Protein AF-A0A0G4MZC2-F1 (afdb_monomer)

Structure (mmCIF, N/CA/C/O backbone):
data_AF-A0A0G4MZC2-F1
#
_entry.id   AF-A0A0G4MZC2-F1
#
loop_
_atom_site.group_PDB
_atom_site.id
_atom_site.type_symbol
_atom_site.label_atom_id
_atom_site.label_alt_id
_atom_site.label_comp_id
_atom_site.label_asym_id
_atom_site.label_entity_id
_atom_site.label_seq_id
_atom_site.pdbx_PDB_ins_code
_atom_site.Cartn_x
_atom_site.Cartn_y
_atom_site.Cartn_z
_atom_site.occupancy
_atom_site.B_iso_or_equiv
_atom_site.auth_seq_id
_atom_site.auth_comp_id
_atom_site.auth_asym_id
_atom_site.auth_atom_id
_atom_site.pdbx_PDB_model_num
ATOM 1 N N . MET A 1 1 ? 14.951 2.239 5.033 1.00 46.50 1 MET A N 1
ATOM 2 C CA . MET A 1 1 ? 15.925 2.728 4.034 1.00 46.50 1 MET A CA 1
ATOM 3 C C . MET A 1 1 ? 17.123 1.794 3.876 1.00 46.50 1 MET A C 1
ATOM 5 O O . MET A 1 1 ? 17.607 1.692 2.766 1.00 46.50 1 MET A O 1
ATOM 9 N N . ALA A 1 2 ? 17.539 1.043 4.903 1.00 61.09 2 ALA A N 1
ATOM 10 C CA . ALA A 1 2 ? 18.626 0.055 4.811 1.00 61.09 2 ALA A CA 1
ATOM 11 C C . ALA A 1 2 ? 18.193 -1.340 4.289 1.00 61.09 2 ALA A C 1
ATOM 13 O O . ALA A 1 2 ? 18.683 -2.357 4.775 1.00 61.09 2 ALA A O 1
ATOM 14 N N . ASP A 1 3 ? 17.236 -1.428 3.353 1.00 76.06 3 ASP A N 1
ATOM 15 C CA . ASP A 1 3 ? 16.931 -2.741 2.760 1.00 76.06 3 ASP A CA 1
ATOM 16 C C . ASP A 1 3 ? 18.034 -3.092 1.765 1.00 76.06 3 ASP A C 1
ATOM 18 O O . ASP A 1 3 ? 18.157 -2.469 0.709 1.00 76.06 3 ASP A O 1
ATOM 22 N N . TRP A 1 4 ? 18.836 -4.095 2.113 1.00 83.50 4 TRP A N 1
ATOM 23 C CA . TRP A 1 4 ? 19.998 -4.498 1.333 1.00 83.50 4 TRP A CA 1
ATOM 24 C C . TRP A 1 4 ? 19.651 -4.893 -0.115 1.00 83.50 4 TRP A C 1
ATOM 26 O O . TRP A 1 4 ? 20.489 -4.772 -1.009 1.00 83.50 4 TRP A O 1
ATOM 36 N N . LYS A 1 5 ? 18.394 -5.287 -0.376 1.00 86.50 5 LYS A N 1
ATOM 37 C CA . LYS A 1 5 ? 17.885 -5.613 -1.721 1.00 86.50 5 LYS A CA 1
ATOM 38 C C . LYS A 1 5 ? 17.948 -4.417 -2.663 1.00 86.50 5 LYS A C 1
ATOM 40 O O . LYS A 1 5 ? 18.145 -4.602 -3.861 1.00 86.50 5 LYS A O 1
ATOM 45 N N . ILE A 1 6 ? 17.792 -3.203 -2.130 1.00 84.81 6 ILE A N 1
ATOM 46 C CA . ILE A 1 6 ? 17.824 -1.970 -2.918 1.00 84.81 6 ILE A CA 1
ATOM 47 C C . ILE A 1 6 ? 19.237 -1.725 -3.453 1.00 84.81 6 ILE A C 1
ATOM 49 O O . ILE A 1 6 ? 19.372 -1.362 -4.616 1.00 84.81 6 ILE A O 1
ATOM 53 N N . TYR A 1 7 ? 20.290 -1.992 -2.673 1.00 88.38 7 TYR A N 1
ATOM 54 C CA . TYR A 1 7 ? 21.669 -1.810 -3.146 1.00 88.38 7 TYR A CA 1
ATOM 55 C C . TYR A 1 7 ? 22.016 -2.763 -4.295 1.00 88.38 7 TYR A C 1
ATOM 57 O O . TYR A 1 7 ? 22.570 -2.327 -5.302 1.00 88.38 7 TYR A O 1
ATOM 65 N N . LEU A 1 8 ? 21.616 -4.038 -4.210 1.00 91.00 8 LEU A N 1
ATOM 66 C CA . LEU A 1 8 ? 21.782 -4.961 -5.340 1.00 91.00 8 LEU A CA 1
ATOM 67 C C . LEU A 1 8 ? 20.937 -4.541 -6.547 1.00 91.00 8 LEU A C 1
ATOM 69 O O . LEU A 1 8 ? 21.414 -4.598 -7.677 1.00 91.00 8 LEU A O 1
ATOM 73 N N . ALA A 1 9 ? 19.707 -4.072 -6.323 1.00 90.62 9 ALA A N 1
ATOM 74 C CA . ALA A 1 9 ? 18.861 -3.549 -7.391 1.00 90.62 9 ALA A CA 1
ATOM 75 C C . ALA A 1 9 ? 19.480 -2.326 -8.092 1.00 90.62 9 ALA A C 1
ATOM 77 O O . ALA A 1 9 ? 19.332 -2.195 -9.305 1.00 90.62 9 ALA A O 1
ATOM 78 N N . VAL A 1 10 ? 20.203 -1.468 -7.364 1.00 92.19 10 VAL A N 1
ATOM 79 C CA . VAL A 1 10 ? 20.951 -0.334 -7.932 1.00 92.19 10 VAL A CA 1
ATOM 80 C C . VAL A 1 10 ? 22.086 -0.816 -8.833 1.00 92.19 10 VAL A C 1
ATOM 82 O O . VAL A 1 10 ? 22.210 -0.312 -9.944 1.00 92.19 10 VAL A O 1
ATOM 85 N N . ILE A 1 11 ? 22.861 -1.828 -8.429 1.00 93.50 11 ILE A N 1
ATOM 86 C CA . ILE A 1 11 ? 23.924 -2.392 -9.284 1.00 93.50 11 ILE A CA 1
ATOM 87 C C . ILE A 1 11 ? 23.327 -2.985 -10.569 1.00 93.50 11 ILE A C 1
ATOM 89 O O . ILE A 1 11 ? 23.832 -2.744 -11.664 1.00 93.50 11 ILE A O 1
ATOM 93 N N . ILE A 1 12 ? 22.198 -3.694 -10.456 1.00 93.75 12 ILE A N 1
ATOM 94 C CA . ILE A 1 12 ? 21.450 -4.210 -11.615 1.00 93.75 12 ILE A CA 1
ATOM 95 C C . ILE A 1 12 ? 20.965 -3.059 -12.511 1.00 93.75 12 ILE A C 1
ATOM 97 O O . ILE A 1 12 ? 20.975 -3.177 -13.737 1.00 93.75 12 ILE A O 1
ATOM 101 N N . TYR A 1 13 ? 20.551 -1.935 -11.918 1.00 93.50 13 TYR A N 1
ATOM 102 C CA . TYR A 1 13 ? 20.168 -0.731 -12.653 1.00 93.50 13 TYR A CA 1
ATOM 103 C C . TYR A 1 13 ? 21.360 -0.148 -13.413 1.00 93.50 13 TYR A C 1
ATOM 105 O O . TYR A 1 13 ? 21.225 0.127 -14.601 1.00 93.50 13 TYR A O 1
ATOM 113 N N . TRP A 1 14 ? 22.514 0.013 -12.764 1.00 94.25 14 TRP A N 1
ATOM 114 C CA . TRP A 1 14 ? 23.723 0.566 -13.379 1.00 94.25 14 TRP A CA 1
ATOM 115 C C . TRP A 1 14 ? 24.279 -0.304 -14.500 1.00 94.25 14 TRP A C 1
ATOM 117 O O . TRP A 1 14 ? 24.694 0.246 -15.516 1.00 94.25 14 TRP A O 1
ATOM 127 N N . GLY A 1 15 ? 24.184 -1.634 -14.385 1.00 92.69 15 GLY A N 1
ATOM 128 C CA . GLY A 1 15 ? 24.493 -2.553 -15.487 1.00 92.69 15 GLY A CA 1
ATOM 129 C C . GLY A 1 15 ? 23.701 -2.272 -16.764 1.00 92.69 15 GLY A C 1
ATOM 130 O O . GLY A 1 15 ? 24.149 -2.575 -17.861 1.00 92.69 15 GLY A O 1
ATOM 131 N N . ASN A 1 16 ? 22.520 -1.670 -16.628 1.00 92.19 16 ASN A N 1
ATOM 132 C CA . ASN A 1 16 ? 21.719 -1.229 -17.755 1.00 92.19 16 ASN A CA 1
ATOM 133 C C . ASN A 1 16 ? 21.965 0.246 -18.104 1.00 92.19 16 ASN A C 1
ATOM 135 O O . ASN A 1 16 ? 22.234 0.540 -19.262 1.00 92.19 16 ASN A O 1
ATOM 139 N N . SER A 1 17 ? 21.876 1.175 -17.146 1.00 93.00 17 SER A N 1
ATOM 140 C CA . SER A 1 17 ? 21.953 2.608 -17.449 1.00 93.00 17 SER A CA 1
ATOM 141 C C . SER A 1 17 ? 23.324 3.018 -17.981 1.00 93.00 17 SER A C 1
ATOM 143 O O . SER A 1 17 ? 23.379 3.625 -19.046 1.00 93.00 17 SER A O 1
ATOM 145 N N . ILE A 1 18 ? 24.422 2.631 -17.324 1.00 93.81 18 ILE A N 1
ATOM 146 C CA . ILE A 1 18 ? 25.783 2.980 -17.770 1.00 93.81 18 ILE A CA 1
ATOM 147 C C . ILE A 1 18 ? 26.013 2.479 -19.202 1.00 93.81 18 ILE A C 1
ATOM 149 O O . ILE A 1 18 ? 26.441 3.240 -20.068 1.00 93.81 18 ILE A O 1
ATOM 153 N N . SER A 1 19 ? 25.651 1.224 -19.469 1.00 93.12 19 SER A N 1
ATOM 154 C CA . SER A 1 19 ? 25.853 0.583 -20.769 1.00 93.12 19 SER A CA 1
ATOM 155 C C . SER A 1 19 ? 24.952 1.151 -21.871 1.00 93.12 19 SER A C 1
ATOM 157 O O . SER A 1 19 ? 25.431 1.405 -22.973 1.00 93.12 19 SER A O 1
ATOM 159 N N . VAL A 1 20 ? 23.665 1.403 -21.594 1.00 92.06 20 VAL A N 1
ATOM 160 C CA . VAL A 1 20 ? 22.729 1.974 -22.582 1.00 92.06 20 VAL A CA 1
ATOM 161 C C . VAL A 1 20 ? 23.138 3.390 -22.966 1.00 92.06 20 VAL A C 1
ATOM 163 O O . VAL A 1 20 ? 23.175 3.698 -24.159 1.00 92.06 20 VAL A O 1
ATOM 166 N N . TYR A 1 21 ? 23.457 4.242 -21.987 1.00 90.31 21 TYR A N 1
ATOM 167 C CA . TYR A 1 21 ? 23.895 5.608 -22.272 1.00 90.31 21 TYR A CA 1
ATOM 168 C C . TYR A 1 21 ? 25.231 5.598 -23.019 1.00 90.31 21 TYR A C 1
ATOM 170 O O . TYR A 1 21 ? 25.314 6.196 -24.089 1.00 90.31 21 TYR A O 1
ATOM 178 N N . GLY A 1 22 ? 26.224 4.836 -22.548 1.00 88.12 22 GLY A N 1
ATOM 179 C CA . GLY A 1 22 ? 27.524 4.749 -23.217 1.00 88.12 22 GLY A CA 1
ATOM 180 C C . GLY A 1 22 ? 27.432 4.257 -24.657 1.00 88.12 22 GLY A C 1
ATOM 181 O O . GLY A 1 22 ? 27.970 4.891 -25.561 1.00 88.12 22 GLY A O 1
ATOM 182 N N . PHE A 1 23 ? 26.676 3.186 -24.908 1.00 88.12 23 PHE A N 1
ATOM 183 C CA . PHE A 1 23 ? 26.487 2.691 -26.269 1.00 88.12 23 PHE A CA 1
ATOM 184 C C . PHE A 1 23 ? 25.717 3.682 -27.152 1.00 88.12 23 PHE A C 1
ATOM 186 O O . PHE A 1 23 ? 26.076 3.862 -28.309 1.00 88.12 23 PHE A O 1
ATOM 193 N N . SER A 1 24 ? 24.686 4.352 -26.630 1.00 86.94 24 SER A N 1
ATOM 194 C CA . SER A 1 24 ? 23.877 5.279 -27.437 1.00 86.94 24 SER A CA 1
ATOM 195 C C . SER A 1 24 ? 24.670 6.495 -27.917 1.00 86.94 24 SER A C 1
ATOM 197 O O . SER A 1 24 ? 24.451 6.952 -29.035 1.00 86.94 24 SER A O 1
ATOM 199 N N . PHE A 1 25 ? 25.612 6.991 -27.109 1.00 81.88 25 PHE A N 1
ATOM 200 C CA . PHE A 1 25 ? 26.511 8.072 -27.523 1.00 81.88 25 PHE A CA 1
ATOM 201 C C . PHE A 1 25 ? 27.623 7.587 -28.461 1.00 81.88 25 PHE A C 1
ATOM 203 O O . PHE A 1 25 ? 27.994 8.305 -29.387 1.00 81.88 25 PHE A O 1
ATOM 210 N N . ALA A 1 26 ? 28.127 6.366 -28.266 1.00 83.06 26 ALA A N 1
ATOM 211 C CA . ALA A 1 26 ? 29.226 5.830 -29.064 1.00 83.06 26 ALA A CA 1
ATOM 212 C C . ALA A 1 26 ? 28.788 5.229 -30.412 1.00 83.06 26 ALA A C 1
ATOM 214 O O . ALA A 1 26 ? 29.570 5.236 -31.360 1.00 83.06 26 ALA A O 1
ATOM 215 N N . ALA A 1 27 ? 27.554 4.726 -30.540 1.00 84.62 27 ALA A N 1
ATOM 216 C CA . ALA A 1 27 ? 27.106 3.959 -31.708 1.00 84.62 27 ALA A CA 1
ATOM 217 C C . ALA A 1 27 ? 27.300 4.677 -33.061 1.00 84.62 27 ALA A C 1
ATOM 219 O O . ALA A 1 27 ? 27.854 4.057 -33.972 1.00 84.62 27 ALA A O 1
ATOM 220 N N . PRO A 1 28 ? 26.932 5.965 -33.230 1.00 85.50 28 PRO A N 1
ATOM 221 C CA . PRO A 1 28 ? 27.180 6.670 -34.489 1.00 85.50 28 PRO A CA 1
ATOM 222 C C . PRO A 1 28 ? 28.675 6.847 -34.782 1.00 85.50 28 PRO A C 1
ATOM 224 O O . PRO A 1 28 ? 29.088 6.762 -35.937 1.00 85.50 28 PRO A O 1
ATOM 227 N N . THR A 1 29 ? 29.488 7.071 -33.748 1.00 82.69 29 THR A N 1
ATOM 228 C CA . THR A 1 29 ? 30.941 7.246 -33.867 1.00 82.69 29 THR A CA 1
ATOM 229 C C . THR A 1 29 ? 31.615 5.953 -34.315 1.00 82.69 29 THR A C 1
ATOM 231 O O . THR A 1 29 ? 32.381 5.978 -35.273 1.00 82.69 29 THR A O 1
ATOM 234 N N . ILE A 1 30 ? 31.235 4.820 -33.720 1.00 80.50 30 ILE A N 1
ATOM 235 C CA . ILE A 1 30 ? 31.734 3.484 -34.081 1.00 80.50 30 ILE A CA 1
ATOM 236 C C . ILE A 1 30 ? 31.427 3.168 -35.548 1.00 80.50 30 ILE A C 1
ATOM 238 O O . ILE A 1 30 ? 32.275 2.672 -36.282 1.00 80.50 30 ILE A O 1
ATOM 242 N N . ILE A 1 31 ? 30.212 3.480 -36.010 1.00 84.88 31 ILE A N 1
ATOM 243 C CA . ILE A 1 31 ? 29.835 3.234 -37.407 1.00 84.88 31 ILE A CA 1
ATOM 244 C C . ILE A 1 31 ? 30.567 4.198 -38.348 1.00 84.88 31 ILE A C 1
ATOM 246 O O . ILE A 1 31 ? 30.960 3.804 -39.443 1.00 84.88 31 ILE A O 1
ATOM 250 N N . ARG A 1 32 ? 30.799 5.449 -37.939 1.00 84.62 32 ARG A N 1
ATOM 251 C CA . ARG A 1 32 ? 31.582 6.413 -38.725 1.00 84.62 32 ARG A CA 1
ATOM 252 C C . ARG A 1 32 ? 33.022 5.934 -38.937 1.00 84.62 32 ARG A C 1
ATOM 254 O O . ARG A 1 32 ? 33.549 6.081 -40.036 1.00 84.62 32 ARG A O 1
ATOM 261 N N . GLU A 1 33 ? 33.634 5.314 -37.932 1.00 80.56 33 GLU A N 1
ATOM 262 C CA . GLU A 1 33 ? 34.989 4.744 -38.022 1.00 80.56 33 GLU A CA 1
ATOM 263 C C . GLU A 1 33 ? 35.109 3.580 -39.020 1.00 80.56 33 GLU A C 1
ATOM 265 O O . GLU A 1 33 ? 36.210 3.259 -39.461 1.00 80.56 33 GLU A O 1
ATOM 270 N N . LEU A 1 34 ? 33.987 3.000 -39.466 1.00 82.94 34 LEU A N 1
ATOM 271 C CA . LEU A 1 34 ? 33.955 2.018 -40.558 1.00 82.94 34 LEU A CA 1
ATOM 272 C C . LEU A 1 34 ? 34.076 2.646 -41.960 1.00 82.94 34 LEU A C 1
ATOM 274 O O . LEU A 1 34 ? 34.036 1.920 -42.952 1.00 82.94 34 LEU A O 1
ATOM 278 N N . GLY A 1 35 ? 34.209 3.973 -42.057 1.00 81.94 35 GLY A N 1
ATOM 279 C CA . GLY A 1 35 ? 34.361 4.704 -43.320 1.00 81.94 35 GLY A CA 1
ATOM 280 C C . GLY A 1 35 ? 33.065 5.301 -43.880 1.00 81.94 35 GLY A C 1
ATOM 281 O O . GLY A 1 35 ? 33.057 5.790 -45.008 1.00 81.94 35 GLY A O 1
ATOM 282 N N . TYR A 1 36 ? 31.970 5.286 -43.114 1.00 86.25 36 TYR A N 1
ATOM 283 C CA . TYR A 1 36 ? 30.706 5.918 -43.504 1.00 86.25 36 TYR A CA 1
ATOM 284 C C . TYR A 1 36 ? 30.683 7.414 -43.168 1.00 86.25 36 TYR A C 1
ATOM 286 O O . TYR A 1 36 ? 31.268 7.866 -42.184 1.00 86.25 36 TYR A O 1
ATOM 294 N N . THR A 1 37 ? 29.927 8.194 -43.944 1.00 86.88 37 THR A N 1
ATOM 295 C CA . THR A 1 37 ? 29.650 9.599 -43.599 1.00 86.88 37 THR A CA 1
ATOM 296 C C . THR A 1 37 ? 28.809 9.698 -42.322 1.00 86.88 37 THR A C 1
ATOM 298 O O . THR A 1 37 ? 28.033 8.794 -42.013 1.00 86.88 37 THR A O 1
ATOM 301 N N . SER A 1 38 ? 28.886 10.819 -41.596 1.00 84.81 38 SER A N 1
ATOM 302 C CA . SER A 1 38 ? 28.128 11.013 -40.346 1.00 84.81 38 SER A CA 1
ATOM 303 C C . SER A 1 38 ? 26.614 10.794 -40.507 1.00 84.81 38 SER A C 1
ATOM 305 O O . SER A 1 38 ? 25.982 10.215 -39.626 1.00 84.81 38 SER A O 1
ATOM 307 N N . ALA A 1 39 ? 26.030 11.212 -41.637 1.00 85.81 39 ALA A N 1
ATOM 308 C CA . ALA A 1 39 ? 24.607 11.010 -41.919 1.00 85.81 39 ALA A CA 1
ATOM 309 C C . ALA A 1 39 ? 24.268 9.527 -42.154 1.00 85.81 39 ALA A C 1
ATOM 311 O O . ALA A 1 39 ? 23.291 9.016 -41.608 1.00 85.81 39 ALA A O 1
ATOM 312 N N . GLN A 1 40 ? 25.102 8.812 -42.917 1.00 86.94 40 GLN A N 1
ATOM 313 C CA . GLN A 1 40 ? 24.935 7.374 -43.146 1.00 86.94 40 GLN A CA 1
ATOM 314 C C . GLN A 1 40 ? 25.141 6.565 -41.861 1.00 86.94 40 GLN A C 1
ATOM 316 O O . GLN A 1 40 ? 24.378 5.639 -41.600 1.00 86.94 40 GLN A O 1
ATOM 321 N N . ALA A 1 41 ? 26.118 6.940 -41.032 1.00 86.62 41 ALA A N 1
ATOM 322 C CA . ALA A 1 41 ? 26.382 6.287 -39.757 1.00 86.62 41 ALA A CA 1
ATOM 323 C C . ALA A 1 41 ? 25.177 6.375 -38.809 1.00 86.62 41 ALA A C 1
ATOM 325 O O . ALA A 1 41 ? 24.801 5.371 -38.208 1.00 86.62 41 ALA A O 1
ATOM 326 N N . GLN A 1 42 ? 24.508 7.534 -38.739 1.00 87.50 42 GLN A N 1
ATOM 327 C CA . GLN A 1 42 ? 23.262 7.667 -37.979 1.00 87.50 42 GLN A CA 1
ATOM 328 C C . GLN A 1 42 ? 22.136 6.795 -38.550 1.00 87.50 42 GLN A C 1
ATOM 330 O O . GLN A 1 42 ? 21.473 6.095 -37.787 1.00 87.50 42 GLN A O 1
ATOM 335 N N . LEU A 1 43 ? 21.943 6.762 -39.873 1.00 89.25 43 LEU A N 1
ATOM 336 C CA . LEU A 1 43 ? 20.925 5.902 -40.496 1.00 89.25 43 LEU A CA 1
ATOM 337 C C . LEU A 1 43 ? 21.170 4.412 -40.212 1.00 89.25 43 LEU A C 1
ATOM 339 O O . LEU A 1 43 ? 20.231 3.670 -39.929 1.00 89.25 43 LEU A O 1
ATOM 343 N N . LEU A 1 44 ? 22.431 3.982 -40.212 1.00 90.44 44 LEU A N 1
ATOM 344 C CA . LEU A 1 44 ? 22.828 2.607 -39.904 1.00 90.44 44 LEU A CA 1
ATOM 345 C C . LEU A 1 44 ? 22.624 2.223 -38.429 1.00 90.44 44 LEU A C 1
ATOM 347 O O . LEU A 1 44 ? 22.670 1.035 -38.112 1.00 90.44 44 LEU A O 1
ATOM 351 N N . THR A 1 45 ? 22.332 3.166 -37.526 1.00 91.62 45 THR A N 1
ATOM 352 C CA . THR A 1 45 ? 21.892 2.823 -36.160 1.00 91.62 45 THR A CA 1
ATOM 353 C C . THR A 1 45 ? 20.430 2.370 -36.098 1.00 91.62 45 THR A C 1
ATOM 355 O O . THR A 1 45 ? 20.060 1.622 -35.192 1.00 91.62 45 THR A O 1
ATOM 358 N N . ILE A 1 46 ? 19.592 2.754 -37.071 1.00 92.69 46 ILE A N 1
ATOM 359 C CA . ILE A 1 46 ? 18.149 2.457 -37.068 1.00 92.69 46 ILE A CA 1
ATOM 360 C C . ILE A 1 46 ? 17.873 0.943 -37.007 1.00 92.69 46 ILE A C 1
ATOM 362 O O . ILE A 1 46 ? 17.101 0.532 -36.136 1.00 92.69 46 ILE A O 1
ATOM 366 N N . PRO A 1 47 ? 18.499 0.080 -37.840 1.00 93.81 47 PRO A N 1
ATOM 367 C CA . PRO A 1 47 ? 18.276 -1.366 -37.771 1.00 93.81 47 PRO A CA 1
ATOM 368 C C . PRO A 1 47 ? 18.669 -1.980 -36.422 1.00 93.81 47 PRO A C 1
ATOM 370 O O . PRO A 1 47 ? 17.990 -2.886 -35.938 1.00 93.81 47 PRO A O 1
ATOM 373 N N . ILE A 1 48 ? 19.727 -1.458 -35.794 1.00 93.19 48 ILE A N 1
ATOM 374 C CA . ILE A 1 48 ? 20.216 -1.916 -34.489 1.00 93.19 48 ILE A CA 1
ATOM 375 C C . ILE A 1 48 ? 19.150 -1.640 -33.416 1.00 93.19 48 ILE A C 1
ATOM 377 O O . ILE A 1 48 ? 18.747 -2.541 -32.677 1.00 93.19 48 ILE A O 1
ATOM 381 N N . TYR A 1 49 ? 18.620 -0.415 -33.365 1.00 92.75 49 TYR A N 1
ATOM 382 C CA . TYR A 1 49 ? 17.571 -0.061 -32.405 1.00 92.75 49 TYR A CA 1
ATOM 383 C C . TYR A 1 49 ? 16.236 -0.755 -32.692 1.00 92.75 49 TYR A C 1
ATOM 385 O O . TYR A 1 49 ? 15.551 -1.171 -31.754 1.00 92.75 49 TYR A O 1
ATOM 393 N N . PHE A 1 50 ? 15.878 -0.941 -33.966 1.00 94.81 50 PHE A N 1
ATOM 394 C CA . PHE A 1 50 ? 14.687 -1.698 -34.355 1.00 94.81 50 PHE A CA 1
ATOM 395 C C . PHE A 1 50 ? 14.763 -3.156 -33.879 1.00 94.81 50 PHE A C 1
ATOM 397 O O . PHE A 1 50 ? 13.794 -3.687 -33.327 1.00 94.81 50 PHE A O 1
ATOM 404 N N . PHE A 1 51 ? 15.932 -3.789 -34.010 1.00 95.06 51 PHE A N 1
ATOM 405 C CA . PHE A 1 51 ? 16.178 -5.118 -33.456 1.00 95.06 51 PHE A CA 1
ATOM 406 C C . PHE A 1 51 ? 16.061 -5.130 -31.925 1.00 95.06 51 PHE A C 1
ATOM 408 O O . PHE A 1 51 ? 15.384 -5.999 -31.370 1.00 95.06 51 PHE A O 1
ATOM 415 N N . GLY A 1 52 ? 16.634 -4.136 -31.238 1.00 93.81 52 GLY A N 1
ATOM 416 C CA . GLY A 1 52 ? 16.478 -3.962 -29.789 1.00 93.81 52 GLY A CA 1
ATOM 417 C C . GLY A 1 52 ? 15.010 -3.863 -29.349 1.00 93.81 52 GLY A C 1
ATOM 418 O O . GLY A 1 52 ? 14.604 -4.506 -28.375 1.00 93.81 52 GLY A O 1
ATOM 419 N N . ALA A 1 53 ? 14.180 -3.133 -30.100 1.00 94.31 53 ALA A N 1
ATOM 420 C CA . ALA A 1 53 ? 12.741 -3.030 -29.852 1.00 94.31 53 ALA A CA 1
ATOM 421 C C . ALA A 1 53 ? 12.022 -4.381 -30.034 1.00 94.31 53 ALA A C 1
ATOM 423 O O . ALA A 1 53 ? 11.261 -4.803 -29.158 1.00 94.31 53 ALA A O 1
ATOM 424 N N . CYS A 1 54 ? 12.310 -5.102 -31.121 1.00 96.19 54 CYS A N 1
ATOM 425 C CA . CYS A 1 54 ? 11.747 -6.432 -31.373 1.00 96.19 54 CYS A CA 1
ATOM 426 C C . CYS A 1 54 ? 12.142 -7.440 -30.281 1.00 96.19 54 CYS A C 1
ATOM 428 O O . CYS A 1 54 ? 11.284 -8.148 -29.745 1.00 96.19 54 CYS A O 1
ATOM 430 N N . SER A 1 55 ? 13.424 -7.454 -29.897 1.00 95.50 55 SER A N 1
ATOM 431 C CA . SER A 1 55 ? 13.951 -8.282 -28.805 1.00 95.50 55 SER A CA 1
ATOM 432 C C . SER A 1 55 ? 13.225 -7.993 -27.487 1.00 95.50 55 SER A C 1
ATOM 434 O O . SER A 1 55 ? 12.816 -8.907 -26.769 1.00 95.50 55 SER A O 1
ATOM 436 N N . THR A 1 56 ? 12.977 -6.714 -27.196 1.00 94.31 56 THR A N 1
ATOM 437 C CA . THR A 1 56 ? 12.285 -6.281 -25.974 1.00 94.31 56 THR A CA 1
ATOM 438 C C . THR A 1 56 ? 10.870 -6.843 -25.891 1.00 94.31 56 THR A C 1
ATOM 440 O O . THR A 1 56 ? 10.495 -7.408 -24.863 1.00 94.31 56 THR A O 1
ATOM 443 N N . ILE A 1 57 ? 10.100 -6.764 -26.980 1.00 94.31 57 ILE A N 1
ATOM 444 C CA . ILE A 1 57 ? 8.740 -7.322 -27.044 1.00 94.31 57 ILE A CA 1
ATOM 445 C C . ILE A 1 57 ? 8.769 -8.848 -26.878 1.00 94.31 57 ILE A C 1
ATOM 447 O O . ILE A 1 57 ? 7.947 -9.410 -26.146 1.00 94.31 57 ILE A O 1
ATOM 451 N N . PHE A 1 58 ? 9.716 -9.520 -27.537 1.00 94.25 58 PHE A N 1
ATOM 452 C CA . PHE A 1 58 ? 9.871 -10.971 -27.470 1.00 94.25 58 PHE A CA 1
ATOM 453 C C . PHE A 1 58 ? 10.146 -11.453 -26.038 1.00 94.25 58 PHE A C 1
ATOM 455 O O . PHE A 1 58 ? 9.400 -12.278 -25.499 1.00 94.25 58 PHE A O 1
ATOM 462 N N . PHE A 1 59 ? 11.172 -10.898 -25.390 1.00 93.12 59 PHE A N 1
ATOM 463 C CA . PHE A 1 59 ? 11.551 -11.278 -24.032 1.00 93.12 59 PHE A CA 1
ATOM 464 C C . PHE A 1 59 ? 10.503 -10.872 -22.992 1.00 93.12 59 PHE A C 1
ATOM 466 O O . PHE A 1 59 ? 10.258 -11.644 -22.065 1.00 93.12 59 PHE A O 1
ATOM 473 N N . ALA A 1 60 ? 9.834 -9.723 -23.151 1.00 89.62 60 ALA A N 1
ATOM 474 C CA . ALA A 1 60 ? 8.750 -9.313 -22.258 1.00 89.62 60 ALA A CA 1
ATOM 475 C C . ALA A 1 60 ? 7.593 -10.326 -22.271 1.00 89.62 60 ALA A C 1
ATOM 477 O O . ALA A 1 60 ? 7.190 -10.816 -21.213 1.00 89.62 60 ALA A O 1
ATOM 478 N N . ARG A 1 61 ? 7.127 -10.735 -23.462 1.00 89.94 61 ARG A N 1
ATOM 479 C CA . ARG A 1 61 ? 6.067 -11.751 -23.587 1.00 89.94 61 ARG A CA 1
ATOM 480 C C . ARG A 1 61 ? 6.481 -13.108 -23.033 1.00 89.94 61 ARG A C 1
ATOM 482 O O . ARG A 1 61 ? 5.668 -13.800 -22.418 1.00 89.94 61 ARG A O 1
ATOM 489 N N . LEU A 1 62 ? 7.733 -13.509 -23.246 1.00 90.31 62 LEU A N 1
ATOM 490 C CA . LEU A 1 62 ? 8.236 -14.779 -22.734 1.00 90.31 62 LEU A CA 1
ATOM 491 C C . LEU A 1 62 ? 8.362 -14.764 -21.199 1.00 90.31 62 LEU A C 1
ATOM 493 O O . LEU A 1 62 ? 7.998 -15.749 -20.551 1.00 90.31 62 LEU A O 1
ATOM 497 N N . ALA A 1 63 ? 8.785 -13.635 -20.622 1.00 88.69 63 ALA A N 1
ATOM 498 C CA . ALA A 1 63 ? 8.844 -13.424 -19.178 1.00 88.69 63 ALA A CA 1
ATOM 499 C C . ALA A 1 63 ? 7.458 -13.486 -18.520 1.00 88.69 63 ALA A C 1
ATOM 501 O O . ALA A 1 63 ? 7.306 -14.110 -17.467 1.00 88.69 63 ALA A O 1
ATOM 502 N N . ASP A 1 64 ? 6.441 -12.898 -19.157 1.00 87.00 64 ASP A N 1
ATOM 503 C CA . ASP A 1 64 ? 5.052 -12.973 -18.689 1.00 87.00 64 ASP A CA 1
ATOM 504 C C . ASP A 1 64 ? 4.527 -14.414 -18.710 1.00 87.00 64 ASP A C 1
ATOM 506 O O . ASP A 1 64 ? 3.969 -14.887 -17.718 1.00 87.00 64 ASP A O 1
ATOM 510 N N . ARG A 1 65 ? 4.768 -15.156 -19.802 1.00 87.88 65 ARG A N 1
ATOM 511 C CA . ARG A 1 65 ? 4.315 -16.553 -19.941 1.00 87.88 65 ARG A CA 1
ATOM 512 C C . ARG A 1 65 ? 4.963 -17.497 -18.932 1.00 87.88 65 ARG A C 1
ATOM 514 O O . ARG A 1 65 ? 4.292 -18.375 -18.400 1.00 87.88 65 ARG A O 1
ATOM 521 N N . ARG A 1 66 ? 6.264 -17.343 -18.674 1.00 85.81 66 ARG A N 1
ATOM 522 C CA . ARG A 1 66 ? 7.013 -18.224 -17.762 1.00 85.81 66 ARG A CA 1
ATOM 523 C C . ARG A 1 66 ? 6.850 -17.852 -16.286 1.00 85.81 66 ARG A C 1
ATOM 525 O O . ARG A 1 66 ? 7.297 -18.616 -15.440 1.00 85.81 66 ARG A O 1
ATOM 532 N N . LYS A 1 67 ? 6.235 -16.704 -15.966 1.00 83.69 67 LYS A N 1
ATOM 533 C CA . LYS A 1 67 ? 6.029 -16.189 -14.594 1.00 83.69 67 LYS A CA 1
ATOM 534 C C . LYS A 1 67 ? 7.308 -16.091 -13.743 1.00 83.69 67 LYS A C 1
ATOM 536 O O . LYS A 1 67 ? 7.246 -15.953 -12.526 1.00 83.69 67 LYS A O 1
ATOM 541 N N . THR A 1 68 ? 8.477 -16.096 -14.374 1.00 82.25 68 THR A N 1
ATOM 542 C CA . THR A 1 68 ? 9.775 -15.860 -13.732 1.00 82.25 68 THR A CA 1
ATOM 543 C C . THR A 1 68 ? 10.384 -14.623 -14.359 1.00 82.25 68 THR A C 1
ATOM 545 O O . THR A 1 68 ? 10.331 -14.499 -15.575 1.00 82.25 68 THR A O 1
ATOM 548 N N . ARG A 1 69 ? 10.977 -13.719 -13.576 1.00 84.56 69 ARG A N 1
ATOM 549 C CA . ARG A 1 69 ? 11.571 -12.481 -14.118 1.00 84.56 69 ARG A CA 1
ATOM 550 C C . ARG A 1 69 ? 13.097 -12.486 -14.129 1.00 84.56 69 ARG A C 1
ATOM 552 O O . ARG A 1 69 ? 13.682 -11.979 -15.075 1.00 84.56 69 ARG A O 1
ATOM 559 N N . TRP A 1 70 ? 13.735 -13.106 -13.136 1.00 88.25 70 TRP A N 1
ATOM 560 C CA . TRP A 1 70 ? 15.194 -13.079 -12.971 1.00 88.25 70 TRP A CA 1
ATOM 561 C C . TRP A 1 70 ? 15.956 -13.682 -14.168 1.00 88.25 70 TRP A C 1
ATOM 563 O O . TRP A 1 70 ? 16.937 -13.103 -14.626 1.00 88.25 70 TRP A O 1
ATOM 573 N N . ALA A 1 71 ? 15.470 -14.791 -14.741 1.00 88.62 71 ALA A N 1
ATOM 574 C CA . ALA A 1 71 ? 16.087 -15.422 -15.911 1.00 88.62 71 ALA A CA 1
ATOM 575 C C . ALA A 1 71 ? 16.070 -14.498 -17.143 1.00 88.62 71 ALA A C 1
ATOM 577 O O . ALA A 1 71 ? 17.016 -14.475 -17.923 1.00 88.62 71 ALA A O 1
ATOM 578 N N . PHE A 1 72 ? 15.032 -13.668 -17.267 1.00 90.56 72 PHE A N 1
ATOM 579 C CA . PHE A 1 72 ? 14.872 -12.677 -18.337 1.00 90.56 72 PHE A CA 1
ATOM 580 C C . PHE A 1 72 ? 15.575 -11.346 -18.050 1.00 90.56 72 PHE A C 1
ATOM 582 O O . PHE A 1 72 ? 15.429 -10.396 -18.808 1.00 90.56 72 PHE A O 1
ATOM 589 N N . ILE A 1 73 ? 16.345 -11.280 -16.965 1.00 91.56 73 ILE A N 1
ATOM 590 C CA . ILE A 1 73 ? 17.336 -10.231 -16.715 1.00 91.56 73 ILE A CA 1
ATOM 591 C C . ILE A 1 73 ? 18.724 -10.787 -17.053 1.00 91.56 73 ILE A C 1
ATOM 593 O O . ILE A 1 73 ? 19.467 -10.162 -17.802 1.00 91.56 73 ILE A O 1
ATOM 597 N N . VAL A 1 74 ? 19.040 -11.995 -16.567 1.00 94.12 74 VAL A N 1
ATOM 598 C CA . VAL A 1 74 ? 20.341 -12.645 -16.787 1.00 94.12 74 VAL A CA 1
ATOM 599 C C . VAL A 1 74 ? 20.580 -12.964 -18.262 1.00 94.12 74 VAL A C 1
ATOM 601 O O . VAL A 1 74 ? 21.612 -12.567 -18.784 1.00 94.12 74 VAL A O 1
ATOM 604 N N . ILE A 1 75 ? 19.637 -13.622 -18.951 1.00 94.88 75 ILE A N 1
ATOM 605 C CA . ILE A 1 75 ? 19.830 -14.038 -20.352 1.00 94.88 75 ILE A CA 1
ATOM 606 C C . ILE A 1 75 ? 20.102 -12.829 -21.266 1.00 94.88 75 ILE A C 1
ATOM 608 O O . ILE A 1 75 ? 21.112 -12.852 -21.970 1.00 94.88 75 ILE A O 1
ATOM 612 N N . PRO A 1 76 ? 19.293 -11.747 -21.250 1.00 95.19 76 PRO A N 1
ATOM 613 C CA . PRO A 1 76 ? 19.590 -10.571 -22.066 1.00 95.19 76 PRO A CA 1
ATOM 614 C C . PRO A 1 76 ? 20.908 -9.888 -21.687 1.00 95.19 76 PRO A C 1
ATOM 616 O O . PRO A 1 76 ? 21.656 -9.491 -22.576 1.00 95.19 76 PRO A O 1
ATOM 619 N N . PHE A 1 77 ? 21.260 -9.807 -20.399 1.00 95.81 77 PHE A N 1
ATOM 620 C CA . PHE A 1 77 ? 22.572 -9.282 -20.011 1.00 95.81 77 PHE A CA 1
ATOM 621 C C . PHE A 1 77 ? 23.731 -10.152 -20.508 1.00 95.81 77 PHE A C 1
ATOM 623 O O . PHE A 1 77 ? 24.741 -9.608 -20.941 1.00 95.81 77 PHE A O 1
ATOM 630 N N . SER A 1 78 ? 23.592 -11.479 -20.517 1.00 96.31 78 SER A N 1
ATOM 631 C CA . SER A 1 78 ? 24.593 -12.377 -21.102 1.00 96.31 78 SER A CA 1
ATOM 632 C C . SER A 1 78 ? 24.742 -12.159 -22.611 1.00 96.31 78 SER A C 1
ATOM 634 O O . SER A 1 78 ? 25.863 -12.145 -23.109 1.00 96.31 78 SER A O 1
ATOM 636 N N . ILE A 1 79 ? 23.642 -11.921 -23.333 1.00 95.81 79 ILE A N 1
ATOM 637 C CA . ILE A 1 79 ? 23.677 -11.573 -24.764 1.00 95.81 79 ILE A CA 1
ATOM 638 C C . ILE A 1 79 ? 24.410 -10.239 -24.973 1.00 95.81 79 ILE A C 1
ATOM 640 O O . ILE A 1 79 ? 25.291 -10.152 -25.828 1.00 95.81 79 ILE A O 1
ATOM 644 N N . ALA A 1 80 ? 24.110 -9.221 -24.159 1.00 95.25 80 ALA A N 1
ATOM 645 C CA . ALA A 1 80 ? 24.800 -7.933 -24.224 1.00 95.25 80 ALA A CA 1
ATOM 646 C C . ALA A 1 80 ? 26.298 -8.057 -23.904 1.00 95.25 80 ALA A C 1
ATOM 648 O O . ALA A 1 80 ? 27.118 -7.425 -24.566 1.00 95.25 80 ALA A O 1
ATOM 649 N N . LEU A 1 81 ? 26.664 -8.899 -22.931 1.00 95.81 81 LEU A N 1
ATOM 650 C CA . LEU A 1 81 ? 28.055 -9.171 -22.569 1.00 95.81 81 LEU A CA 1
ATOM 651 C C . LEU A 1 81 ? 28.836 -9.777 -23.740 1.00 95.81 81 LEU A C 1
ATOM 653 O O . LEU A 1 81 ? 29.942 -9.326 -24.020 1.00 95.81 81 LEU A O 1
ATOM 657 N N . VAL A 1 82 ? 28.248 -10.741 -24.459 1.00 95.25 82 VAL A N 1
ATOM 658 C CA . VAL A 1 82 ? 28.842 -11.297 -25.689 1.00 95.25 82 VAL A CA 1
ATOM 659 C C . VAL A 1 82 ? 29.050 -10.200 -26.734 1.00 95.25 82 VAL A C 1
ATOM 661 O O . VAL A 1 82 ? 30.098 -10.164 -27.371 1.00 95.25 82 VAL A O 1
ATOM 664 N N . GLY A 1 83 ? 28.098 -9.272 -26.865 1.00 92.12 83 GLY A N 1
ATOM 665 C CA . GLY A 1 83 ? 28.233 -8.097 -27.726 1.00 92.12 83 GLY A CA 1
ATOM 666 C C . GLY A 1 83 ? 29.448 -7.233 -27.372 1.00 92.12 83 GLY A C 1
ATOM 667 O O . GLY A 1 83 ? 30.287 -6.976 -28.229 1.00 92.12 83 GLY A O 1
ATOM 668 N N . TYR A 1 84 ? 29.584 -6.831 -26.107 1.00 91.56 84 TYR A N 1
ATOM 669 C CA . TYR A 1 84 ? 30.707 -5.998 -25.657 1.00 91.56 84 TYR A CA 1
ATOM 670 C C . TYR A 1 84 ? 32.065 -6.702 -25.753 1.00 91.56 84 TYR A C 1
ATOM 672 O O . TYR A 1 84 ? 33.034 -6.098 -26.209 1.00 91.56 84 TYR A O 1
ATOM 680 N N . VAL A 1 85 ? 32.144 -7.978 -25.361 1.00 91.44 85 VAL A N 1
ATOM 681 C CA . VAL A 1 85 ? 33.376 -8.779 -25.473 1.00 91.44 85 VAL A CA 1
ATOM 682 C C . VAL A 1 85 ? 33.754 -8.994 -26.939 1.00 91.44 85 VAL A C 1
ATOM 684 O O . VAL A 1 85 ? 34.933 -8.928 -27.282 1.00 91.44 85 VAL A O 1
ATOM 687 N N . GLY A 1 86 ? 32.764 -9.204 -27.809 1.00 88.31 86 GLY A N 1
ATOM 688 C CA . GLY A 1 86 ? 32.964 -9.337 -29.248 1.00 88.31 86 GLY A CA 1
ATOM 689 C C . GLY A 1 86 ? 33.586 -8.089 -29.867 1.00 88.31 86 GLY A C 1
ATOM 690 O O . GLY A 1 86 ? 34.576 -8.207 -30.581 1.00 88.31 86 GLY A O 1
ATOM 691 N N . VAL A 1 87 ? 33.075 -6.898 -29.531 1.00 86.75 87 VAL A N 1
ATOM 692 C CA . VAL A 1 87 ? 33.659 -5.629 -30.005 1.00 86.75 87 VAL A CA 1
ATOM 693 C C . VAL A 1 87 ? 35.072 -5.418 -29.450 1.00 86.75 87 VAL A C 1
ATOM 695 O O . VAL A 1 87 ? 35.971 -5.093 -30.215 1.00 86.75 87 VAL A O 1
ATOM 698 N N . LEU A 1 88 ? 35.309 -5.693 -28.161 1.00 86.06 88 LEU A N 1
ATOM 699 C CA . LEU A 1 88 ? 36.647 -5.592 -27.551 1.00 86.06 88 LEU A CA 1
ATOM 700 C C . LEU A 1 88 ? 37.691 -6.514 -28.191 1.00 86.06 88 LEU A C 1
ATOM 702 O O . LEU A 1 88 ? 38.876 -6.187 -28.200 1.00 86.06 88 LEU A O 1
ATOM 706 N N . SER A 1 89 ? 37.259 -7.673 -28.688 1.00 85.06 89 SER A N 1
ATOM 707 C CA . SER A 1 89 ? 38.148 -8.688 -29.263 1.00 85.06 89 SER A CA 1
ATOM 708 C C . SER A 1 89 ? 38.523 -8.401 -30.719 1.00 85.06 89 SER A C 1
ATOM 710 O O . SER A 1 89 ? 39.429 -9.041 -31.250 1.00 85.06 89 SER A O 1
ATOM 712 N N . ILE A 1 90 ? 37.836 -7.465 -31.381 1.00 82.94 90 ILE A N 1
ATOM 713 C CA . ILE A 1 90 ? 38.142 -7.063 -32.755 1.00 82.94 90 ILE A CA 1
ATOM 714 C C . ILE A 1 90 ? 39.104 -5.880 -32.719 1.00 82.94 90 ILE A C 1
ATOM 716 O O . ILE A 1 90 ? 38.811 -4.847 -32.128 1.00 82.94 90 ILE A O 1
ATOM 720 N N . THR A 1 91 ? 40.228 -5.984 -33.420 1.00 68.44 91 THR A N 1
ATOM 721 C CA . THR A 1 91 ? 41.079 -4.834 -33.740 1.00 68.44 91 THR A CA 1
ATOM 722 C C . THR A 1 91 ? 40.404 -3.983 -34.819 1.00 68.44 91 THR A C 1
ATOM 724 O O . THR A 1 91 ? 40.311 -4.390 -35.984 1.00 68.44 91 THR A O 1
ATOM 727 N N . HIS A 1 92 ? 39.900 -2.801 -34.454 1.00 65.62 92 HIS A N 1
ATOM 728 C CA . HIS A 1 92 ? 39.342 -1.865 -35.434 1.00 65.62 92 HIS A CA 1
ATOM 729 C C . HIS A 1 92 ? 40.451 -1.335 -36.368 1.00 65.62 92 HIS A C 1
ATOM 731 O O . HIS A 1 92 ? 41.542 -1.038 -35.877 1.00 65.62 92 HIS A O 1
ATOM 737 N N . PRO A 1 93 ? 40.226 -1.199 -37.699 1.00 57.78 93 PRO A N 1
ATOM 738 C CA . PRO A 1 93 ? 39.023 -1.480 -38.497 1.00 57.78 93 PRO A CA 1
ATOM 739 C C . PRO A 1 93 ? 39.134 -2.772 -39.345 1.00 57.78 93 PRO A C 1
ATOM 741 O O . PRO A 1 93 ? 38.611 -2.838 -40.456 1.00 57.78 93 PRO A O 1
ATOM 744 N N . GLY A 1 94 ? 39.827 -3.813 -38.866 1.00 66.88 94 GLY A N 1
ATOM 745 C CA . GLY A 1 94 ? 40.182 -4.979 -39.692 1.00 66.88 94 GLY A CA 1
ATOM 746 C C . GLY A 1 94 ? 38.997 -5.812 -40.206 1.00 66.88 94 GLY A C 1
ATOM 747 O O . GLY A 1 94 ? 39.117 -6.476 -41.232 1.00 66.88 94 GLY A O 1
ATOM 748 N N . LEU A 1 95 ? 37.847 -5.779 -39.515 1.00 81.06 95 LEU A N 1
ATOM 749 C CA . LEU A 1 95 ? 36.653 -6.578 -39.835 1.00 81.06 95 LEU A CA 1
ATOM 750 C C . LEU A 1 95 ? 35.363 -5.731 -39.711 1.00 81.06 95 LEU A C 1
ATOM 752 O O . LEU A 1 95 ? 34.673 -5.792 -38.683 1.00 81.06 95 LEU A O 1
ATOM 756 N N . PRO A 1 96 ? 34.997 -4.949 -40.748 1.00 80.44 96 PRO A N 1
ATOM 757 C CA . PRO A 1 96 ? 33.863 -4.017 -40.691 1.00 80.44 96 PRO A CA 1
ATOM 758 C C . PRO A 1 96 ? 32.502 -4.688 -40.455 1.00 80.44 96 PRO A C 1
ATOM 760 O O . PRO A 1 96 ? 31.693 -4.197 -39.670 1.00 80.44 96 PRO A O 1
ATOM 763 N N . GLY A 1 97 ? 32.255 -5.843 -41.084 1.00 83.44 97 GLY A N 1
ATOM 764 C CA . GLY A 1 97 ? 30.985 -6.568 -40.943 1.00 83.44 97 GLY A CA 1
ATOM 765 C C . GLY A 1 97 ? 30.746 -7.091 -39.524 1.00 83.44 97 GLY A C 1
ATOM 766 O O . GLY A 1 97 ? 29.652 -6.944 -38.984 1.00 83.44 97 GLY A O 1
ATOM 767 N N . LEU A 1 98 ? 31.785 -7.639 -38.886 1.00 83.81 98 LEU A N 1
ATOM 768 C CA . LEU A 1 98 ? 31.705 -8.111 -37.500 1.00 83.81 98 LEU A CA 1
ATOM 769 C C . LEU A 1 98 ? 31.571 -6.948 -36.511 1.00 83.81 98 LEU A C 1
ATOM 771 O O . LEU A 1 98 ? 30.784 -7.037 -35.571 1.00 83.81 98 LEU A O 1
ATOM 775 N N . THR A 1 99 ? 32.265 -5.837 -36.768 1.00 84.19 99 THR A N 1
ATOM 776 C CA . THR A 1 99 ? 32.135 -4.609 -35.968 1.00 84.19 99 THR A CA 1
ATOM 777 C C . THR A 1 99 ? 30.703 -4.070 -35.979 1.00 84.19 99 THR A C 1
ATOM 779 O O . THR A 1 99 ? 30.210 -3.628 -34.947 1.00 84.19 99 THR A O 1
ATOM 782 N N . TYR A 1 100 ? 30.007 -4.147 -37.117 1.00 88.88 100 TYR A N 1
ATOM 783 C CA . TYR A 1 100 ? 28.604 -3.735 -37.217 1.00 88.88 100 TYR A CA 1
ATOM 784 C C . TYR A 1 100 ? 27.620 -4.766 -36.630 1.00 88.88 100 TYR A C 1
ATOM 786 O O . TYR A 1 100 ? 26.546 -4.402 -36.152 1.00 88.88 100 TYR A O 1
ATOM 794 N N . PHE A 1 101 ? 27.986 -6.051 -36.611 1.00 90.94 101 PHE A N 1
ATOM 795 C CA . PHE A 1 101 ? 27.138 -7.139 -36.118 1.00 90.94 101 PHE A CA 1
ATOM 796 C C . PHE A 1 101 ? 26.980 -7.163 -34.587 1.00 90.94 101 PHE A C 1
ATOM 798 O O . PHE A 1 101 ? 25.866 -7.292 -34.079 1.00 90.94 101 PHE A O 1
ATOM 805 N N . PHE A 1 102 ? 28.062 -7.013 -33.819 1.00 91.38 102 PHE A N 1
ATOM 806 C CA . PHE A 1 102 ? 28.004 -7.077 -32.350 1.00 91.38 102 PHE A CA 1
ATOM 807 C C . PHE A 1 102 ? 27.124 -6.005 -31.662 1.00 91.38 102 PHE A C 1
ATOM 809 O O . PHE A 1 102 ? 26.472 -6.332 -30.664 1.00 91.38 102 PHE A O 1
ATOM 816 N N . PRO A 1 103 ? 26.993 -4.771 -32.183 1.00 91.69 103 PRO A N 1
ATOM 817 C CA . PRO A 1 103 ? 25.975 -3.805 -31.766 1.00 91.69 103 PRO A CA 1
ATOM 818 C C . PRO A 1 103 ? 24.532 -4.338 -31.675 1.00 91.69 103 PRO A C 1
ATOM 820 O O . PRO A 1 103 ? 23.770 -3.910 -30.799 1.00 91.69 103 PRO A O 1
ATOM 823 N N . PHE A 1 104 ? 24.147 -5.307 -32.516 1.00 93.81 104 PHE A N 1
ATOM 824 C CA . PHE A 1 104 ? 22.834 -5.962 -32.426 1.00 93.81 104 PHE A CA 1
ATOM 825 C C . PHE A 1 104 ? 22.697 -6.796 -31.146 1.00 93.81 104 PHE A C 1
ATOM 827 O O . PHE A 1 104 ? 21.634 -6.808 -30.529 1.00 93.81 104 PHE A O 1
ATOM 834 N N . PHE A 1 105 ? 23.769 -7.453 -30.697 1.00 94.25 105 PHE A N 1
ATOM 835 C CA . PHE A 1 105 ? 23.782 -8.210 -29.440 1.00 94.25 105 PHE A CA 1
ATOM 836 C C . PHE A 1 105 ? 23.729 -7.276 -28.230 1.00 94.25 105 PHE A C 1
ATOM 838 O O . PHE A 1 105 ? 22.984 -7.535 -27.284 1.00 94.25 105 PHE A O 1
ATOM 845 N N . ILE A 1 106 ? 24.458 -6.155 -28.283 1.00 93.94 106 ILE A N 1
ATOM 846 C CA . ILE A 1 106 ? 24.451 -5.136 -27.226 1.00 93.94 106 ILE A CA 1
ATOM 847 C C . ILE A 1 106 ? 23.027 -4.602 -27.021 1.00 93.94 106 ILE A C 1
ATOM 849 O O . ILE A 1 106 ? 22.460 -4.728 -25.935 1.00 93.94 106 ILE A O 1
ATOM 853 N N . THR A 1 107 ? 22.401 -4.067 -28.068 1.00 93.50 107 THR A N 1
ATOM 854 C CA . THR A 1 107 ? 21.038 -3.512 -27.973 1.00 93.50 107 THR A CA 1
ATOM 855 C C . THR A 1 107 ? 19.977 -4.582 -27.730 1.00 93.50 107 THR A C 1
ATOM 857 O O . THR A 1 107 ? 19.090 -4.393 -26.894 1.00 93.50 107 THR A O 1
ATOM 860 N N . GLY A 1 108 ? 20.107 -5.737 -28.385 1.00 93.88 108 GLY A N 1
ATOM 861 C CA . GLY A 1 108 ? 19.235 -6.892 -28.213 1.00 93.88 108 GLY A CA 1
ATOM 862 C C . GLY A 1 108 ? 19.232 -7.459 -26.795 1.00 93.88 108 GLY A C 1
ATOM 863 O O . GLY A 1 108 ? 18.232 -8.054 -26.405 1.00 93.88 108 GLY A O 1
ATOM 864 N N . GLY A 1 109 ? 20.298 -7.254 -26.017 1.00 93.38 109 GLY A N 1
ATOM 865 C CA . GLY A 1 109 ? 20.388 -7.655 -24.613 1.00 93.38 109 GLY A CA 1
ATOM 866 C C . GLY A 1 109 ? 20.077 -6.541 -23.604 1.00 93.38 109 GLY A C 1
ATOM 867 O O . GLY A 1 109 ? 19.422 -6.775 -22.584 1.00 93.38 109 GLY A O 1
ATOM 868 N N . LEU A 1 110 ? 20.502 -5.305 -23.881 1.00 93.69 110 LEU A N 1
ATOM 869 C CA . LEU A 1 110 ? 20.324 -4.178 -22.963 1.00 93.69 110 LEU A CA 1
ATOM 870 C C . LEU A 1 110 ? 18.882 -3.665 -22.902 1.00 93.69 110 LEU A C 1
ATOM 872 O O . LEU A 1 110 ? 18.416 -3.294 -21.830 1.00 93.69 110 LEU A O 1
ATOM 876 N N . TYR A 1 111 ? 18.152 -3.635 -24.014 1.00 92.19 111 TYR A N 1
ATOM 877 C CA . TYR A 1 111 ? 16.806 -3.053 -24.027 1.00 92.19 111 TYR A CA 1
ATOM 878 C C . TYR A 1 111 ? 15.771 -3.936 -23.302 1.00 92.19 111 TYR A C 1
ATOM 880 O O . TYR A 1 111 ? 15.048 -3.417 -22.443 1.00 92.19 111 TYR A O 1
ATOM 888 N N . PRO A 1 112 ? 15.738 -5.270 -23.510 1.00 92.06 112 PRO A N 1
ATOM 889 C CA . PRO A 1 112 ? 14.829 -6.138 -22.763 1.00 92.06 112 PRO A CA 1
ATOM 890 C C . PRO A 1 112 ? 15.049 -6.112 -21.248 1.00 92.06 112 PRO A C 1
ATOM 892 O O . PRO A 1 112 ? 14.092 -6.228 -20.474 1.00 92.06 112 PRO A O 1
ATOM 895 N N . SER A 1 113 ? 16.300 -5.940 -20.802 1.00 89.94 113 SER A N 1
ATOM 896 C CA . SER A 1 113 ? 16.629 -5.948 -19.375 1.00 89.94 113 SER A CA 1
ATOM 897 C C . SER A 1 113 ? 16.045 -4.744 -18.622 1.00 89.94 113 SER A C 1
ATOM 899 O O . SER A 1 113 ? 15.806 -4.859 -17.418 1.00 89.94 113 SER A O 1
ATOM 901 N N . ILE A 1 114 ? 15.704 -3.640 -19.312 1.00 88.94 114 ILE A N 1
ATOM 902 C CA . ILE A 1 114 ? 15.008 -2.467 -18.742 1.00 88.94 114 ILE A CA 1
ATOM 903 C C . ILE A 1 114 ? 13.661 -2.871 -18.136 1.00 88.94 114 ILE A C 1
ATOM 905 O O . ILE A 1 114 ? 13.366 -2.561 -16.979 1.00 88.94 114 ILE A O 1
ATOM 909 N N . ILE A 1 115 ? 12.843 -3.590 -18.907 1.00 86.81 115 ILE A N 1
ATOM 910 C CA . ILE A 1 115 ? 11.492 -3.974 -18.484 1.00 86.81 115 ILE A CA 1
ATOM 911 C C . ILE A 1 115 ? 11.571 -5.048 -17.399 1.00 86.81 115 ILE A C 1
ATOM 913 O O . ILE A 1 115 ? 10.863 -4.976 -16.388 1.00 86.81 115 ILE A O 1
ATOM 917 N N . GLY A 1 116 ? 12.468 -6.023 -17.581 1.00 84.81 116 GLY A N 1
ATOM 918 C CA . GLY A 1 116 ? 12.654 -7.126 -16.642 1.00 84.81 116 GLY A CA 1
ATOM 919 C C . GLY A 1 116 ? 13.035 -6.644 -15.243 1.00 84.81 116 GLY A C 1
ATOM 920 O O . GLY A 1 116 ? 12.407 -7.053 -14.263 1.00 84.81 116 GLY A O 1
ATOM 921 N N . ARG A 1 117 ? 14.012 -5.732 -15.137 1.00 87.69 117 ARG A N 1
ATOM 922 C CA . ARG A 1 117 ? 14.541 -5.268 -13.844 1.00 87.69 117 ARG A CA 1
ATOM 923 C C . AR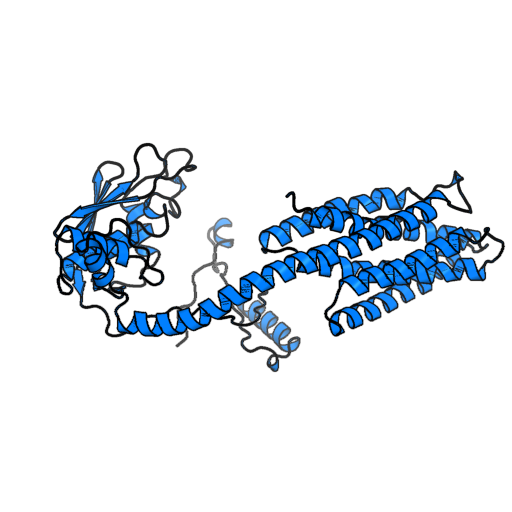G A 1 117 ? 13.548 -4.416 -13.057 1.00 87.69 117 ARG A C 1
ATOM 925 O O . ARG A 1 117 ? 13.336 -4.688 -11.878 1.00 87.6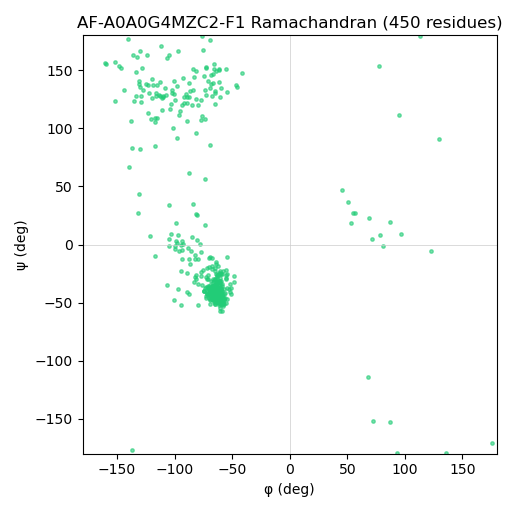9 117 ARG A O 1
ATOM 932 N N . ILE A 1 118 ? 12.900 -3.436 -13.695 1.00 87.06 118 ILE A N 1
ATOM 933 C CA . ILE A 1 118 ? 11.941 -2.536 -13.025 1.00 87.06 118 ILE A CA 1
ATOM 934 C C . ILE A 1 118 ? 10.769 -3.352 -12.471 1.00 87.06 118 ILE A C 1
ATOM 936 O O . ILE A 1 118 ? 10.413 -3.222 -11.299 1.00 87.06 118 ILE A O 1
ATOM 940 N N . SER A 1 119 ? 10.232 -4.255 -13.293 1.00 86.31 119 SER A N 1
ATOM 941 C CA . SER A 1 119 ? 9.127 -5.133 -12.909 1.00 86.31 119 SER A CA 1
ATOM 942 C C . SER A 1 119 ? 9.518 -6.089 -11.779 1.00 86.31 119 SER A C 1
ATOM 944 O O . SER A 1 119 ? 8.749 -6.305 -10.845 1.00 86.31 119 SER A O 1
ATOM 946 N N . TRP A 1 120 ? 10.720 -6.674 -11.832 1.00 88.25 120 TRP A N 1
ATOM 947 C CA . TRP A 1 120 ? 11.163 -7.629 -10.817 1.00 88.25 120 TRP A CA 1
ATOM 948 C C . TRP A 1 120 ? 11.414 -6.966 -9.464 1.00 88.25 120 TRP A C 1
ATOM 950 O O . TRP A 1 120 ? 10.946 -7.478 -8.448 1.00 88.25 120 TRP A O 1
ATOM 960 N N . VAL A 1 121 ? 12.085 -5.813 -9.435 1.00 85.69 121 VAL A N 1
ATOM 961 C CA . VAL A 1 121 ? 12.342 -5.090 -8.182 1.00 85.69 121 VAL A CA 1
ATOM 962 C C . VAL A 1 121 ? 11.035 -4.567 -7.583 1.00 85.69 121 VAL A C 1
ATOM 964 O O . VAL A 1 121 ? 10.792 -4.762 -6.392 1.00 85.69 121 VAL A O 1
ATOM 967 N N . GLY A 1 122 ? 10.142 -4.011 -8.410 1.00 84.00 122 GLY A N 1
ATOM 968 C CA . GLY A 1 122 ? 8.825 -3.549 -7.967 1.00 84.00 122 GLY A CA 1
ATOM 969 C C . GLY A 1 122 ? 7.969 -4.658 -7.347 1.00 84.00 122 GLY A C 1
ATOM 970 O O . GLY A 1 122 ? 7.279 -4.419 -6.359 1.00 84.00 122 GLY A O 1
ATOM 971 N N . ASN A 1 123 ? 8.059 -5.886 -7.862 1.00 84.75 123 ASN A N 1
ATOM 972 C CA . ASN A 1 123 ? 7.318 -7.030 -7.322 1.00 84.75 123 ASN A CA 1
ATOM 973 C C . ASN A 1 123 ? 7.898 -7.585 -6.012 1.00 84.75 123 ASN A C 1
ATOM 975 O O . ASN A 1 123 ? 7.175 -8.241 -5.268 1.00 84.75 123 ASN A O 1
ATOM 979 N N . ASN A 1 124 ? 9.177 -7.333 -5.718 1.00 83.69 124 ASN A N 1
ATOM 980 C CA . ASN A 1 124 ? 9.847 -7.849 -4.518 1.00 83.69 124 ASN A CA 1
ATOM 981 C C . ASN A 1 124 ? 9.951 -6.824 -3.377 1.00 83.69 124 ASN A C 1
ATOM 983 O O . ASN A 1 124 ? 10.439 -7.154 -2.295 1.00 83.69 124 ASN A O 1
ATOM 987 N N . LEU A 1 125 ? 9.471 -5.597 -3.589 1.00 80.69 125 LEU A N 1
ATOM 988 C CA . LEU A 1 125 ? 9.345 -4.582 -2.549 1.00 80.69 125 LEU A CA 1
ATOM 989 C C . LEU A 1 125 ? 7.918 -4.591 -1.986 1.00 80.69 125 LEU A C 1
ATOM 991 O O . LEU A 1 125 ? 6.966 -4.191 -2.652 1.00 80.69 125 LEU A O 1
ATOM 995 N N . ALA A 1 126 ? 7.778 -5.016 -0.734 1.00 69.62 126 ALA A N 1
ATOM 996 C CA . ALA A 1 126 ? 6.546 -4.936 0.048 1.00 69.62 126 ALA A CA 1
ATOM 997 C C . ALA A 1 126 ? 6.871 -4.387 1.448 1.00 69.62 126 ALA A C 1
ATOM 999 O O . ALA A 1 126 ? 7.967 -4.659 1.957 1.00 69.62 126 ALA A O 1
ATOM 1000 N N . PRO A 1 127 ? 5.970 -3.635 2.115 1.00 74.31 127 PRO A N 1
ATOM 1001 C CA . PRO A 1 127 ? 4.612 -3.205 1.723 1.00 74.31 127 PRO A CA 1
ATOM 1002 C C . PRO A 1 127 ? 4.573 -2.049 0.699 1.00 74.31 127 PRO A C 1
ATOM 1004 O O . PRO A 1 127 ? 5.616 -1.529 0.306 1.00 74.31 127 PRO A O 1
ATOM 1007 N N . SER A 1 128 ? 3.374 -1.613 0.284 1.00 70.12 128 SER A N 1
ATOM 1008 C CA . SER A 1 128 ? 3.153 -0.593 -0.765 1.00 70.12 128 SER A CA 1
ATOM 1009 C C . SER A 1 128 ? 3.930 0.717 -0.558 1.00 70.12 128 SER A C 1
ATOM 1011 O O . SER A 1 128 ? 4.520 1.223 -1.512 1.00 70.12 128 SER A O 1
ATOM 1013 N N . PHE A 1 129 ? 4.015 1.231 0.673 1.00 72.94 129 PHE A N 1
ATOM 1014 C CA . PHE A 1 129 ? 4.793 2.440 0.978 1.00 72.94 129 PHE A CA 1
ATOM 1015 C C . PHE A 1 129 ? 6.307 2.228 0.790 1.00 72.94 129 PHE A C 1
ATOM 1017 O O . PHE A 1 129 ? 6.991 3.091 0.239 1.00 72.94 129 PHE A O 1
ATOM 1024 N N . LYS A 1 130 ? 6.839 1.054 1.178 1.00 72.38 130 LYS A N 1
ATOM 1025 C CA . LYS A 1 130 ? 8.252 0.700 0.951 1.00 72.38 130 LYS A CA 1
ATOM 1026 C C . LYS A 1 130 ? 8.542 0.542 -0.533 1.00 72.38 130 LYS A C 1
ATOM 1028 O O . LYS A 1 130 ? 9.615 0.932 -0.975 1.00 72.38 130 LYS A O 1
ATOM 1033 N N . ARG A 1 131 ? 7.587 0.010 -1.299 1.00 81.69 131 ARG A N 1
ATOM 1034 C CA . ARG A 1 131 ? 7.681 -0.079 -2.757 1.00 81.69 131 ARG A CA 1
ATOM 1035 C C . ARG A 1 131 ? 7.755 1.293 -3.405 1.00 81.69 131 ARG A C 1
ATOM 1037 O O . ARG A 1 131 ? 8.652 1.509 -4.206 1.00 81.69 131 ARG A O 1
ATOM 1044 N N . ALA A 1 132 ? 6.867 2.216 -3.039 1.00 78.19 132 ALA A N 1
ATOM 1045 C CA . ALA A 1 132 ? 6.865 3.566 -3.600 1.00 78.19 132 ALA A CA 1
ATOM 1046 C C . ALA A 1 132 ? 8.203 4.284 -3.348 1.00 78.19 132 ALA A C 1
ATOM 1048 O O . ALA A 1 132 ? 8.855 4.730 -4.290 1.00 78.19 132 ALA A O 1
ATOM 1049 N N . ILE A 1 133 ? 8.661 4.304 -2.092 1.00 83.62 133 ILE A N 1
ATOM 1050 C CA . ILE A 1 133 ? 9.927 4.950 -1.708 1.00 83.62 133 ILE A CA 1
ATOM 1051 C C . ILE A 1 133 ? 11.132 4.220 -2.323 1.00 83.62 133 ILE A C 1
ATOM 1053 O O . ILE A 1 133 ? 12.044 4.856 -2.845 1.00 83.62 133 ILE A O 1
ATOM 1057 N N . GLY A 1 134 ? 11.138 2.885 -2.288 1.00 83.69 134 GLY A N 1
ATOM 1058 C CA . GLY A 1 134 ? 12.231 2.065 -2.810 1.00 83.69 134 GLY A CA 1
ATOM 1059 C C . GLY A 1 134 ? 12.394 2.183 -4.325 1.00 83.69 134 GLY A C 1
ATOM 1060 O O . GLY A 1 134 ? 13.518 2.297 -4.803 1.00 83.69 134 GLY A O 1
ATOM 1061 N N . MET A 1 135 ? 11.291 2.224 -5.076 1.00 88.00 135 MET A N 1
ATOM 1062 C CA . MET A 1 135 ? 11.320 2.429 -6.527 1.00 88.00 135 MET A CA 1
ATOM 1063 C C . MET A 1 135 ? 11.745 3.853 -6.897 1.00 88.00 135 MET A C 1
ATOM 1065 O O . MET A 1 135 ? 12.521 4.019 -7.836 1.00 88.00 135 MET A O 1
ATOM 1069 N N . ALA A 1 136 ? 11.304 4.869 -6.145 1.00 85.81 136 ALA A N 1
ATOM 1070 C CA . ALA A 1 136 ? 11.753 6.246 -6.350 1.00 85.81 136 ALA A CA 1
ATOM 1071 C C . ALA A 1 136 ? 13.270 6.377 -6.133 1.00 85.81 136 ALA A C 1
ATOM 1073 O O . ALA A 1 136 ? 13.977 6.903 -6.991 1.00 85.81 136 ALA A O 1
ATOM 1074 N N . LEU A 1 137 ? 13.789 5.821 -5.032 1.00 85.69 137 LEU A N 1
ATOM 1075 C CA . LEU A 1 137 ? 15.222 5.815 -4.736 1.00 85.69 137 LEU A CA 1
ATOM 1076 C C . LEU A 1 137 ? 16.027 5.064 -5.805 1.00 85.69 137 LEU A C 1
ATOM 1078 O O . LEU A 1 137 ? 17.069 5.544 -6.246 1.00 85.69 137 LEU A O 1
ATOM 1082 N N . LEU A 1 138 ? 15.521 3.911 -6.251 1.00 87.69 138 LEU A N 1
ATOM 1083 C CA . LEU A 1 138 ? 16.122 3.123 -7.322 1.00 87.69 138 LEU A CA 1
ATOM 1084 C C . LEU A 1 138 ? 16.237 3.927 -8.625 1.00 87.69 138 LEU A C 1
ATOM 1086 O O . LEU A 1 138 ? 17.278 3.866 -9.271 1.00 87.69 138 LEU A O 1
ATOM 1090 N N . MET A 1 139 ? 15.201 4.679 -9.01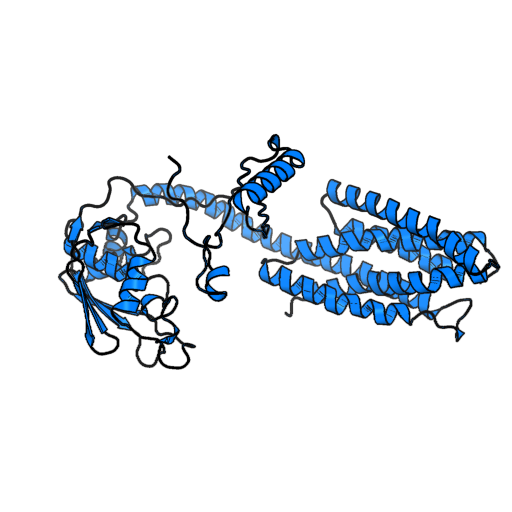1 1.00 87.75 139 MET A N 1
ATOM 1091 C CA . MET A 1 139 ? 15.241 5.519 -10.214 1.00 87.75 139 MET A CA 1
ATOM 1092 C C . MET A 1 139 ? 16.225 6.683 -10.072 1.00 87.75 139 MET A C 1
ATOM 1094 O O . MET A 1 139 ? 16.991 6.934 -11.000 1.00 87.75 139 MET A O 1
ATOM 1098 N N . ILE A 1 140 ? 16.251 7.354 -8.915 1.00 89.56 140 ILE A N 1
ATOM 1099 C CA . ILE A 1 140 ? 17.169 8.474 -8.652 1.00 89.56 140 ILE A CA 1
ATOM 1100 C C . ILE A 1 140 ? 18.622 8.005 -8.758 1.00 89.56 140 ILE A C 1
ATOM 1102 O O . ILE A 1 140 ? 19.384 8.518 -9.574 1.00 89.56 140 ILE A O 1
ATOM 1106 N N . VAL A 1 141 ? 19.000 6.997 -7.968 1.00 89.19 141 VAL A N 1
ATOM 1107 C CA . VAL A 1 141 ? 20.387 6.509 -7.921 1.00 89.19 141 VAL A CA 1
ATOM 1108 C C . VAL A 1 141 ? 20.749 5.774 -9.211 1.00 89.19 141 VAL A C 1
ATOM 1110 O O . VAL A 1 141 ? 21.857 5.909 -9.726 1.00 89.19 141 VAL A O 1
ATOM 1113 N N . GLY A 1 142 ? 19.806 5.030 -9.783 1.00 85.75 142 GLY A N 1
ATOM 1114 C CA . GLY A 1 142 ? 19.998 4.311 -11.035 1.00 85.75 142 GLY A CA 1
ATOM 1115 C C . GLY A 1 142 ? 20.298 5.228 -12.224 1.00 85.75 142 GLY A C 1
ATOM 1116 O O . GLY A 1 142 ? 21.164 4.909 -13.046 1.00 85.75 142 GLY A O 1
ATOM 1117 N N . ASN A 1 143 ? 19.635 6.386 -12.297 1.00 87.00 143 ASN A N 1
ATOM 1118 C CA . ASN A 1 143 ? 19.859 7.368 -13.359 1.00 87.00 143 ASN A CA 1
ATOM 1119 C C . ASN A 1 143 ? 21.202 8.102 -13.235 1.00 87.00 143 ASN A C 1
ATOM 1121 O O . ASN A 1 143 ? 21.710 8.561 -14.254 1.00 87.00 143 ASN A O 1
ATOM 1125 N N . LEU A 1 144 ? 21.842 8.129 -12.056 1.00 88.94 144 LEU A N 1
ATOM 1126 C CA . LEU A 1 144 ? 23.226 8.618 -11.928 1.00 88.94 144 LEU A CA 1
ATOM 1127 C C . LEU A 1 144 ? 24.208 7.804 -12.785 1.00 88.94 144 LEU A C 1
ATOM 1129 O O . LEU A 1 144 ? 25.218 8.338 -13.235 1.00 88.94 144 LEU A O 1
ATOM 1133 N N . GLY A 1 145 ? 23.881 6.544 -13.095 1.00 87.06 145 GLY A N 1
ATOM 1134 C CA . GLY A 1 145 ? 24.647 5.748 -14.053 1.00 87.06 145 GLY A CA 1
ATOM 1135 C C . GLY A 1 145 ? 24.671 6.354 -15.461 1.00 87.06 145 GLY A C 1
ATOM 1136 O O . GLY A 1 145 ? 25.629 6.143 -16.191 1.00 87.06 145 GLY A O 1
ATOM 1137 N N . GLY A 1 146 ? 23.683 7.172 -15.839 1.00 87.31 146 GLY A N 1
ATOM 1138 C CA . GLY A 1 146 ? 23.719 7.901 -17.108 1.00 87.31 146 GLY A CA 1
ATOM 1139 C C . GLY A 1 146 ? 24.836 8.938 -17.171 1.00 87.31 146 GLY A C 1
ATOM 1140 O O . GLY A 1 146 ? 25.486 9.055 -18.202 1.00 87.31 146 GLY A O 1
ATOM 1141 N N . ALA A 1 147 ? 25.139 9.617 -16.059 1.00 87.50 147 ALA A N 1
ATOM 1142 C CA . ALA A 1 147 ? 26.264 10.549 -16.004 1.00 87.50 147 ALA A CA 1
ATOM 1143 C C . ALA A 1 147 ? 27.603 9.830 -16.228 1.00 87.50 147 ALA A C 1
ATOM 1145 O O . ALA A 1 147 ? 28.463 10.345 -16.933 1.00 87.50 147 ALA A O 1
ATOM 1146 N N . VAL A 1 148 ? 27.762 8.619 -15.686 1.00 90.19 148 VAL A N 1
ATOM 1147 C CA . VAL A 1 148 ? 28.948 7.788 -15.941 1.00 90.19 148 VAL A CA 1
ATOM 1148 C C . VAL A 1 148 ? 28.951 7.300 -17.393 1.00 90.19 148 VAL A C 1
ATOM 1150 O O . VAL A 1 148 ? 29.923 7.515 -18.104 1.00 90.19 148 VAL A O 1
ATOM 1153 N N . GLY A 1 149 ? 27.847 6.713 -17.865 1.00 88.12 149 GLY A N 1
ATOM 1154 C CA . GLY A 1 149 ? 27.729 6.154 -19.215 1.00 88.12 149 GLY A CA 1
ATOM 1155 C C . GLY A 1 149 ? 28.016 7.159 -20.333 1.00 88.12 149 GLY A C 1
ATOM 1156 O O . GLY A 1 149 ? 28.685 6.819 -21.299 1.00 88.12 149 GLY A O 1
ATOM 1157 N N . SER A 1 150 ? 27.597 8.414 -20.192 1.00 87.19 150 SER A N 1
ATOM 1158 C CA . SER A 1 150 ? 27.865 9.445 -21.204 1.00 87.19 150 SER A CA 1
ATOM 1159 C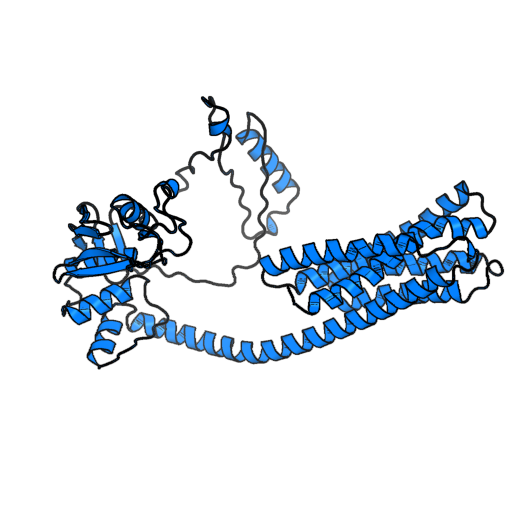 C . SER A 1 150 ? 29.337 9.877 -21.296 1.00 87.19 150 SER A C 1
ATOM 1161 O O . SER A 1 150 ? 29.685 10.575 -22.240 1.00 87.19 150 SER A O 1
ATOM 1163 N N . ASN A 1 151 ? 30.195 9.491 -20.341 1.00 88.94 151 ASN A N 1
ATOM 1164 C CA . ASN A 1 151 ? 31.580 9.974 -20.227 1.00 88.94 151 ASN A CA 1
ATOM 1165 C C . ASN A 1 151 ? 32.645 8.861 -20.291 1.00 88.94 151 ASN A C 1
ATOM 1167 O O . ASN A 1 151 ? 33.816 9.121 -20.036 1.00 88.94 151 ASN A O 1
ATOM 1171 N N . ILE A 1 152 ? 32.268 7.614 -20.594 1.00 89.94 152 ILE A N 1
ATOM 1172 C CA . ILE A 1 152 ? 33.208 6.469 -20.571 1.00 89.94 152 ILE A CA 1
ATOM 1173 C C . ILE A 1 152 ? 33.843 6.162 -21.933 1.00 89.94 152 ILE A C 1
ATOM 1175 O O . ILE A 1 152 ? 34.802 5.397 -21.997 1.00 89.94 152 ILE A O 1
ATOM 1179 N N . PHE A 1 153 ? 33.327 6.752 -23.013 1.00 86.31 153 PHE A N 1
ATOM 1180 C CA . PHE A 1 153 ? 33.894 6.658 -24.360 1.00 86.31 153 PHE A CA 1
ATOM 1181 C C . PHE A 1 153 ? 34.733 7.904 -24.638 1.00 86.31 153 PHE A C 1
ATOM 1183 O O . PHE A 1 153 ? 34.210 8.931 -25.062 1.00 86.31 153 PHE A O 1
ATOM 1190 N N . LEU A 1 154 ? 36.027 7.813 -24.337 1.00 85.62 154 LEU A N 1
ATOM 1191 C CA . LEU A 1 154 ? 36.971 8.921 -24.452 1.00 85.62 154 LEU A CA 1
ATOM 1192 C C . LEU A 1 154 ? 37.575 8.994 -25.863 1.00 85.62 154 LEU A C 1
ATOM 1194 O O . LEU A 1 154 ? 37.919 7.964 -26.444 1.00 85.62 154 LEU A O 1
ATOM 1198 N N . GLU A 1 155 ? 37.717 10.204 -26.410 1.00 81.50 155 GLU A N 1
ATOM 1199 C CA . GLU A 1 155 ? 38.269 10.428 -27.758 1.00 81.50 155 GLU A CA 1
ATOM 1200 C C . GLU A 1 155 ? 39.741 10.008 -27.886 1.00 81.50 155 GLU A C 1
ATOM 1202 O O . GLU A 1 155 ? 40.161 9.565 -28.950 1.00 81.50 155 GLU A O 1
ATOM 1207 N N . ASP A 1 156 ? 40.514 10.083 -26.800 1.00 83.44 156 ASP A N 1
ATOM 1208 C CA . ASP A 1 156 ? 41.927 9.679 -26.745 1.00 83.44 156 ASP A CA 1
ATOM 1209 C C . ASP A 1 156 ? 42.138 8.162 -26.899 1.00 83.44 156 ASP A C 1
ATOM 1211 O O . ASP A 1 156 ? 43.232 7.715 -27.241 1.00 83.44 156 ASP A O 1
ATOM 1215 N N . GLN A 1 157 ? 41.089 7.368 -26.676 1.00 82.69 157 GLN A N 1
ATOM 1216 C CA . GLN A 1 157 ? 41.086 5.915 -26.841 1.00 82.69 157 GLN A CA 1
ATOM 1217 C C . GLN A 1 157 ? 40.485 5.468 -28.177 1.00 82.69 157 GLN A C 1
ATOM 1219 O O . GLN A 1 157 ? 40.365 4.260 -28.414 1.00 82.69 157 GLN A O 1
ATOM 1224 N N . ALA A 1 158 ? 40.095 6.406 -29.043 1.00 78.00 158 ALA A N 1
ATOM 1225 C CA . ALA A 1 158 ? 39.618 6.079 -30.378 1.00 78.00 158 ALA A CA 1
ATOM 1226 C C . ALA A 1 158 ? 40.726 5.371 -31.187 1.00 78.00 158 ALA A C 1
ATOM 1228 O O . ALA A 1 158 ? 41.897 5.750 -31.086 1.00 78.00 158 ALA A O 1
ATOM 1229 N N . PRO A 1 159 ? 40.405 4.339 -31.991 1.00 72.38 159 PRO A N 1
ATOM 1230 C CA . PRO A 1 159 ? 39.071 3.778 -32.264 1.00 72.38 159 PRO A CA 1
ATOM 1231 C C . PRO A 1 159 ? 38.667 2.603 -31.346 1.00 72.38 159 PRO A C 1
ATOM 1233 O O . PRO A 1 159 ? 37.607 2.006 -31.507 1.00 72.38 159 PRO A O 1
ATOM 1236 N N . GLN A 1 160 ? 39.520 2.196 -30.401 1.00 77.25 160 GLN A N 1
ATOM 1237 C CA . GLN A 1 160 ? 39.347 0.928 -29.678 1.00 77.25 160 GLN A CA 1
ATOM 1238 C C . GLN A 1 160 ? 38.489 1.056 -28.405 1.00 77.25 160 GLN A C 1
ATOM 1240 O O . GLN A 1 160 ? 37.898 0.072 -27.965 1.00 77.25 160 GLN A O 1
ATOM 1245 N N . TYR A 1 161 ? 38.412 2.253 -27.810 1.00 85.31 161 TYR A N 1
ATOM 1246 C CA . TYR A 1 161 ? 37.561 2.596 -26.659 1.00 85.31 161 TYR A CA 1
ATOM 1247 C C . TYR A 1 161 ? 37.587 1.566 -25.512 1.00 85.31 161 TYR A C 1
ATOM 1249 O O . TYR A 1 161 ? 36.544 1.166 -24.980 1.00 85.31 161 TYR A O 1
ATOM 1257 N N . TRP A 1 162 ? 38.790 1.131 -25.118 1.00 84.69 162 TRP A N 1
ATOM 1258 C CA . TRP A 1 162 ? 39.004 0.089 -24.106 1.00 84.69 162 TRP A CA 1
ATOM 1259 C C . TRP A 1 162 ? 38.232 0.336 -22.806 1.00 84.69 162 TRP A C 1
ATOM 1261 O O . TRP A 1 162 ? 37.631 -0.594 -22.264 1.00 84.69 162 TRP A O 1
ATOM 1271 N N . LEU A 1 163 ? 38.210 1.581 -22.317 1.00 89.00 163 LEU A N 1
ATOM 1272 C CA . LEU A 1 163 ? 37.487 1.943 -21.100 1.00 89.00 163 LEU A CA 1
ATOM 1273 C C . LEU A 1 163 ? 35.973 1.802 -21.277 1.00 89.00 163 LEU A C 1
ATOM 1275 O O . LEU A 1 163 ? 35.319 1.194 -20.433 1.00 89.00 163 LEU A O 1
ATOM 1279 N N . GLY A 1 164 ? 35.418 2.331 -22.368 1.00 87.94 164 GLY A N 1
ATOM 1280 C CA . GLY A 1 164 ? 33.975 2.357 -22.609 1.00 87.94 164 GLY A CA 1
ATOM 1281 C C . GLY A 1 164 ? 33.382 0.955 -22.691 1.00 87.94 164 GLY A C 1
ATOM 1282 O O . GLY A 1 164 ? 32.427 0.623 -21.978 1.00 87.94 164 GLY A O 1
ATOM 1283 N N . TYR A 1 165 ? 33.989 0.092 -23.505 1.00 89.38 165 TYR A N 1
ATOM 1284 C CA . TYR A 1 165 ? 33.533 -1.287 -23.639 1.00 89.38 165 TYR A CA 1
ATOM 1285 C C . TYR A 1 165 ? 33.910 -2.156 -22.434 1.00 89.38 165 TYR A C 1
ATOM 1287 O O . TYR A 1 165 ? 33.083 -2.949 -21.982 1.00 89.38 165 TYR A O 1
ATOM 1295 N N . GLY A 1 166 ? 35.116 -1.996 -21.879 1.00 90.19 166 GLY A N 1
ATOM 1296 C CA . GLY A 1 166 ? 35.588 -2.769 -20.727 1.00 90.19 166 GLY A CA 1
ATOM 1297 C C . GLY A 1 166 ? 34.768 -2.502 -19.465 1.00 90.19 166 GLY A C 1
ATOM 1298 O O . GLY A 1 166 ? 34.316 -3.441 -18.808 1.00 90.19 166 GLY A O 1
ATOM 1299 N N . LEU A 1 167 ? 34.491 -1.230 -19.162 1.00 93.19 167 LEU A N 1
ATOM 1300 C CA . LEU A 1 167 ? 33.639 -0.847 -18.035 1.00 93.19 167 LEU A CA 1
ATOM 1301 C C . LEU A 1 167 ? 32.198 -1.329 -18.236 1.00 93.19 167 LEU A C 1
ATOM 1303 O O . LEU A 1 167 ? 31.589 -1.842 -17.297 1.00 93.19 167 LEU A O 1
ATOM 1307 N N . SER A 1 168 ? 31.667 -1.215 -19.459 1.00 93.50 168 SER A N 1
ATOM 1308 C CA . SER A 1 168 ? 30.327 -1.714 -19.792 1.00 93.50 168 SER A CA 1
ATOM 1309 C C . SER A 1 168 ? 30.223 -3.234 -19.633 1.00 93.50 168 SER A C 1
ATOM 1311 O O . SER A 1 168 ? 29.245 -3.725 -19.075 1.00 93.50 168 SER A O 1
ATOM 1313 N N . ALA A 1 169 ? 31.236 -3.994 -20.048 1.00 94.31 169 ALA A N 1
ATOM 1314 C CA . ALA A 1 169 ? 31.282 -5.435 -19.817 1.00 94.31 169 ALA A CA 1
ATOM 1315 C C . ALA A 1 169 ? 31.371 -5.762 -18.313 1.00 94.31 169 ALA A C 1
ATOM 1317 O O . ALA A 1 169 ? 30.614 -6.596 -17.811 1.00 94.31 169 ALA A O 1
ATOM 1318 N N . GLY A 1 170 ? 32.236 -5.062 -17.572 1.00 95.56 170 GLY A N 1
ATOM 1319 C CA . GLY A 1 170 ? 32.422 -5.259 -16.133 1.00 95.56 170 GLY A CA 1
ATOM 1320 C C . GLY A 1 170 ? 31.156 -4.990 -15.315 1.00 95.56 170 GLY A C 1
ATOM 1321 O O . GLY A 1 170 ? 30.777 -5.804 -14.469 1.00 95.56 170 GLY A O 1
ATOM 1322 N N . ILE A 1 171 ? 30.445 -3.892 -15.596 1.00 95.50 171 ILE A N 1
ATOM 1323 C CA . ILE A 1 171 ? 29.208 -3.560 -14.878 1.00 95.50 171 ILE A CA 1
ATOM 1324 C C . ILE A 1 171 ? 28.052 -4.504 -15.239 1.00 95.50 171 ILE A C 1
ATOM 1326 O O . ILE A 1 171 ? 27.232 -4.821 -14.376 1.00 95.50 171 ILE A O 1
ATOM 1330 N N . ILE A 1 172 ? 28.021 -5.048 -16.461 1.00 95.81 172 ILE A N 1
ATOM 1331 C CA . ILE A 1 172 ? 27.075 -6.108 -16.837 1.00 95.81 172 ILE A CA 1
ATOM 1332 C C . ILE A 1 172 ? 27.351 -7.398 -16.054 1.00 95.81 172 ILE A C 1
ATOM 1334 O O . ILE A 1 172 ? 26.413 -8.003 -15.534 1.00 95.81 172 ILE A O 1
ATOM 1338 N N . VAL A 1 173 ? 28.616 -7.804 -15.891 1.00 96.81 173 VAL A N 1
ATOM 1339 C CA . VAL A 1 173 ? 28.979 -8.967 -15.054 1.00 96.81 173 VAL A CA 1
ATOM 1340 C C . VAL A 1 173 ? 28.567 -8.743 -13.597 1.00 96.81 173 VAL A C 1
ATOM 1342 O O . VAL A 1 173 ? 27.995 -9.641 -12.966 1.00 96.81 173 VAL A O 1
ATOM 1345 N N . ALA A 1 174 ? 28.785 -7.537 -13.067 1.00 96.50 174 ALA A N 1
ATOM 1346 C CA . ALA A 1 174 ? 28.327 -7.169 -11.731 1.00 96.50 174 ALA A CA 1
ATOM 1347 C C . ALA A 1 174 ? 26.792 -7.230 -11.612 1.00 96.50 174 ALA A C 1
ATOM 1349 O O . ALA A 1 174 ? 26.270 -7.735 -10.613 1.00 96.50 174 ALA A O 1
ATOM 1350 N N . ALA A 1 175 ? 26.055 -6.787 -12.634 1.00 95.56 175 ALA A N 1
ATOM 1351 C CA . ALA A 1 175 ? 24.595 -6.858 -12.676 1.00 95.56 175 ALA A CA 1
ATOM 1352 C C . ALA A 1 175 ? 24.066 -8.299 -12.766 1.00 95.56 175 ALA A C 1
ATOM 1354 O O . ALA A 1 175 ? 23.109 -8.637 -12.064 1.00 95.56 175 ALA A O 1
ATOM 1355 N N . ILE A 1 176 ? 24.699 -9.171 -13.559 1.00 96.25 176 ILE A N 1
ATOM 1356 C CA . ILE A 1 176 ? 24.368 -10.604 -13.619 1.00 96.25 176 ILE A CA 1
ATOM 1357 C C . ILE A 1 176 ? 24.574 -11.238 -12.240 1.00 96.25 176 ILE A C 1
ATOM 1359 O O . ILE A 1 176 ? 23.652 -11.848 -11.695 1.00 96.25 176 ILE A O 1
ATOM 1363 N N . SER A 1 177 ? 25.745 -11.024 -11.639 1.00 96.31 177 SER A N 1
ATOM 1364 C CA . SER A 1 177 ? 26.092 -11.560 -10.318 1.00 96.31 177 SER A CA 1
ATOM 1365 C C . SER A 1 177 ? 25.118 -11.072 -9.241 1.00 96.31 177 SER A C 1
ATOM 1367 O O . SER A 1 177 ? 24.566 -11.874 -8.490 1.00 96.31 177 SER A O 1
ATOM 1369 N N . SER A 1 178 ? 24.808 -9.772 -9.229 1.00 94.75 178 SER A N 1
ATOM 1370 C CA . SER A 1 178 ? 23.835 -9.171 -8.305 1.00 94.75 178 SER A CA 1
ATOM 1371 C C . SER A 1 178 ? 22.429 -9.742 -8.491 1.00 94.75 178 SER A C 1
ATOM 1373 O O . SER A 1 178 ? 21.729 -9.979 -7.509 1.00 94.75 178 SER A O 1
ATOM 1375 N N . THR A 1 179 ? 22.017 -10.009 -9.735 1.00 94.12 179 THR A N 1
ATOM 1376 C CA . THR A 1 179 ? 20.718 -10.628 -10.045 1.00 94.12 179 THR A CA 1
ATOM 1377 C C . THR A 1 179 ? 20.642 -12.049 -9.492 1.00 94.12 179 THR A C 1
ATOM 1379 O O . THR A 1 179 ? 19.645 -12.411 -8.867 1.00 94.12 179 THR A O 1
ATOM 1382 N N . VAL A 1 180 ? 21.696 -12.850 -9.675 1.00 94.88 180 VAL A N 1
ATOM 1383 C CA . VAL A 1 180 ? 21.761 -14.226 -9.159 1.00 94.88 180 VAL A CA 1
ATOM 1384 C C . VAL A 1 180 ? 21.765 -14.236 -7.631 1.00 94.88 180 VAL A C 1
ATOM 1386 O O . VAL A 1 180 ? 20.964 -14.954 -7.034 1.00 94.88 180 VAL A O 1
ATOM 1389 N N . ILE A 1 181 ? 22.589 -13.398 -6.993 1.00 94.31 181 ILE A N 1
ATOM 1390 C CA . ILE A 1 181 ? 22.639 -13.267 -5.529 1.00 94.31 181 ILE A CA 1
ATOM 1391 C C . ILE A 1 181 ? 21.259 -12.886 -4.989 1.00 94.31 181 ILE A C 1
ATOM 1393 O O . ILE A 1 181 ? 20.720 -13.577 -4.124 1.00 94.31 181 ILE A O 1
ATOM 1397 N N . LEU A 1 182 ? 20.643 -11.838 -5.546 1.00 91.75 182 LEU A N 1
ATOM 1398 C CA . LEU A 1 182 ? 19.327 -11.380 -5.113 1.00 91.75 182 LEU A CA 1
ATOM 1399 C C . LEU A 1 182 ? 18.268 -12.482 -5.280 1.00 91.75 182 LEU A C 1
ATOM 1401 O O . LEU A 1 182 ? 17.456 -12.694 -4.382 1.00 91.75 182 LEU A O 1
ATOM 1405 N N . GLN A 1 183 ? 18.304 -13.237 -6.380 1.00 93.56 183 GLN A N 1
ATOM 1406 C CA . GLN A 1 183 ? 17.384 -14.349 -6.617 1.00 93.56 183 GLN A CA 1
ATOM 1407 C C . GLN A 1 183 ? 17.567 -15.501 -5.616 1.00 93.56 183 GLN A C 1
ATOM 1409 O O . GLN A 1 183 ? 16.569 -16.043 -5.132 1.00 93.56 183 GLN A O 1
ATOM 1414 N N . LEU A 1 184 ? 18.807 -15.896 -5.313 1.00 92.69 184 LEU A N 1
ATOM 1415 C CA . LEU A 1 184 ? 19.098 -16.964 -4.349 1.00 92.69 184 LEU A CA 1
ATOM 1416 C C . LEU A 1 184 ? 18.651 -16.566 -2.941 1.00 92.69 184 LEU A C 1
ATOM 1418 O O . LEU A 1 184 ? 17.963 -17.331 -2.265 1.00 92.69 184 LEU A O 1
ATOM 1422 N N . SER A 1 185 ? 18.947 -15.336 -2.530 1.00 90.25 185 SER A N 1
ATOM 1423 C CA . SER A 1 185 ? 18.514 -14.819 -1.236 1.00 90.25 185 SER A CA 1
ATOM 1424 C C . SER A 1 185 ? 16.994 -14.683 -1.126 1.00 90.25 185 SER A C 1
ATOM 1426 O O . SER A 1 185 ? 16.432 -14.983 -0.076 1.00 90.25 185 SER A O 1
ATOM 1428 N N . LEU A 1 186 ? 16.302 -14.255 -2.190 1.00 88.44 186 LEU A N 1
ATOM 1429 C CA . LEU A 1 186 ? 14.836 -14.194 -2.200 1.00 88.44 186 LEU A CA 1
ATOM 1430 C C . LEU A 1 186 ? 14.215 -15.591 -2.102 1.00 88.44 186 LEU A C 1
ATOM 1432 O O . LEU A 1 186 ? 13.256 -15.768 -1.355 1.00 88.44 186 LEU A O 1
ATOM 1436 N N . LYS A 1 187 ? 14.779 -16.595 -2.790 1.00 89.50 187 LYS A N 1
ATOM 1437 C CA . LYS A 1 187 ? 14.354 -17.997 -2.638 1.00 89.50 187 LYS A CA 1
ATOM 1438 C C . LYS A 1 187 ? 14.517 -18.481 -1.201 1.00 89.50 187 LYS A C 1
ATOM 1440 O O . LYS A 1 187 ? 13.575 -19.045 -0.660 1.00 89.50 187 LYS A O 1
ATOM 1445 N N . TYR A 1 188 ? 15.665 -18.212 -0.582 1.00 87.38 188 TYR A N 1
ATOM 1446 C CA . TYR A 1 188 ? 15.924 -18.591 0.807 1.00 87.38 188 TYR A CA 1
ATOM 1447 C C . TYR A 1 188 ? 14.934 -17.936 1.785 1.00 87.38 188 TYR A C 1
ATOM 1449 O O . TYR A 1 188 ? 14.341 -18.611 2.621 1.00 87.38 188 TYR A O 1
ATOM 1457 N N . ILE A 1 189 ? 14.690 -16.628 1.642 1.00 85.44 189 ILE A N 1
ATOM 1458 C CA . ILE A 1 189 ? 13.727 -15.904 2.487 1.00 85.44 189 ILE A CA 1
ATOM 1459 C C . ILE A 1 189 ? 12.306 -16.446 2.298 1.00 85.44 189 ILE A C 1
ATOM 1461 O O . ILE A 1 189 ? 11.566 -16.566 3.272 1.00 85.44 189 ILE A O 1
ATOM 1465 N N . ASN A 1 190 ? 11.918 -16.765 1.063 1.00 85.31 190 ASN A N 1
ATOM 1466 C CA . ASN A 1 190 ? 10.591 -17.301 0.778 1.00 85.31 190 ASN A CA 1
ATOM 1467 C C . ASN A 1 190 ? 10.416 -18.727 1.311 1.00 85.31 190 ASN A C 1
ATOM 1469 O O . ASN A 1 190 ? 9.350 -19.015 1.839 1.00 85.31 190 ASN A O 1
ATOM 1473 N N . ALA A 1 191 ? 11.443 -19.581 1.243 1.00 85.50 191 ALA A N 1
ATOM 1474 C CA . ALA A 1 191 ? 11.406 -20.919 1.839 1.00 85.50 191 ALA A CA 1
ATOM 1475 C C . ALA A 1 191 ? 11.185 -20.843 3.358 1.00 85.50 191 ALA A C 1
ATOM 1477 O O . ALA A 1 191 ? 10.236 -21.425 3.871 1.00 85.50 191 ALA A O 1
ATOM 1478 N N . LYS A 1 192 ? 11.951 -19.989 4.052 1.00 80.69 192 LYS A N 1
ATOM 1479 C CA . LYS A 1 192 ? 11.780 -19.753 5.494 1.00 80.69 192 LYS A CA 1
ATOM 1480 C C . LYS A 1 192 ? 10.396 -19.194 5.861 1.00 80.69 192 LYS A C 1
ATOM 1482 O O . LYS A 1 192 ? 9.920 -19.385 6.971 1.00 80.69 192 LYS A O 1
ATOM 1487 N N . ARG A 1 193 ? 9.749 -18.455 4.952 1.00 75.44 193 ARG A N 1
ATOM 1488 C CA . ARG A 1 193 ? 8.378 -17.949 5.145 1.00 75.44 193 ARG A CA 1
ATOM 1489 C C . ARG A 1 193 ? 7.309 -18.997 4.871 1.00 75.44 193 ARG A C 1
ATOM 1491 O O . ARG A 1 193 ? 6.287 -18.955 5.539 1.00 75.44 193 ARG A O 1
ATOM 1498 N N . ALA A 1 194 ? 7.534 -19.902 3.923 1.00 74.38 194 ALA A N 1
ATOM 1499 C CA . ALA A 1 194 ? 6.615 -21.002 3.649 1.00 74.38 194 ALA A CA 1
ATOM 1500 C C . ALA A 1 194 ? 6.493 -21.930 4.868 1.00 74.38 194 ALA A C 1
ATOM 1502 O O . ALA A 1 194 ? 5.382 -22.257 5.259 1.00 74.38 194 ALA A O 1
ATOM 1503 N N . GLU A 1 195 ? 7.612 -22.214 5.542 1.00 72.50 195 GLU A N 1
ATOM 1504 C CA . GLU A 1 195 ? 7.628 -22.977 6.801 1.00 72.50 195 GLU A CA 1
ATOM 1505 C C . GLU A 1 195 ? 6.804 -22.311 7.921 1.00 72.50 195 GLU A C 1
ATOM 1507 O O . GLU A 1 195 ? 6.212 -23.001 8.740 1.00 72.50 195 GLU A O 1
ATOM 1512 N N . MET A 1 196 ? 6.721 -20.974 7.955 1.00 60.12 196 MET A N 1
ATOM 1513 C CA . MET A 1 196 ? 5.866 -20.249 8.912 1.00 60.12 196 MET A CA 1
ATOM 1514 C C . MET A 1 196 ? 4.396 -20.178 8.460 1.00 60.12 196 MET A C 1
ATOM 1516 O O . MET A 1 196 ? 3.506 -20.125 9.297 1.00 60.12 196 MET A O 1
ATOM 1520 N N . SER A 1 197 ? 4.138 -20.180 7.147 1.00 49.22 197 SER A N 1
ATOM 1521 C CA . SER A 1 197 ? 2.792 -20.108 6.555 1.00 49.22 197 SER A CA 1
ATOM 1522 C C . SER A 1 197 ? 1.993 -21.390 6.761 1.00 49.22 197 SER A C 1
ATOM 1524 O O . SER A 1 197 ? 0.797 -21.310 6.994 1.00 49.22 197 SER A O 1
ATOM 1526 N N . GLU A 1 198 ? 2.628 -22.563 6.695 1.00 52.09 198 GLU A N 1
ATOM 1527 C CA . GLU A 1 198 ? 1.942 -23.839 6.959 1.00 52.09 198 GLU A CA 1
ATOM 1528 C C . GLU A 1 198 ? 1.471 -23.944 8.418 1.00 52.09 198 GLU A C 1
ATOM 1530 O O . GLU A 1 198 ? 0.432 -24.540 8.693 1.00 52.09 198 GLU A O 1
ATOM 1535 N N . VAL A 1 199 ? 2.186 -23.295 9.345 1.00 50.34 199 VAL A N 1
ATOM 1536 C CA . VAL A 1 199 ? 1.765 -23.151 10.747 1.00 50.34 199 VAL A CA 1
ATOM 1537 C C . VAL A 1 199 ? 0.560 -22.203 10.870 1.00 50.34 199 VAL A C 1
ATOM 1539 O O . VAL A 1 199 ? -0.359 -22.493 11.631 1.00 50.34 199 VAL A O 1
ATOM 1542 N N . ASP A 1 200 ? 0.524 -21.112 10.096 1.00 44.22 200 ASP A N 1
ATOM 1543 C CA . ASP A 1 200 ? -0.593 -20.151 10.081 1.00 44.22 200 ASP A CA 1
ATOM 1544 C C . ASP A 1 200 ? -1.856 -20.696 9.375 1.00 44.22 200 ASP A C 1
ATOM 1546 O O . ASP A 1 200 ? -2.969 -20.412 9.817 1.00 44.22 200 ASP A O 1
ATOM 1550 N N . ASP A 1 201 ? -1.719 -21.485 8.302 1.00 46.75 201 ASP A N 1
ATOM 1551 C CA . ASP A 1 201 ? -2.850 -22.072 7.561 1.00 46.75 201 ASP A CA 1
ATOM 1552 C C . ASP A 1 201 ? -3.497 -23.232 8.341 1.00 46.75 201 ASP A C 1
ATOM 1554 O O . ASP A 1 201 ? -4.725 -23.304 8.424 1.00 46.75 201 ASP A O 1
ATOM 1558 N N . ALA A 1 202 ? -2.696 -24.080 9.002 1.00 48.53 202 ALA A N 1
ATOM 1559 C CA . ALA A 1 202 ? -3.202 -25.086 9.942 1.00 48.53 202 ALA A CA 1
ATOM 1560 C C . ALA A 1 202 ? -3.919 -24.434 11.140 1.00 48.53 202 ALA A C 1
ATOM 1562 O O . ALA A 1 202 ? -4.975 -24.903 11.567 1.00 48.53 202 ALA A O 1
ATOM 1563 N N . ALA A 1 203 ? -3.404 -23.298 11.624 1.00 47.22 203 ALA A N 1
ATOM 1564 C CA . ALA A 1 203 ? -4.102 -22.477 12.605 1.00 47.22 203 ALA A CA 1
ATOM 1565 C C . ALA A 1 203 ? -5.383 -21.840 12.030 1.00 47.22 203 ALA A C 1
ATOM 1567 O O . ALA A 1 203 ? -6.332 -21.622 12.772 1.00 47.22 203 ALA A O 1
ATOM 1568 N N . GLY A 1 204 ? -5.456 -21.551 10.728 1.00 42.84 204 GLY A N 1
ATOM 1569 C CA . GLY A 1 204 ? -6.614 -20.942 10.066 1.00 42.84 204 GLY A CA 1
ATOM 1570 C C . GLY A 1 204 ? -7.866 -21.825 10.053 1.00 42.84 204 GLY A C 1
ATOM 1571 O O . GLY A 1 204 ? -8.959 -21.335 10.362 1.00 42.84 204 GLY A O 1
ATOM 1572 N N . ASP A 1 205 ? -7.710 -23.116 9.754 1.00 51.53 205 ASP A N 1
ATOM 1573 C CA . ASP A 1 205 ? -8.814 -24.086 9.767 1.00 51.53 205 ASP A CA 1
ATOM 1574 C C . ASP A 1 205 ? -9.268 -24.405 11.204 1.00 51.53 205 ASP A C 1
ATOM 1576 O O . ASP A 1 205 ? -10.469 -24.376 11.493 1.00 51.53 205 ASP A O 1
ATOM 1580 N N . GLU A 1 206 ? -8.329 -24.557 12.149 1.00 52.19 206 GLU A N 1
ATOM 1581 C CA . GLU A 1 206 ? -8.647 -24.640 13.585 1.00 52.19 206 GLU A CA 1
ATOM 1582 C C . GLU A 1 206 ? -9.343 -23.367 14.096 1.00 52.19 206 GLU A C 1
ATOM 1584 O O . GLU A 1 206 ? -10.280 -23.437 14.893 1.00 52.19 206 GLU A O 1
ATOM 1589 N N . VAL A 1 207 ? -8.947 -22.183 13.615 1.00 48.88 207 VAL A N 1
ATOM 1590 C CA . VAL A 1 207 ? -9.578 -20.899 13.956 1.00 48.88 207 VAL A CA 1
ATOM 1591 C C . VAL A 1 207 ? -10.990 -20.796 13.383 1.00 48.88 207 VAL A C 1
ATOM 1593 O O . VAL A 1 207 ? -11.826 -20.146 14.010 1.00 48.88 207 VAL A O 1
ATOM 1596 N N . LEU A 1 208 ? -11.300 -21.408 12.236 1.00 46.31 208 LEU A N 1
ATOM 1597 C CA . LEU A 1 208 ? -12.654 -21.416 11.671 1.00 46.31 208 LEU A CA 1
ATOM 1598 C C . LEU A 1 208 ? -13.599 -22.316 12.484 1.00 46.31 208 LEU A C 1
ATOM 1600 O O . LEU A 1 208 ? -14.724 -21.908 12.790 1.00 46.31 208 LEU A O 1
ATOM 1604 N N . GLU A 1 209 ? -13.136 -23.494 12.900 1.00 53.53 209 GLU A N 1
ATOM 1605 C CA . GLU A 1 209 ? -13.890 -24.373 13.802 1.00 53.53 209 GLU A CA 1
ATOM 1606 C C . GLU A 1 209 ? -14.033 -23.757 15.203 1.00 53.53 209 GLU A C 1
ATOM 1608 O O . GLU A 1 209 ? -15.138 -23.698 15.759 1.00 53.53 209 GLU A O 1
ATOM 1613 N N . ALA A 1 210 ? -12.956 -23.180 15.747 1.00 49.88 210 ALA A N 1
ATOM 1614 C CA . ALA A 1 210 ? -12.991 -22.414 16.991 1.00 49.88 210 ALA A CA 1
ATOM 1615 C C . ALA A 1 210 ? -13.878 -21.163 16.873 1.00 49.88 210 ALA A C 1
ATOM 1617 O O . ALA A 1 210 ? -14.527 -20.778 17.843 1.00 49.88 210 ALA A O 1
ATOM 1618 N N . PHE A 1 211 ? -13.977 -20.545 15.692 1.00 48.19 211 PHE A N 1
ATOM 1619 C CA . PHE A 1 211 ? -14.870 -19.416 15.427 1.00 48.19 211 PHE A CA 1
ATOM 1620 C C . PHE A 1 211 ? -16.339 -19.832 15.489 1.00 48.19 211 PHE A C 1
ATOM 1622 O O . PHE A 1 211 ? -17.127 -19.169 16.164 1.00 48.19 211 PHE A O 1
ATOM 1629 N N . GLN A 1 212 ? -16.708 -20.944 14.849 1.00 51.06 212 GLN A N 1
ATOM 1630 C CA . GLN A 1 212 ? -18.063 -21.497 14.930 1.00 51.06 212 GLN A CA 1
ATOM 1631 C C . GLN A 1 212 ? -18.424 -21.913 16.365 1.00 51.06 212 GLN A C 1
ATOM 1633 O O . GLN A 1 212 ? -19.558 -21.703 16.806 1.00 51.06 212 GLN A O 1
ATOM 1638 N N . LYS A 1 213 ? -17.453 -22.444 17.118 1.00 50.28 213 LYS A N 1
ATOM 1639 C CA . LYS A 1 213 ? -17.608 -22.805 18.532 1.00 50.28 213 LYS A CA 1
ATOM 1640 C C . LYS A 1 213 ? -17.741 -21.574 19.444 1.00 50.28 213 LYS A C 1
ATOM 1642 O O . LYS A 1 213 ? -18.691 -21.500 20.217 1.00 50.28 213 LYS A O 1
ATOM 1647 N N . SER A 1 214 ? -16.901 -20.551 19.270 1.00 45.84 214 SER A N 1
ATOM 1648 C CA . SER A 1 214 ? -16.976 -19.267 19.994 1.00 45.84 214 SER A CA 1
ATOM 1649 C C . SER A 1 214 ? -18.291 -18.526 19.727 1.00 45.84 214 SER A C 1
ATOM 1651 O O . SER A 1 214 ? -18.823 -17.866 20.617 1.00 45.84 214 SER A O 1
ATOM 1653 N N . PHE A 1 215 ? -18.864 -18.659 18.525 1.00 51.53 215 PHE A N 1
ATOM 1654 C CA . PHE A 1 215 ? -20.178 -18.090 18.208 1.00 51.53 215 PHE A CA 1
ATOM 1655 C C . PHE A 1 215 ? -21.313 -18.776 18.983 1.00 51.53 215 PHE A C 1
ATOM 1657 O O . PHE A 1 215 ? -22.249 -18.105 19.418 1.00 51.53 215 PHE A O 1
ATOM 1664 N N . LYS A 1 216 ? -21.219 -20.098 19.189 1.00 49.34 216 LYS A N 1
ATOM 1665 C CA . LYS A 1 216 ? -22.158 -20.859 20.030 1.00 49.34 216 LYS A CA 1
ATOM 1666 C C . LYS A 1 216 ? -21.978 -20.562 21.523 1.00 49.34 216 LYS A C 1
ATOM 1668 O O . LYS A 1 216 ? -22.955 -20.613 22.264 1.00 49.34 216 LYS A O 1
ATOM 1673 N N . GLU A 1 217 ? -20.762 -20.223 21.950 1.00 51.03 217 GLU A N 1
ATOM 1674 C CA . GLU A 1 217 ? -20.406 -19.997 23.361 1.00 51.03 217 GLU A CA 1
ATOM 1675 C C . GLU A 1 217 ? -20.502 -18.522 23.814 1.00 51.03 217 GLU A C 1
ATOM 1677 O O . GLU A 1 217 ? -20.415 -18.236 25.007 1.00 51.03 217 GLU A O 1
ATOM 1682 N N . GLY A 1 218 ? -20.800 -17.589 22.902 1.00 54.62 218 GLY A N 1
ATOM 1683 C CA . GLY A 1 218 ? -21.134 -16.195 23.211 1.00 54.62 218 GLY A CA 1
ATOM 1684 C C . GLY A 1 218 ? -19.936 -15.240 23.145 1.00 54.62 218 GLY A C 1
ATOM 1685 O O . GLY A 1 218 ? -19.064 -15.222 24.014 1.00 54.62 218 GLY A O 1
ATOM 1686 N N . ASN A 1 219 ? -19.946 -14.353 22.145 1.00 60.59 219 ASN A N 1
ATOM 1687 C CA . ASN A 1 219 ? -19.018 -13.216 22.024 1.00 60.59 219 ASN A CA 1
ATOM 1688 C C . ASN A 1 219 ? -19.442 -12.012 22.887 1.00 60.59 219 ASN A C 1
ATOM 1690 O O . ASN A 1 219 ? -19.149 -10.872 22.542 1.00 60.59 219 ASN A O 1
ATOM 1694 N N . ASP A 1 220 ? -20.167 -12.260 23.975 1.00 69.31 220 ASP A N 1
ATOM 1695 C CA . ASP A 1 220 ? -20.697 -11.212 24.838 1.00 69.31 220 ASP A CA 1
ATOM 1696 C C . ASP A 1 220 ? -19.813 -10.961 26.064 1.00 69.31 220 ASP A C 1
ATOM 1698 O O . ASP A 1 220 ? -18.924 -11.754 26.416 1.00 69.31 220 ASP A O 1
ATOM 1702 N N . PHE A 1 221 ? -20.084 -9.841 26.730 1.00 80.69 221 PHE A N 1
ATOM 1703 C CA . PHE A 1 221 ? -19.360 -9.377 27.909 1.00 80.69 221 PHE A CA 1
ATOM 1704 C C . PHE A 1 221 ? -19.311 -10.412 29.049 1.00 80.69 221 PHE A C 1
ATOM 1706 O O . PHE A 1 221 ? -18.412 -10.369 29.887 1.00 80.69 221 PHE A O 1
ATOM 1713 N N . ARG A 1 222 ? -20.240 -11.382 29.091 1.00 81.94 222 ARG A N 1
ATOM 1714 C CA . ARG A 1 222 ? -20.347 -12.356 30.191 1.00 81.94 222 ARG A CA 1
ATOM 1715 C C . ARG A 1 222 ? -19.122 -13.251 30.286 1.00 81.94 222 ARG A C 1
ATOM 1717 O O . ARG A 1 222 ? -18.729 -13.614 31.388 1.00 81.94 222 ARG A O 1
ATOM 1724 N N . SER A 1 223 ? -18.529 -13.600 29.148 1.00 78.56 223 SER A N 1
ATOM 1725 C CA . SER A 1 223 ? -17.301 -14.397 29.087 1.00 78.56 223 SER A CA 1
ATOM 1726 C C . SER A 1 223 ? -16.117 -13.678 29.749 1.00 78.56 223 SER A C 1
ATOM 1728 O O . SER A 1 223 ? -15.382 -14.287 30.525 1.00 78.56 223 SER A O 1
ATOM 1730 N N . LEU A 1 224 ? -15.994 -12.366 29.518 1.00 84.31 224 LEU A N 1
ATOM 1731 C CA . LEU A 1 224 ? -15.007 -11.498 30.164 1.00 84.31 224 LEU A CA 1
ATOM 1732 C C . LEU A 1 224 ? -15.278 -11.418 31.667 1.00 84.31 224 LEU A C 1
ATOM 1734 O O . LEU A 1 224 ? -14.396 -11.700 32.472 1.00 84.31 224 LEU A O 1
ATOM 1738 N N . THR A 1 225 ? -16.520 -11.116 32.053 1.00 85.38 225 THR A N 1
ATOM 1739 C CA . THR A 1 225 ? -16.916 -11.045 33.463 1.00 85.38 225 THR A CA 1
ATOM 1740 C C . THR A 1 225 ? -16.709 -12.377 34.189 1.00 85.38 225 THR A C 1
ATOM 1742 O O . THR A 1 225 ? -16.304 -12.381 35.348 1.00 85.38 225 THR A O 1
ATOM 1745 N N . HIS A 1 226 ? -16.967 -13.512 33.535 1.00 82.31 226 HIS A N 1
ATOM 1746 C CA . HIS A 1 226 ? -16.728 -14.837 34.102 1.00 82.31 226 HIS A CA 1
ATOM 1747 C C . HIS A 1 226 ? -15.238 -15.078 34.346 1.00 82.31 226 HIS A C 1
ATOM 1749 O O . HIS A 1 226 ? -14.877 -15.476 35.446 1.00 82.31 226 HIS A O 1
ATOM 1755 N N . ALA A 1 227 ? -14.379 -14.794 33.362 1.00 84.06 227 ALA A N 1
ATOM 1756 C CA . ALA A 1 227 ? -12.933 -14.946 33.514 1.00 84.06 227 ALA A CA 1
ATOM 1757 C C . ALA A 1 227 ? -12.387 -14.090 34.670 1.00 84.06 227 ALA A C 1
ATOM 1759 O O . ALA A 1 227 ? -11.645 -14.592 35.510 1.00 84.06 227 ALA A O 1
ATOM 1760 N N . LEU A 1 228 ? -12.828 -12.832 34.771 1.00 86.94 228 LEU A N 1
ATOM 1761 C CA . LEU A 1 228 ? -12.454 -11.944 35.876 1.00 86.94 228 LEU A CA 1
ATOM 1762 C C . LEU A 1 228 ? -12.939 -12.482 37.235 1.00 86.94 228 LEU A C 1
ATOM 1764 O O . LEU A 1 228 ? -12.181 -12.491 38.199 1.00 86.94 228 LEU A O 1
ATOM 1768 N N . LYS A 1 229 ? -14.166 -13.023 37.314 1.00 84.19 229 LYS A N 1
ATOM 1769 C CA . LYS A 1 229 ? -14.692 -13.672 38.536 1.00 84.19 229 LYS A CA 1
ATOM 1770 C C . LYS A 1 229 ? -13.918 -14.922 38.954 1.00 84.19 229 LYS A C 1
ATOM 1772 O O . LYS A 1 229 ? -13.926 -15.251 40.134 1.00 84.19 229 LYS A O 1
ATOM 1777 N N . GLN A 1 230 ? -13.262 -15.601 38.016 1.00 86.38 230 GLN A N 1
ATOM 1778 C CA . GLN A 1 230 ? -12.380 -16.739 38.298 1.00 86.38 230 GLN A CA 1
ATOM 1779 C C . GLN A 1 230 ? -10.979 -16.306 38.768 1.00 86.38 230 GLN A C 1
ATOM 1781 O O . GLN A 1 230 ? -10.117 -17.156 38.972 1.00 86.38 230 GLN A O 1
ATOM 1786 N N . GLY A 1 231 ? -10.739 -15.002 38.944 1.00 84.06 231 GLY A N 1
ATOM 1787 C CA . GLY A 1 231 ? -9.462 -14.465 39.410 1.00 84.06 231 GLY A CA 1
ATOM 1788 C C . GLY A 1 231 ? -8.446 -14.207 38.299 1.00 84.06 231 GLY A C 1
ATOM 1789 O O . GLY A 1 231 ? -7.258 -14.132 38.586 1.00 84.06 231 GLY A O 1
ATOM 1790 N N . ALA A 1 232 ? -8.874 -14.091 37.036 1.00 82.25 232 ALA A N 1
ATOM 1791 C CA . ALA A 1 232 ? -7.968 -13.697 35.960 1.00 82.25 232 ALA A CA 1
ATOM 1792 C C . ALA A 1 232 ? -7.601 -12.205 36.059 1.00 82.25 232 ALA A C 1
ATOM 1794 O O . ALA A 1 232 ? -8.488 -11.354 36.073 1.00 82.25 232 ALA A O 1
ATOM 1795 N N . ASP A 1 233 ? -6.303 -11.888 36.035 1.00 84.81 233 ASP A N 1
ATOM 1796 C CA . ASP A 1 233 ? -5.810 -10.501 36.002 1.00 84.81 233 ASP A CA 1
ATOM 1797 C C . ASP A 1 233 ? -5.797 -9.902 34.585 1.00 84.81 233 ASP A C 1
ATOM 1799 O O . ASP A 1 233 ? -5.994 -8.703 34.395 1.00 84.81 233 ASP A O 1
ATOM 1803 N N . ILE A 1 234 ? -5.556 -10.737 33.568 1.00 86.00 234 ILE A N 1
ATOM 1804 C CA . ILE A 1 234 ? -5.492 -10.339 32.157 1.00 86.00 234 ILE A CA 1
ATOM 1805 C C . ILE A 1 234 ? -6.315 -11.324 31.333 1.00 86.00 234 ILE A C 1
AT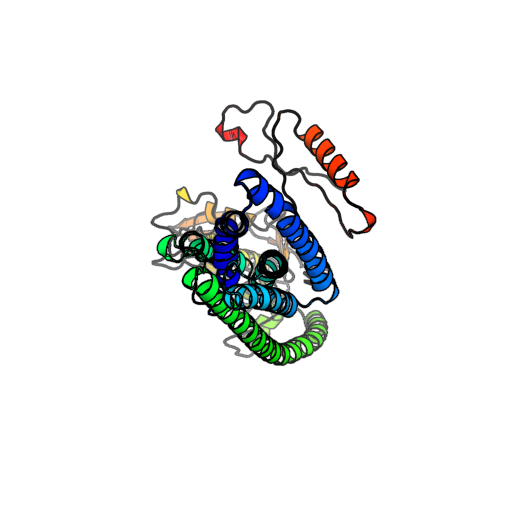OM 1807 O O . ILE A 1 234 ? -6.094 -12.533 31.385 1.00 86.00 234 ILE A O 1
ATOM 1811 N N . VAL A 1 235 ? -7.237 -10.799 30.525 1.00 82.06 235 VAL A N 1
ATOM 1812 C CA . VAL A 1 235 ? -8.088 -11.602 29.641 1.00 82.06 235 VAL A CA 1
ATOM 1813 C C . VAL A 1 235 ? -7.775 -11.260 28.187 1.00 82.06 235 VAL A C 1
ATOM 1815 O O . VAL A 1 235 ? -8.115 -10.184 27.702 1.00 82.06 235 VAL A O 1
ATOM 1818 N N . LEU A 1 236 ? -7.127 -12.188 27.479 1.00 80.44 236 LEU A N 1
ATOM 1819 C CA . LEU A 1 236 ? -6.841 -12.065 26.048 1.00 80.44 236 LEU A CA 1
ATOM 1820 C C . LEU A 1 236 ? -7.951 -12.746 25.243 1.00 80.44 236 LEU A C 1
ATOM 1822 O O . LEU A 1 236 ? -8.196 -13.943 25.390 1.00 80.44 236 LEU A O 1
ATOM 1826 N N . ARG A 1 237 ? -8.638 -11.985 24.388 1.00 71.38 237 ARG A N 1
ATOM 1827 C CA . ARG A 1 237 ? -9.737 -12.479 23.545 1.00 71.38 237 ARG A CA 1
ATOM 1828 C C . ARG A 1 237 ? -9.512 -12.042 22.106 1.00 71.38 237 ARG A C 1
ATOM 1830 O O . ARG A 1 237 ? -9.182 -10.891 21.856 1.00 71.38 237 ARG A O 1
ATOM 1837 N N . GLY A 1 238 ? -9.713 -12.967 21.168 1.00 68.50 238 GLY A N 1
ATOM 1838 C CA . GLY A 1 238 ? -9.565 -12.678 19.741 1.00 68.50 238 GLY A CA 1
ATOM 1839 C C . GLY A 1 238 ? -10.775 -11.956 19.143 1.00 68.50 238 GLY A C 1
ATOM 1840 O O . GLY A 1 238 ? -10.623 -10.929 18.497 1.00 68.50 238 GLY A O 1
ATOM 1841 N N . ARG A 1 239 ? -11.988 -12.494 19.339 1.00 70.81 239 ARG A N 1
ATOM 1842 C CA . ARG A 1 239 ? -13.216 -12.010 18.682 1.00 70.81 239 ARG A CA 1
ATOM 1843 C C . ARG A 1 239 ? -14.219 -11.486 19.701 1.00 70.81 239 ARG A C 1
ATOM 1845 O O . ARG A 1 239 ? -15.108 -12.202 20.151 1.00 70.81 239 ARG A O 1
ATOM 1852 N N . VAL A 1 240 ? -14.038 -10.231 20.073 1.00 77.75 240 VAL A N 1
ATOM 1853 C CA . VAL A 1 240 ? -14.909 -9.478 20.975 1.00 77.75 240 VAL A CA 1
ATOM 1854 C C . VAL A 1 240 ? -15.215 -8.139 20.306 1.00 77.75 240 VAL A C 1
ATOM 1856 O O . VAL A 1 240 ? -14.343 -7.612 19.621 1.00 77.75 240 VAL A O 1
ATOM 1859 N N . ALA A 1 241 ? -16.448 -7.637 20.413 1.00 82.69 241 ALA A N 1
ATOM 1860 C CA . ALA A 1 241 ? -16.768 -6.326 19.847 1.00 82.69 241 ALA A CA 1
ATOM 1861 C C . ALA A 1 241 ? -16.009 -5.233 20.612 1.00 82.69 241 ALA A C 1
ATOM 1863 O O . ALA A 1 241 ? -15.801 -5.374 21.814 1.00 82.69 241 ALA A O 1
ATOM 1864 N N . ASP A 1 242 ? -15.614 -4.165 19.924 1.00 85.69 242 ASP A N 1
ATOM 1865 C CA . ASP A 1 242 ? -14.635 -3.180 20.408 1.00 85.69 242 ASP A CA 1
ATOM 1866 C C . ASP A 1 242 ? -14.974 -2.605 21.798 1.00 85.69 242 ASP A C 1
ATOM 1868 O O . ASP A 1 242 ? -14.090 -2.510 22.650 1.00 85.69 242 ASP A O 1
ATOM 1872 N N . ALA A 1 243 ? -16.262 -2.367 22.075 1.00 89.81 243 ALA A N 1
ATOM 1873 C CA . ALA A 1 243 ? -16.747 -1.845 23.357 1.00 89.81 243 ALA A CA 1
ATOM 1874 C C . ALA A 1 243 ? -17.027 -2.893 24.438 1.00 89.81 243 ALA A C 1
ATOM 1876 O O . ALA A 1 243 ? -17.140 -2.564 25.624 1.00 89.81 243 ALA A O 1
ATOM 1877 N N . SER A 1 244 ? -17.141 -4.165 24.066 1.00 89.81 244 SER A N 1
ATOM 1878 C CA . SER A 1 244 ? -17.477 -5.244 24.996 1.00 89.81 244 SER A CA 1
ATOM 1879 C C . SER A 1 244 ? -16.436 -5.472 26.108 1.00 89.81 244 SER A C 1
ATOM 1881 O O . SER A 1 244 ? -16.858 -5.849 27.202 1.00 89.81 244 SER A O 1
ATOM 1883 N N . PRO A 1 245 ? -15.116 -5.221 25.937 1.00 91.38 245 PRO A N 1
ATOM 1884 C CA . PRO A 1 245 ? -14.159 -5.191 27.043 1.00 91.38 245 PRO A CA 1
ATOM 1885 C C . PRO A 1 245 ? -14.556 -4.194 28.134 1.00 91.38 245 PRO A C 1
ATOM 1887 O O . PRO A 1 245 ? -14.572 -4.549 29.312 1.00 91.38 245 PRO A O 1
ATOM 1890 N N . THR A 1 246 ? -14.952 -2.981 27.747 1.00 94.06 246 THR A N 1
ATOM 1891 C CA . THR A 1 246 ? -15.387 -1.931 28.677 1.00 94.06 246 THR A CA 1
ATOM 1892 C C . THR A 1 246 ? -16.662 -2.337 29.406 1.00 94.06 246 THR A C 1
ATOM 1894 O O . THR A 1 246 ? -16.733 -2.237 30.632 1.00 94.06 246 THR A O 1
ATOM 1897 N N . ILE A 1 247 ? -17.638 -2.883 28.672 1.00 94.81 247 ILE A N 1
ATOM 1898 C CA . ILE A 1 247 ? -18.875 -3.432 29.244 1.00 94.81 247 ILE A CA 1
ATOM 1899 C C . ILE A 1 247 ? -18.557 -4.562 30.233 1.00 94.81 247 ILE A C 1
ATOM 1901 O O . ILE A 1 247 ? -19.088 -4.580 31.340 1.00 94.81 247 ILE A O 1
ATOM 1905 N N . GLY A 1 248 ? -17.667 -5.487 29.867 1.00 92.81 248 GLY A N 1
ATOM 1906 C CA . GLY A 1 248 ? -17.299 -6.645 30.683 1.00 92.81 248 GLY A CA 1
ATOM 1907 C C . GLY A 1 248 ? -16.599 -6.273 31.988 1.00 92.81 248 GLY A C 1
ATOM 1908 O O . GLY A 1 248 ? -16.922 -6.850 33.030 1.00 92.81 248 GLY A O 1
ATOM 1909 N N . ILE A 1 249 ? -15.691 -5.293 31.945 1.00 93.62 249 ILE A N 1
ATOM 1910 C CA . ILE A 1 249 ? -14.994 -4.760 33.125 1.00 93.62 249 ILE A CA 1
ATOM 1911 C C . ILE A 1 249 ? -15.978 -4.019 34.036 1.00 93.62 249 ILE A C 1
ATOM 1913 O O . ILE A 1 249 ? -16.003 -4.268 35.242 1.00 93.62 249 ILE A O 1
ATOM 1917 N N . ALA A 1 250 ? -16.825 -3.151 33.475 1.00 95.44 250 ALA A N 1
ATOM 1918 C CA . ALA A 1 250 ? -17.806 -2.403 34.255 1.00 95.44 250 ALA A CA 1
ATOM 1919 C C . ALA A 1 250 ? -18.850 -3.334 34.900 1.00 95.44 250 ALA A C 1
ATOM 1921 O O . ALA A 1 250 ? -19.132 -3.222 36.093 1.00 95.44 250 ALA A O 1
ATOM 1922 N N . ALA A 1 251 ? -19.346 -4.323 34.151 1.00 95.19 251 ALA A N 1
ATOM 1923 C CA . ALA A 1 251 ? -20.275 -5.324 34.663 1.00 95.19 251 ALA A CA 1
ATOM 1924 C C . ALA A 1 251 ? -19.644 -6.230 35.731 1.00 95.19 251 ALA A C 1
ATOM 1926 O O . ALA A 1 251 ? -20.322 -6.619 36.680 1.00 95.19 251 ALA A O 1
ATOM 1927 N N . TYR A 1 252 ? -18.350 -6.549 35.612 1.00 94.25 252 TYR A N 1
ATOM 1928 C CA . TYR A 1 252 ? -17.613 -7.252 36.662 1.00 94.25 252 TYR A CA 1
ATOM 1929 C C . TYR A 1 252 ? -17.538 -6.425 37.947 1.00 94.25 252 TYR A C 1
ATOM 1931 O O . TYR A 1 252 ? -17.885 -6.932 39.012 1.00 94.25 252 TYR A O 1
ATOM 1939 N N . HIS A 1 253 ? -17.139 -5.156 37.838 1.00 95.19 253 HIS A N 1
ATOM 1940 C CA . HIS A 1 253 ? -16.933 -4.278 38.986 1.00 95.19 253 HIS A CA 1
ATOM 1941 C C . HIS A 1 253 ? -18.235 -3.948 39.732 1.00 95.19 253 HIS A C 1
ATOM 1943 O O . HIS A 1 253 ? -18.275 -4.023 40.957 1.00 95.19 253 HIS A O 1
ATOM 1949 N N . TYR A 1 254 ? -19.311 -3.626 39.006 1.00 96.31 254 TYR A N 1
ATOM 1950 C CA . TYR A 1 254 ? -20.603 -3.249 39.596 1.00 96.31 254 TYR A CA 1
ATOM 1951 C C . TYR A 1 254 ? -21.592 -4.410 39.749 1.00 96.31 254 TYR A C 1
ATOM 1953 O O . TYR A 1 254 ? -22.703 -4.217 40.240 1.00 96.31 254 TYR A O 1
ATOM 1961 N N . GLY A 1 255 ? -21.216 -5.621 39.332 1.00 94.12 255 GLY A N 1
ATOM 1962 C CA . GLY A 1 255 ? -22.074 -6.801 39.430 1.00 94.12 255 GLY A CA 1
ATOM 1963 C C . GLY A 1 255 ? -23.290 -6.781 38.498 1.00 94.12 255 GLY A C 1
ATOM 1964 O O . GLY A 1 255 ? -24.274 -7.465 38.777 1.00 94.12 255 GLY A O 1
ATOM 1965 N N . TRP A 1 256 ? -23.245 -6.019 37.401 1.00 94.81 256 TRP A N 1
ATOM 1966 C CA . TRP A 1 256 ? -24.349 -5.942 36.445 1.00 94.81 256 TRP A CA 1
ATOM 1967 C C . TRP A 1 256 ? -24.610 -7.281 35.750 1.00 94.81 256 TRP A C 1
ATOM 1969 O O . TRP A 1 256 ? -23.709 -8.092 35.510 1.00 94.81 256 TRP A O 1
ATOM 1979 N N . ILE A 1 257 ? -25.876 -7.505 35.404 1.00 91.00 257 ILE A N 1
ATOM 1980 C CA . ILE A 1 257 ? -26.352 -8.729 34.757 1.00 91.00 257 ILE A CA 1
ATOM 1981 C C . ILE A 1 257 ? -26.801 -8.438 33.324 1.00 91.00 257 ILE A C 1
ATOM 1983 O O . ILE A 1 257 ? -26.937 -7.292 32.915 1.00 91.00 257 ILE A O 1
ATOM 1987 N N . ARG A 1 258 ? -27.078 -9.484 32.534 1.00 87.00 258 ARG A N 1
ATOM 1988 C CA . ARG A 1 258 ? -27.453 -9.363 31.107 1.00 87.00 258 ARG A CA 1
ATOM 1989 C C . ARG A 1 258 ? -28.652 -8.440 30.849 1.00 87.00 258 ARG A C 1
ATOM 1991 O O . ARG A 1 258 ? -28.800 -7.931 29.746 1.00 87.00 258 ARG A O 1
ATOM 1998 N N . THR A 1 259 ? -29.520 -8.272 31.839 1.00 92.00 259 THR A N 1
ATOM 1999 C CA . THR A 1 259 ? -30.730 -7.448 31.756 1.00 92.00 259 THR A CA 1
ATOM 2000 C C . THR A 1 259 ? -30.566 -6.051 32.354 1.00 92.00 259 THR A C 1
ATOM 2002 O O . THR A 1 259 ? -31.530 -5.292 32.332 1.00 92.00 259 THR A O 1
ATOM 2005 N N . SER A 1 260 ? -29.379 -5.695 32.858 1.00 94.62 260 SER A N 1
ATOM 2006 C CA . SER A 1 260 ? -29.011 -4.339 33.303 1.00 94.62 260 SER A CA 1
ATOM 2007 C C . SER A 1 260 ? -28.795 -3.421 32.095 1.00 94.62 260 SER A C 1
ATOM 2009 O O . SER A 1 260 ? -27.703 -2.919 31.852 1.00 94.62 260 SER A O 1
ATOM 2011 N N . TYR A 1 261 ? -29.805 -3.309 31.229 1.00 95.81 261 TYR A N 1
ATOM 2012 C CA . TYR A 1 261 ? -29.629 -2.715 29.906 1.00 95.81 261 TYR A CA 1
ATOM 2013 C C . TYR A 1 261 ? -29.211 -1.247 29.979 1.00 95.81 261 TYR A C 1
ATOM 2015 O O . TYR A 1 261 ? -28.411 -0.820 29.153 1.00 95.81 261 TYR A O 1
ATOM 2023 N N . GLU A 1 262 ? -29.739 -0.476 30.931 1.00 95.94 262 GLU A N 1
ATOM 2024 C CA . GLU A 1 262 ? -29.409 0.947 31.057 1.00 95.94 262 GLU A CA 1
ATOM 2025 C C . GLU A 1 262 ? -27.928 1.138 31.393 1.00 95.94 262 GLU A C 1
ATOM 2027 O O . GLU A 1 262 ? -27.226 1.880 30.705 1.00 95.94 262 GLU A O 1
ATOM 2032 N N . GLU A 1 263 ? -27.426 0.380 32.362 1.00 96.75 263 GLU A N 1
ATOM 2033 C CA . GLU A 1 263 ? -26.035 0.434 32.788 1.00 96.75 263 GLU A CA 1
ATOM 2034 C C . GLU A 1 263 ? -25.083 -0.106 31.713 1.00 96.75 263 GLU A C 1
ATOM 2036 O O . GLU A 1 263 ? -24.061 0.514 31.407 1.00 96.75 263 GLU A O 1
ATOM 2041 N N . LEU A 1 264 ? -25.452 -1.221 31.070 1.00 96.56 264 LEU A N 1
ATOM 2042 C CA . LEU A 1 264 ? -24.692 -1.792 29.957 1.00 96.56 264 LEU A CA 1
ATOM 2043 C C . LEU A 1 264 ? -24.621 -0.821 28.771 1.00 96.56 264 LEU A C 1
ATOM 2045 O O . LEU A 1 264 ? -23.581 -0.736 28.124 1.00 96.56 264 LEU A O 1
ATOM 2049 N N . ALA A 1 265 ? -25.692 -0.076 28.482 1.00 96.81 265 ALA A N 1
ATOM 2050 C CA . ALA A 1 265 ? -25.698 0.922 27.414 1.00 96.81 265 ALA A CA 1
ATOM 2051 C C . ALA A 1 265 ? -24.795 2.118 27.743 1.00 96.81 265 ALA A C 1
ATOM 2053 O O . ALA A 1 265 ? -24.095 2.614 26.862 1.00 96.81 265 ALA A O 1
ATOM 2054 N N . GLY A 1 266 ? -24.756 2.538 29.009 1.00 97.00 266 GLY A N 1
ATOM 2055 C CA . GLY A 1 266 ? -23.786 3.517 29.497 1.00 97.00 266 GLY A CA 1
ATOM 2056 C C . GLY A 1 266 ? -22.341 3.061 29.277 1.00 97.00 266 GLY A C 1
ATOM 2057 O O . GLY A 1 266 ? -21.545 3.779 28.670 1.00 97.00 266 GLY A O 1
ATOM 2058 N N . ALA A 1 267 ? -22.020 1.827 29.674 1.00 97.38 267 ALA A N 1
ATOM 2059 C CA . ALA A 1 267 ? -20.694 1.247 29.459 1.00 97.38 267 ALA A CA 1
ATOM 2060 C C . ALA A 1 267 ? -20.353 1.003 27.988 1.00 97.38 267 ALA A C 1
ATOM 2062 O O . ALA A 1 267 ? -19.193 1.144 27.604 1.00 97.38 267 ALA A O 1
ATOM 2063 N N . PHE A 1 268 ? -21.348 0.694 27.158 1.00 96.06 268 PHE A N 1
ATOM 2064 C CA . PHE A 1 268 ? -21.171 0.578 25.718 1.00 96.06 268 PHE A CA 1
ATOM 2065 C C . PHE A 1 268 ? -20.715 1.912 25.115 1.00 96.06 268 PHE A C 1
ATOM 2067 O O . PHE A 1 268 ? -19.681 1.973 24.452 1.00 96.06 268 PHE A O 1
ATOM 2074 N N . VAL A 1 269 ? -21.436 3.001 25.395 1.00 96.50 269 VAL A N 1
ATOM 2075 C CA . VAL A 1 269 ? -21.063 4.327 24.885 1.00 96.50 269 VAL A CA 1
ATOM 2076 C C . VAL A 1 269 ? -19.738 4.796 25.493 1.00 96.50 269 VAL A C 1
ATOM 2078 O O . VAL A 1 269 ? -18.937 5.416 24.803 1.00 96.50 269 VAL A O 1
ATOM 2081 N N . ALA A 1 270 ? -19.454 4.480 26.755 1.00 97.00 270 ALA A N 1
ATOM 2082 C CA . ALA A 1 270 ? -18.150 4.764 27.344 1.00 97.00 270 ALA A CA 1
ATOM 2083 C C . ALA A 1 270 ? -16.997 4.025 26.653 1.00 97.00 270 ALA A C 1
ATOM 2085 O O . ALA A 1 270 ? -15.944 4.626 26.446 1.00 97.00 270 ALA A O 1
ATOM 2086 N N . GLY A 1 271 ? -17.196 2.756 26.277 1.00 95.25 271 GLY A N 1
ATOM 2087 C CA . GLY A 1 271 ? -16.241 1.994 25.471 1.00 95.25 271 GLY A CA 1
ATOM 2088 C C . GLY A 1 271 ? -15.930 2.721 24.171 1.00 95.25 271 GLY A C 1
ATOM 2089 O O . GLY A 1 271 ? -14.775 3.060 23.919 1.00 95.25 271 GLY A O 1
ATOM 2090 N N . HIS A 1 272 ? -16.981 3.122 23.452 1.00 94.69 272 HIS A N 1
ATOM 2091 C CA . HIS A 1 272 ? -16.876 3.890 22.209 1.00 94.69 272 HIS A CA 1
ATOM 2092 C C . HIS A 1 272 ? -16.000 5.150 22.349 1.00 94.69 272 HIS A C 1
ATOM 2094 O O . HIS A 1 272 ? -15.283 5.541 21.426 1.00 94.69 272 HIS A O 1
ATOM 2100 N N . PHE A 1 273 ? -16.017 5.803 23.515 1.00 95.25 273 PHE A N 1
ATOM 2101 C CA . PHE A 1 273 ? -15.190 6.983 23.780 1.00 95.25 273 PHE A CA 1
ATOM 2102 C C . PHE A 1 273 ? -13.697 6.691 23.974 1.00 95.25 273 PHE A C 1
ATOM 2104 O O . PHE A 1 273 ? -12.885 7.576 23.703 1.00 95.25 273 PHE A O 1
ATOM 2111 N N . ILE A 1 274 ? -13.328 5.499 24.445 1.00 94.06 274 ILE A N 1
ATOM 2112 C CA . ILE A 1 274 ? -11.924 5.097 24.662 1.00 94.06 274 ILE A CA 1
ATOM 2113 C C . ILE A 1 274 ? -11.357 4.225 23.543 1.00 94.06 274 ILE A C 1
ATOM 2115 O O . ILE A 1 274 ? -10.168 3.902 23.537 1.00 94.06 274 ILE A O 1
ATOM 2119 N N . GLU A 1 275 ? -12.196 3.884 22.575 1.00 89.31 275 GLU A N 1
ATOM 2120 C CA . GLU A 1 275 ? -11.815 3.235 21.332 1.00 89.31 275 GLU A CA 1
ATOM 2121 C C . GLU A 1 275 ? -11.136 4.216 20.357 1.00 89.31 275 GLU A C 1
ATOM 2123 O O . GLU A 1 275 ? -11.107 5.433 20.548 1.00 89.31 275 GLU A O 1
ATOM 2128 N N . CYS A 1 276 ? -10.518 3.680 19.302 1.00 88.25 276 CYS A N 1
ATOM 2129 C CA . CYS A 1 276 ? -9.791 4.457 18.286 1.00 88.25 276 CYS A CA 1
ATOM 2130 C C . CYS A 1 276 ? -8.646 5.352 18.823 1.00 88.25 276 CYS A C 1
ATOM 2132 O O . CYS A 1 276 ? -8.265 6.333 18.181 1.00 88.25 276 CYS A O 1
ATOM 2134 N N . SER A 1 277 ? -8.027 4.991 19.956 1.00 90.56 277 SER A N 1
ATOM 2135 C CA . SER A 1 277 ? -6.860 5.679 20.534 1.00 90.56 277 SER A CA 1
ATOM 2136 C C . SER A 1 277 ? -7.180 7.088 21.066 1.00 90.56 277 SER A C 1
ATOM 2138 O O . SER A 1 277 ? -7.867 7.219 22.071 1.00 90.56 277 SER A O 1
ATOM 2140 N N . THR A 1 278 ? -6.638 8.154 20.474 1.00 93.62 278 THR A N 1
ATOM 2141 C CA . THR A 1 278 ? -6.695 9.526 21.014 1.00 93.62 278 THR A CA 1
ATOM 2142 C C . THR A 1 278 ? -7.789 10.382 20.376 1.00 93.62 278 THR A C 1
ATOM 2144 O O . THR A 1 278 ? -7.745 11.610 20.448 1.00 93.62 278 THR A O 1
ATOM 2147 N N . TYR A 1 279 ? -8.784 9.778 19.724 1.00 93.75 279 TYR A N 1
ATOM 2148 C CA . TYR A 1 279 ? -9.787 10.535 18.969 1.00 93.75 279 TYR A CA 1
ATOM 2149 C C . TYR A 1 279 ? -10.578 11.511 19.847 1.00 93.75 279 TYR A C 1
ATOM 2151 O O . TYR A 1 279 ? -10.621 12.704 19.537 1.00 93.75 279 TYR A O 1
ATOM 2159 N N . VAL A 1 280 ? -11.125 11.042 20.974 1.00 95.56 280 VAL A N 1
ATOM 2160 C CA . VAL A 1 280 ? -11.894 11.895 21.900 1.00 95.56 280 VAL A CA 1
ATOM 2161 C C . VAL A 1 280 ? -11.043 12.988 22.560 1.00 95.56 280 VAL A C 1
ATOM 2163 O O . VAL A 1 280 ? -11.577 13.999 23.011 1.00 95.56 280 VAL A O 1
ATOM 2166 N N . THR A 1 281 ? -9.717 12.824 22.592 1.00 95.62 281 THR A N 1
ATOM 2167 C CA . THR A 1 281 ? -8.780 13.814 23.149 1.00 95.62 281 THR A CA 1
ATOM 2168 C C . THR A 1 281 ? -8.217 14.772 22.091 1.00 95.62 281 THR A C 1
ATOM 2170 O O . THR A 1 281 ? -7.394 15.636 22.407 1.00 95.62 281 THR A O 1
ATOM 2173 N N . GLY A 1 282 ? -8.674 14.657 20.836 1.00 92.75 282 GLY A N 1
ATOM 2174 C CA . GLY A 1 282 ? -8.350 15.575 19.742 1.00 92.75 282 GLY A CA 1
ATOM 2175 C C . GLY A 1 282 ? -7.710 14.937 18.506 1.00 92.75 282 GLY A C 1
ATOM 2176 O O . GLY A 1 282 ? -7.534 15.632 17.509 1.00 92.75 282 GLY A O 1
ATOM 2177 N N . GLY A 1 283 ? -7.389 13.640 18.527 1.00 90.88 283 GLY A N 1
ATOM 2178 C CA . GLY A 1 283 ? -6.618 12.959 17.475 1.00 90.88 283 GLY A CA 1
ATOM 2179 C C . GLY A 1 283 ? -7.261 12.939 16.087 1.00 90.88 283 GLY A C 1
ATOM 2180 O O . GLY A 1 283 ? -6.546 12.908 15.090 1.00 90.88 283 GLY A O 1
ATOM 2181 N N . ASN A 1 284 ? -8.591 13.019 16.014 1.00 89.00 284 ASN A N 1
ATOM 2182 C CA . ASN A 1 284 ? -9.340 13.147 14.757 1.00 89.00 284 ASN A CA 1
ATOM 2183 C C . ASN A 1 284 ? -10.386 14.272 14.818 1.00 89.00 284 ASN A C 1
ATOM 2185 O O . ASN A 1 284 ? -11.425 14.246 14.159 1.00 89.00 284 ASN A O 1
ATOM 2189 N N . PHE A 1 285 ? -10.140 15.276 15.659 1.00 92.69 285 PHE A N 1
ATOM 2190 C CA . PHE A 1 285 ? -11.080 16.367 15.848 1.00 92.69 285 PHE A CA 1
ATOM 2191 C C . PHE A 1 285 ? -10.962 17.386 14.707 1.00 92.69 285 PHE A C 1
ATOM 2193 O O . PHE A 1 285 ? -9.927 18.023 14.524 1.00 92.69 285 PHE A O 1
ATOM 2200 N N . SER A 1 286 ? -12.048 17.601 13.956 1.00 88.44 286 SER A N 1
ATOM 2201 C CA . SER A 1 286 ? -12.072 18.570 12.842 1.00 88.44 286 SER A CA 1
ATOM 2202 C C . SER A 1 286 ? -11.776 20.010 13.284 1.00 88.44 286 SER A C 1
ATOM 2204 O O . SER A 1 286 ? -11.282 20.816 12.495 1.00 88.44 286 SER A O 1
ATOM 2206 N N . GLY A 1 287 ? -12.024 20.334 14.556 1.00 89.62 287 GLY A N 1
ATOM 2207 C CA . GLY A 1 287 ? -11.641 21.600 15.176 1.00 89.62 287 GLY A CA 1
ATOM 2208 C C . GLY A 1 287 ? -10.176 21.663 15.616 1.00 89.62 287 GLY A C 1
ATOM 2209 O O . GLY A 1 287 ? -9.868 22.427 16.519 1.00 89.62 287 GLY A O 1
ATOM 2210 N N . PHE A 1 288 ? -9.260 20.897 15.011 1.00 90.44 288 PHE A N 1
ATOM 2211 C CA . PHE A 1 288 ? -7.860 20.754 15.450 1.00 90.44 288 PHE A CA 1
ATOM 2212 C C . PHE A 1 288 ? -7.117 22.073 15.736 1.00 90.44 288 PHE A C 1
ATOM 2214 O O . PHE A 1 288 ? -6.209 22.101 16.559 1.00 90.44 288 PHE A O 1
ATOM 2221 N N . LYS A 1 289 ? -7.505 23.182 15.093 1.00 90.94 289 LYS A N 1
ATOM 2222 C CA . LYS A 1 289 ? -6.925 24.515 15.333 1.00 90.94 289 LYS A CA 1
ATOM 2223 C C . LYS A 1 289 ? -7.180 25.063 16.739 1.00 90.94 289 LYS A C 1
ATOM 2225 O O . LYS A 1 289 ? -6.456 25.956 17.160 1.00 90.94 289 LYS A O 1
ATOM 2230 N N . SER A 1 290 ? -8.211 24.583 17.431 1.00 91.50 290 SER A N 1
ATOM 2231 C CA . SER A 1 290 ? -8.505 24.973 18.810 1.00 91.50 290 SER A CA 1
ATOM 2232 C C . SER A 1 290 ? -7.782 24.104 19.839 1.00 91.50 290 SER A C 1
ATOM 2234 O O . SER A 1 290 ? -7.943 24.339 21.033 1.00 91.50 290 SER A O 1
ATOM 2236 N N . LEU A 1 291 ? -7.029 23.083 19.409 1.00 91.38 291 LEU A N 1
ATOM 2237 C CA . LEU A 1 291 ? -6.271 22.243 20.327 1.00 91.38 291 LEU A CA 1
ATOM 2238 C C . LEU A 1 291 ? -5.121 23.049 20.950 1.00 91.38 291 LEU A C 1
ATOM 2240 O O . LEU A 1 291 ? -4.439 23.798 20.246 1.00 91.38 291 LEU A O 1
ATOM 2244 N N . PRO A 1 292 ? -4.876 22.898 22.259 1.00 88.12 292 PRO A N 1
ATOM 2245 C CA . PRO A 1 292 ? -3.793 23.600 22.926 1.00 88.12 292 PRO A CA 1
ATOM 2246 C C . PRO A 1 292 ? -2.4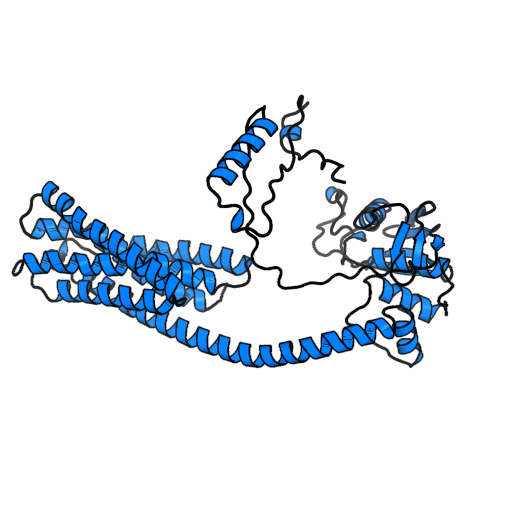27 22.990 22.577 1.00 88.12 292 PRO A C 1
ATOM 2248 O O . PRO A 1 292 ? -2.268 21.772 22.475 1.00 88.12 292 PRO A O 1
ATOM 2251 N N . GLY A 1 293 ? -1.404 23.842 22.487 1.00 87.19 293 GLY A N 1
ATOM 2252 C CA . GLY A 1 293 ? -0.008 23.412 22.391 1.00 87.19 293 GLY A CA 1
ATOM 2253 C C . GLY A 1 293 ? 0.382 22.802 21.041 1.00 87.19 293 GLY A C 1
ATOM 2254 O O . GLY A 1 293 ? -0.141 23.172 19.994 1.00 87.19 293 GLY A O 1
ATOM 2255 N N . LYS A 1 294 ? 1.382 21.910 21.065 1.00 83.38 294 LYS A N 1
ATOM 2256 C CA . LYS A 1 294 ? 2.024 21.358 19.856 1.00 83.38 294 LYS A CA 1
ATOM 2257 C C . LYS A 1 294 ? 1.329 20.110 19.295 1.00 83.38 294 LYS A C 1
ATOM 2259 O O . LYS A 1 294 ? 1.638 19.728 18.173 1.00 83.38 294 LYS A O 1
ATOM 2264 N N . VAL A 1 295 ? 0.403 19.499 20.046 1.00 88.44 295 VAL A N 1
ATOM 2265 C CA . VAL A 1 295 ? -0.398 18.322 19.637 1.00 88.44 295 VAL A CA 1
ATOM 2266 C C . VAL A 1 295 ? 0.472 17.177 19.084 1.00 88.44 295 VAL A C 1
ATOM 2268 O O . VAL A 1 295 ? 0.114 16.480 18.141 1.00 88.44 295 VAL A O 1
ATOM 2271 N N . THR A 1 296 ? 1.658 16.990 19.662 1.00 90.75 296 THR A N 1
ATOM 2272 C CA . THR A 1 296 ? 2.617 15.955 19.236 1.00 90.75 296 THR A CA 1
ATOM 2273 C C . THR A 1 296 ? 2.484 14.672 20.043 1.00 90.75 296 THR A C 1
ATOM 2275 O O . THR A 1 296 ? 2.886 13.607 19.584 1.00 90.75 296 THR A O 1
ATOM 2278 N N . ASN A 1 297 ? 1.935 14.769 21.254 1.00 92.06 297 ASN A N 1
ATOM 2279 C CA . ASN A 1 297 ? 1.869 13.684 22.217 1.00 92.06 297 ASN A CA 1
ATOM 2280 C C . ASN A 1 297 ? 0.515 13.680 22.938 1.00 92.06 297 ASN A C 1
ATOM 2282 O O . ASN A 1 297 ? 0.420 13.993 24.129 1.00 92.06 297 ASN A O 1
ATOM 2286 N N . LEU A 1 298 ? -0.542 13.385 22.179 1.00 93.62 298 LEU A N 1
ATOM 2287 C CA . LEU A 1 298 ? -1.921 13.353 22.664 1.00 93.62 298 LEU A CA 1
ATOM 2288 C C . LEU A 1 298 ? -2.101 12.325 23.787 1.00 93.62 298 LEU A C 1
ATOM 2290 O O . LEU A 1 298 ? -1.633 11.192 23.690 1.00 93.62 298 LEU A O 1
ATOM 2294 N N . GLY A 1 299 ? -2.801 12.725 24.849 1.00 93.00 299 GLY A N 1
ATOM 2295 C CA . GLY A 1 299 ? -3.138 11.828 25.951 1.00 93.00 299 GLY A CA 1
ATOM 2296 C C . GLY A 1 299 ? -4.190 10.804 25.545 1.00 93.00 299 GLY A C 1
ATOM 2297 O O . GLY A 1 299 ? -5.143 11.143 24.843 1.00 93.00 299 GLY A O 1
ATOM 2298 N N . PHE A 1 300 ? -4.043 9.565 26.014 1.00 95.81 300 PHE A N 1
ATOM 2299 C CA . PHE A 1 300 ? -5.109 8.575 25.895 1.00 95.81 300 PHE A CA 1
ATOM 2300 C C . PHE A 1 300 ? -6.298 8.957 26.788 1.00 95.81 300 PHE A C 1
ATOM 2302 O O . PHE A 1 300 ? -6.098 9.554 27.857 1.00 95.81 300 PHE A O 1
ATOM 2309 N N . PRO A 1 301 ? -7.525 8.654 26.346 1.00 96.25 301 PRO A N 1
ATOM 2310 C CA . PRO A 1 301 ? -8.716 8.910 27.131 1.00 96.25 301 PRO A CA 1
ATOM 2311 C C . PRO A 1 301 ? -8.843 7.952 28.309 1.00 96.25 301 PRO A C 1
ATOM 2313 O O . PRO A 1 301 ? -8.348 6.827 28.288 1.00 96.25 301 PRO A O 1
ATOM 2316 N N . ILE A 1 302 ? -9.525 8.428 29.341 1.00 96.44 302 ILE A N 1
ATOM 2317 C CA . ILE A 1 302 ? -9.829 7.698 30.565 1.00 96.44 302 ILE A CA 1
ATOM 2318 C C . ILE A 1 302 ? -11.320 7.880 30.830 1.00 96.44 302 ILE A C 1
ATOM 2320 O O . ILE A 1 302 ? -11.855 8.980 30.675 1.00 96.44 302 ILE A O 1
ATOM 2324 N N . ILE A 1 303 ? -11.978 6.799 31.238 1.00 97.38 303 ILE A N 1
ATOM 2325 C CA . ILE A 1 303 ? -13.378 6.817 31.646 1.00 97.38 303 ILE A CA 1
ATOM 2326 C C . ILE A 1 303 ? -13.451 6.587 33.143 1.00 97.38 303 ILE A C 1
ATOM 2328 O O . ILE A 1 303 ? -12.937 5.597 33.659 1.00 97.38 303 ILE A O 1
ATOM 2332 N N . GLU A 1 304 ? -14.162 7.477 33.818 1.00 97.19 304 GLU A N 1
ATOM 2333 C CA . GLU A 1 304 ? -14.614 7.274 35.186 1.00 97.19 304 GLU A CA 1
ATOM 2334 C C . GLU A 1 304 ? -16.090 6.884 35.136 1.00 97.19 304 GLU A C 1
ATOM 2336 O O . GLU A 1 304 ? -16.965 7.721 34.910 1.00 97.19 304 GLU A O 1
ATOM 2341 N N . MET A 1 305 ? -16.349 5.587 35.267 1.00 97.06 305 MET A N 1
ATOM 2342 C CA . MET A 1 305 ? -17.692 5.013 35.215 1.00 97.06 305 MET A CA 1
ATOM 2343 C C . MET A 1 305 ? -18.374 5.125 36.583 1.00 97.06 305 MET A C 1
ATOM 2345 O O . MET A 1 305 ? -17.717 4.979 37.610 1.00 97.06 305 MET A O 1
ATOM 2349 N N . ALA A 1 306 ? -19.686 5.353 36.600 1.00 96.81 306 ALA A N 1
ATOM 2350 C CA . ALA A 1 306 ? -20.529 5.261 37.787 1.00 96.81 306 ALA A CA 1
ATOM 2351 C C . ALA A 1 306 ? -21.408 3.999 37.744 1.00 96.81 306 ALA A C 1
ATOM 2353 O O . ALA A 1 306 ? -21.683 3.439 36.682 1.00 96.81 306 ALA A O 1
ATOM 2354 N N . SER A 1 307 ? -21.912 3.572 38.905 1.00 96.50 307 SER A N 1
ATOM 2355 C CA . SER A 1 307 ? -22.715 2.346 39.045 1.00 96.50 307 SER A CA 1
ATOM 2356 C C . SER A 1 307 ? -24.055 2.363 38.298 1.00 96.50 307 SER A C 1
ATOM 2358 O O . SER A 1 307 ? -24.635 1.303 38.086 1.00 96.50 307 SER A O 1
ATOM 2360 N N . ASN A 1 308 ? -24.535 3.541 37.895 1.00 95.38 308 ASN A N 1
ATOM 2361 C CA . ASN A 1 308 ? -25.767 3.740 37.127 1.00 95.38 308 ASN A CA 1
ATOM 2362 C C . ASN A 1 308 ? -25.529 3.878 35.609 1.00 95.38 308 ASN A C 1
ATOM 2364 O O . ASN A 1 308 ? -26.441 4.259 34.882 1.00 95.38 308 ASN A O 1
ATOM 2368 N N . GLY A 1 309 ? -24.302 3.646 35.129 1.00 94.06 309 GLY A N 1
ATOM 2369 C CA . GLY A 1 309 ? -23.942 3.772 33.713 1.00 94.06 309 GL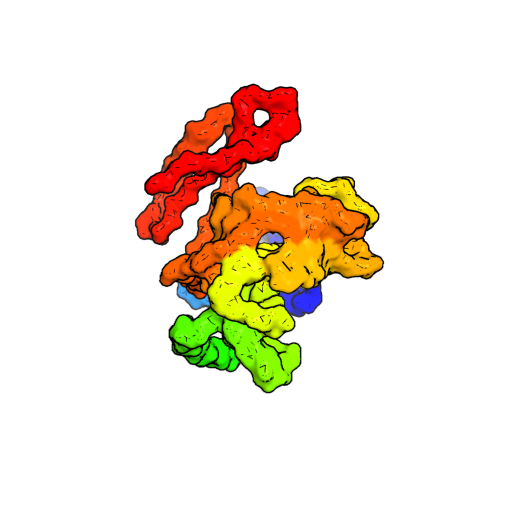Y A CA 1
ATOM 2370 C C . GLY A 1 309 ? -23.650 5.200 33.239 1.00 94.06 309 GLY A C 1
ATOM 2371 O O . GLY A 1 309 ? -23.307 5.394 32.075 1.00 94.06 309 GLY A O 1
ATOM 2372 N N . HIS A 1 310 ? -23.753 6.215 34.103 1.00 97.44 310 HIS A N 1
ATOM 2373 C CA . HIS A 1 310 ? -23.220 7.544 33.796 1.00 97.44 310 HIS A CA 1
ATOM 2374 C C . HIS A 1 310 ? -21.695 7.521 33.860 1.00 97.44 310 HIS A C 1
ATOM 2376 O O . HIS A 1 310 ? -21.116 6.747 34.621 1.00 97.44 310 HIS A O 1
ATOM 2382 N N . PHE A 1 311 ? -21.029 8.390 33.105 1.00 98.25 311 PHE A N 1
ATOM 2383 C CA . PHE A 1 311 ? -19.571 8.416 33.123 1.00 98.25 311 PHE A CA 1
ATOM 2384 C C . PHE A 1 311 ? -18.982 9.786 32.814 1.00 98.25 311 PHE A C 1
ATOM 2386 O O . PHE A 1 311 ? -19.607 10.632 32.171 1.00 98.25 311 PHE A O 1
ATOM 2393 N N . ILE A 1 312 ? -17.749 9.989 33.271 1.00 98.50 312 ILE A N 1
ATOM 2394 C CA . ILE A 1 312 ? -16.933 11.150 32.931 1.00 98.50 312 ILE A CA 1
ATOM 2395 C C . ILE A 1 312 ? -15.829 10.709 31.976 1.00 98.50 312 ILE A C 1
ATOM 2397 O O . ILE A 1 312 ? -15.081 9.775 32.258 1.00 98.50 312 ILE A O 1
ATOM 2401 N N . VAL A 1 313 ? -15.716 11.418 30.857 1.00 98.12 313 VAL A N 1
ATOM 2402 C CA . VAL A 1 313 ? -14.573 11.333 29.952 1.00 98.12 313 VAL A CA 1
ATOM 2403 C C . VAL A 1 313 ? -13.510 12.310 30.435 1.00 98.12 313 VAL A C 1
ATOM 2405 O O . VAL A 1 313 ? -13.790 13.497 30.617 1.00 98.12 313 VAL A O 1
ATOM 2408 N N . THR A 1 314 ? -12.292 11.815 30.617 1.00 97.81 314 THR A N 1
ATOM 2409 C CA . THR A 1 314 ? -11.097 12.611 30.908 1.00 97.81 314 THR A CA 1
ATOM 2410 C C . THR A 1 314 ? -9.914 12.097 30.085 1.00 97.81 314 THR A C 1
ATOM 2412 O O . THR A 1 314 ? -10.064 11.218 29.234 1.00 97.81 314 THR A O 1
ATOM 2415 N N . LYS A 1 315 ? -8.728 12.667 30.279 1.00 95.75 315 LYS A N 1
ATOM 2416 C CA . LYS A 1 315 ? -7.498 12.265 29.589 1.00 95.75 315 LYS A CA 1
ATOM 2417 C C . LYS A 1 315 ? -6.344 12.110 30.565 1.00 95.75 315 LYS A C 1
ATOM 2419 O O . LYS A 1 315 ? -6.350 12.689 31.647 1.00 95.75 315 LYS A O 1
ATOM 2424 N N . GLN A 1 316 ? -5.311 11.396 30.133 1.00 94.12 316 GLN A N 1
ATOM 2425 C CA . GLN A 1 316 ? -4.053 11.316 30.868 1.00 94.12 316 GLN A CA 1
ATOM 2426 C C . GLN A 1 316 ? -3.468 12.714 31.166 1.00 94.12 316 GLN A C 1
ATOM 2428 O O . GLN A 1 316 ? -3.334 13.565 30.271 1.00 94.12 316 GLN A O 1
ATOM 2433 N N . GLU A 1 317 ? -3.083 12.931 32.425 1.00 91.19 317 GLU A N 1
ATOM 2434 C CA . GLU A 1 317 ? -2.417 14.155 32.876 1.00 91.19 317 GLU A CA 1
ATOM 2435 C C . GLU A 1 317 ? -1.024 14.323 32.243 1.00 91.19 317 GLU A C 1
ATOM 2437 O O . GLU A 1 317 ? -0.353 13.356 31.880 1.00 91.19 317 GLU A O 1
ATOM 2442 N N . GLY A 1 318 ? -0.588 15.575 32.069 1.00 89.69 318 GLY A N 1
ATOM 2443 C CA . GLY A 1 318 ? 0.736 15.904 31.518 1.00 89.69 318 GLY A CA 1
ATOM 2444 C C . GLY A 1 318 ? 0.927 15.629 30.018 1.00 89.69 318 GLY A C 1
ATOM 2445 O O . GLY A 1 318 ? 2.031 15.802 29.504 1.00 89.69 318 GLY A O 1
ATOM 2446 N N . ARG A 1 319 ? -0.121 15.206 29.302 1.00 92.88 319 ARG A N 1
ATOM 2447 C CA . ARG A 1 319 ? -0.106 14.971 27.845 1.00 92.88 319 ARG A CA 1
ATOM 2448 C C . ARG A 1 319 ? -0.833 16.073 27.073 1.00 92.88 319 ARG A C 1
ATOM 2450 O O . ARG A 1 319 ? -1.638 16.805 27.653 1.00 92.88 319 ARG A O 1
ATOM 2457 N N . ASP A 1 320 ? -0.590 16.156 25.766 1.00 94.19 320 ASP A N 1
ATOM 2458 C CA . ASP A 1 320 ? -1.278 17.095 24.872 1.00 94.19 320 ASP A CA 1
ATOM 2459 C C . ASP A 1 320 ? -2.764 16.709 24.693 1.00 94.19 320 ASP A C 1
ATOM 2461 O O . ASP A 1 320 ? -3.232 15.670 25.179 1.00 94.19 320 ASP A O 1
ATOM 2465 N N . GLY A 1 321 ? -3.500 17.543 23.958 1.00 94.06 321 GLY A N 1
ATOM 2466 C CA . GLY A 1 321 ? -4.912 17.335 23.639 1.00 94.06 321 GLY A CA 1
ATOM 2467 C C . GLY A 1 321 ? -5.848 18.013 24.629 1.00 94.06 321 GLY A C 1
ATOM 2468 O O . GLY A 1 321 ? -5.409 18.670 25.573 1.00 94.06 321 GLY A O 1
ATOM 2469 N N . MET A 1 322 ? -7.145 17.857 24.397 1.00 95.75 322 MET A N 1
ATOM 2470 C CA . MET A 1 322 ? -8.190 18.394 25.266 1.00 95.75 322 MET A CA 1
ATOM 2471 C C . MET A 1 322 ? -9.413 17.484 25.257 1.00 95.75 322 MET A C 1
ATOM 2473 O O . MET A 1 322 ? -9.668 16.810 24.260 1.00 95.75 322 MET A O 1
ATOM 2477 N N . VAL A 1 323 ? -10.188 17.504 26.337 1.00 97.06 323 VAL A N 1
ATOM 2478 C CA . VAL A 1 323 ? -11.494 16.831 26.393 1.00 97.06 323 VAL A CA 1
ATOM 2479 C C . VAL A 1 323 ? -12.582 17.877 26.604 1.00 97.06 323 VAL A C 1
ATOM 2481 O O . VAL A 1 323 ? -12.706 18.482 27.673 1.00 97.06 323 VAL A O 1
ATOM 2484 N N . THR A 1 324 ? -13.365 18.110 25.556 1.00 97.38 324 THR A N 1
ATOM 2485 C CA . THR A 1 324 ? -14.469 19.072 25.553 1.00 97.38 324 THR A CA 1
ATOM 2486 C C . THR A 1 324 ? -15.737 18.423 25.025 1.00 97.38 324 THR A C 1
ATOM 2488 O O . THR A 1 324 ? -15.710 17.354 24.415 1.00 97.38 324 THR A O 1
ATOM 2491 N N . VAL A 1 325 ? -16.872 19.092 25.224 1.00 97.38 325 VAL A N 1
ATOM 2492 C CA . VAL A 1 325 ? -18.151 18.659 24.642 1.00 97.38 325 VAL A CA 1
ATOM 2493 C C . VAL A 1 325 ? -18.026 18.414 23.131 1.00 97.38 325 VAL A C 1
ATOM 2495 O O . VAL A 1 325 ? -18.605 17.457 22.622 1.00 97.38 325 VAL A O 1
ATOM 2498 N N . ASP A 1 326 ? -17.247 19.228 22.418 1.00 96.38 326 ASP A N 1
ATOM 2499 C CA . ASP A 1 326 ? -17.086 19.104 20.968 1.00 96.38 326 ASP A CA 1
ATOM 2500 C C . ASP A 1 326 ? -16.211 17.916 20.568 1.00 96.38 326 ASP A C 1
ATOM 2502 O O . ASP A 1 326 ? -16.548 17.216 19.612 1.00 96.38 326 ASP A O 1
ATOM 2506 N N . THR A 1 327 ? -15.122 17.643 21.298 1.00 95.94 327 THR A N 1
ATOM 2507 C CA . THR A 1 327 ? -14.299 16.456 21.020 1.00 95.94 327 THR A CA 1
ATOM 2508 C C . THR A 1 327 ? -15.066 15.176 21.339 1.00 95.94 327 THR A C 1
ATOM 2510 O O . THR A 1 327 ? -15.004 14.214 20.572 1.00 95.94 327 THR A O 1
ATOM 2513 N N . CYS A 1 328 ? -15.884 15.192 22.397 1.00 96.31 328 CYS A N 1
ATOM 2514 C CA . CYS A 1 328 ? -16.788 14.095 22.712 1.00 96.31 328 CYS A CA 1
ATOM 2515 C C . CYS A 1 328 ? -17.858 13.895 21.628 1.00 96.31 328 CYS A C 1
ATOM 2517 O O . CYS A 1 328 ? -18.034 12.788 21.126 1.00 96.31 328 CYS A O 1
ATOM 2519 N N . LYS A 1 329 ? -18.548 14.953 21.195 1.00 94.75 329 LYS A N 1
ATOM 2520 C CA . LYS A 1 329 ? -19.535 14.845 20.107 1.00 94.75 329 LYS A CA 1
ATOM 2521 C C . LYS A 1 329 ? -18.907 14.340 18.809 1.00 94.75 329 LYS A C 1
ATOM 2523 O O . LYS A 1 329 ? -19.520 13.525 18.128 1.00 94.75 329 LYS A O 1
ATOM 2528 N N . ALA A 1 330 ? -17.697 14.793 18.482 1.00 93.69 330 ALA A N 1
ATOM 2529 C CA . ALA A 1 330 ? -16.981 14.336 17.297 1.00 93.69 330 ALA A CA 1
ATOM 2530 C C . ALA A 1 330 ? -16.667 12.835 17.357 1.00 93.69 330 ALA A C 1
ATOM 2532 O O . ALA A 1 330 ? -16.919 12.140 16.376 1.00 93.69 330 ALA A O 1
ATOM 2533 N N . GLN A 1 331 ? -16.180 12.333 18.499 1.00 94.50 331 GLN A N 1
ATOM 2534 C CA . GLN A 1 331 ? -15.941 10.898 18.671 1.00 94.50 331 GLN A CA 1
ATOM 2535 C C . GLN A 1 331 ? -17.244 10.102 18.613 1.00 94.50 331 GLN A C 1
ATOM 2537 O O . GLN A 1 331 ? -17.315 9.087 17.929 1.00 94.50 331 GLN A O 1
ATOM 2542 N N . LEU A 1 332 ? -18.291 10.566 19.295 1.00 93.44 332 LEU A N 1
ATOM 2543 C CA . LEU A 1 332 ? -19.578 9.880 19.315 1.00 93.44 332 LEU A CA 1
ATOM 2544 C C . LEU A 1 332 ? -20.159 9.743 17.899 1.00 93.44 332 LEU A C 1
ATOM 2546 O O . LEU A 1 332 ? -20.537 8.658 17.483 1.00 93.44 332 LEU A O 1
ATOM 2550 N N . LEU A 1 333 ? -20.186 10.828 17.127 1.00 92.00 333 LEU A N 1
ATOM 2551 C CA . LEU A 1 333 ? -20.805 10.851 15.798 1.00 92.00 333 LEU A CA 1
ATOM 2552 C C . LEU A 1 333 ? -19.965 10.185 14.698 1.00 92.00 333 LEU A C 1
ATOM 2554 O O . LEU A 1 333 ? -20.444 10.057 13.575 1.00 92.00 333 LEU A O 1
ATOM 2558 N N . TYR A 1 334 ? -18.731 9.774 14.992 1.00 84.62 334 TYR A N 1
ATOM 2559 C CA . TYR A 1 334 ? -17.824 9.189 14.004 1.00 84.62 334 TYR A CA 1
ATOM 2560 C C . TYR A 1 334 ? -18.337 7.856 13.430 1.00 84.62 334 TYR A C 1
ATOM 2562 O O . TYR A 1 334 ? -18.158 7.599 12.240 1.00 84.62 334 TYR A O 1
ATOM 2570 N N . GLU A 1 335 ? -19.000 7.033 14.246 1.00 83.94 335 GLU A N 1
ATOM 2571 C CA . GLU A 1 335 ? -19.423 5.675 13.856 1.00 83.94 335 GLU A CA 1
ATOM 2572 C C . GLU A 1 335 ? -20.946 5.478 13.853 1.00 83.94 335 GLU A C 1
ATOM 2574 O O . GLU A 1 335 ? -21.474 4.479 13.358 1.00 83.94 335 GLU A O 1
ATOM 2579 N N . ILE A 1 336 ? -21.684 6.450 14.380 1.00 85.56 336 ILE A N 1
ATOM 2580 C CA . ILE A 1 336 ? -23.106 6.290 14.653 1.00 85.56 336 ILE A CA 1
ATOM 2581 C C . ILE A 1 336 ? -23.932 6.700 13.434 1.00 85.56 336 ILE A C 1
ATOM 2583 O O . ILE A 1 336 ? -23.806 7.799 12.901 1.00 85.56 336 ILE A O 1
ATOM 2587 N N . GLN A 1 337 ? -24.816 5.799 13.004 1.00 78.12 337 GLN A N 1
ATOM 2588 C CA . GLN A 1 337 ? -25.656 5.967 11.811 1.00 78.12 337 GLN A CA 1
ATOM 2589 C C . GLN A 1 337 ? -27.068 6.495 12.120 1.00 78.12 337 GLN A C 1
ATOM 2591 O O . GLN A 1 337 ? -27.841 6.760 11.201 1.00 78.12 337 GLN A O 1
ATOM 2596 N N . GLY A 1 338 ? -27.429 6.631 13.397 1.00 88.25 338 GLY A N 1
ATOM 2597 C CA . GLY A 1 338 ? -28.761 7.053 13.823 1.00 88.25 338 GLY A CA 1
ATOM 2598 C C . GLY A 1 338 ? -28.942 7.031 15.345 1.00 88.25 338 GLY A C 1
ATOM 2599 O O . GLY A 1 338 ? -27.977 6.829 16.077 1.00 88.25 338 GLY A O 1
ATOM 2600 N N . PRO A 1 339 ? -30.175 7.218 15.844 1.00 91.44 339 PRO A N 1
ATOM 2601 C CA . PRO A 1 339 ? -30.454 7.315 17.282 1.00 91.44 339 PRO A CA 1
ATOM 2602 C C . PRO A 1 339 ? -30.286 5.999 18.054 1.00 91.44 339 PRO A C 1
ATOM 2604 O O . PRO A 1 339 ? -30.149 6.007 19.278 1.00 91.44 339 PRO A O 1
ATOM 2607 N N . LEU A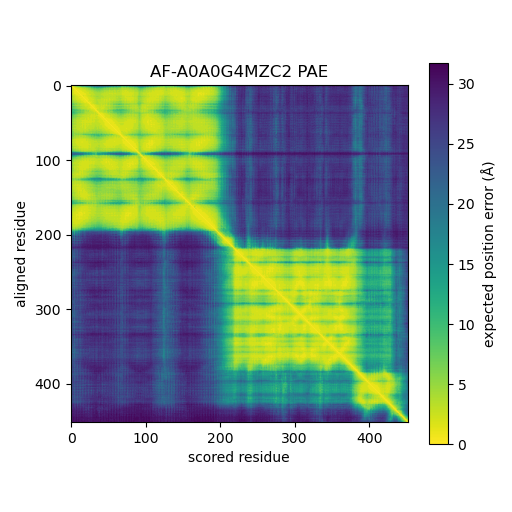 1 340 ? -30.307 4.865 17.348 1.00 93.19 340 LEU A N 1
ATOM 2608 C CA . LEU A 1 340 ? -30.062 3.540 17.905 1.00 93.19 340 LEU A CA 1
ATOM 2609 C C . LEU A 1 340 ? -28.663 3.083 17.509 1.00 93.19 340 LEU A C 1
ATOM 2611 O O . LEU A 1 340 ? -28.381 2.891 16.324 1.00 93.19 340 LEU A O 1
ATOM 2615 N N . TYR A 1 341 ? -27.809 2.888 18.507 1.00 92.94 341 TYR A N 1
ATOM 2616 C CA . TYR A 1 341 ? -26.467 2.358 18.336 1.00 92.94 341 TYR A CA 1
ATOM 2617 C C . TYR A 1 341 ? -26.437 0.887 18.757 1.00 92.94 341 TYR A C 1
ATOM 2619 O O . TYR A 1 341 ? -26.806 0.541 19.880 1.00 92.94 341 TYR A O 1
ATOM 2627 N N . TYR A 1 342 ? -26.057 0.006 17.832 1.00 90.94 342 TYR A N 1
ATOM 2628 C CA . TYR A 1 342 ? -26.211 -1.441 17.976 1.00 90.94 342 TYR A CA 1
ATOM 2629 C C . TYR A 1 342 ? -24.899 -2.117 18.382 1.00 90.94 342 TYR A C 1
ATOM 2631 O O . TYR A 1 342 ? -23.889 -1.959 17.702 1.00 90.94 342 TYR A O 1
ATOM 2639 N N . ASN A 1 343 ? -24.949 -2.948 19.423 1.00 89.19 343 ASN A N 1
ATOM 2640 C CA . ASN A 1 343 ? -23.867 -3.839 19.841 1.00 89.19 343 ASN A CA 1
ATOM 2641 C C . ASN A 1 343 ? -24.427 -5.238 20.181 1.00 89.19 343 ASN A C 1
ATOM 2643 O O . ASN A 1 343 ? -25.635 -5.414 20.349 1.00 89.19 343 ASN A O 1
ATOM 2647 N N . SER A 1 344 ? -23.556 -6.250 20.237 1.00 86.50 344 SER A N 1
ATOM 2648 C CA . SER A 1 344 ? -23.910 -7.628 20.603 1.00 86.50 344 SER A CA 1
ATOM 2649 C C . SER A 1 344 ? -24.437 -7.781 22.034 1.00 86.50 344 SER A C 1
ATOM 2651 O O . SER A 1 344 ? -25.211 -8.700 22.300 1.00 86.50 344 SER A O 1
ATOM 2653 N N . ASP A 1 345 ? -24.034 -6.897 22.946 1.00 89.06 345 ASP A N 1
ATOM 2654 C CA . ASP A 1 345 ? -24.396 -6.937 24.363 1.00 89.06 345 ASP A CA 1
ATOM 2655 C C . ASP A 1 345 ? -25.693 -6.171 24.658 1.00 89.06 345 ASP A C 1
ATOM 2657 O O . ASP A 1 345 ? -26.533 -6.634 25.433 1.00 89.06 345 ASP A O 1
ATOM 2661 N N . VAL A 1 346 ? -25.873 -5.008 24.025 1.00 93.25 346 VAL A N 1
ATOM 2662 C CA . VAL A 1 346 ? -26.983 -4.075 24.265 1.00 93.25 346 VAL A CA 1
ATOM 2663 C C . VAL A 1 346 ? -27.153 -3.124 23.075 1.00 93.25 346 VAL A C 1
ATOM 2665 O O . VAL A 1 346 ? -26.209 -2.870 22.330 1.00 93.25 346 VAL A O 1
ATOM 2668 N N . VAL A 1 347 ? -28.349 -2.566 22.891 1.00 94.31 347 VAL A N 1
ATOM 2669 C CA . VAL A 1 347 ? -28.562 -1.412 22.003 1.00 94.31 347 VAL A CA 1
ATOM 2670 C C . VAL A 1 347 ? -28.625 -0.148 22.853 1.00 94.31 347 VAL A C 1
ATOM 2672 O O . VAL A 1 347 ? -29.463 -0.055 23.752 1.00 94.31 347 VAL A O 1
ATOM 2675 N N . ALA A 1 348 ? -27.774 0.836 22.565 1.00 95.69 348 ALA A N 1
ATOM 2676 C CA . ALA A 1 348 ? -27.838 2.152 23.193 1.00 95.69 348 ALA A CA 1
ATOM 2677 C C . ALA A 1 348 ? -28.760 3.076 22.389 1.00 95.69 348 ALA A C 1
ATOM 2679 O O . ALA A 1 348 ? -28.533 3.335 21.208 1.00 95.69 348 ALA A O 1
ATOM 2680 N N . ARG A 1 349 ? -29.804 3.596 23.037 1.00 96.31 349 ARG A N 1
ATOM 2681 C CA . ARG A 1 349 ? -30.655 4.662 22.502 1.00 96.31 349 ARG A CA 1
ATOM 2682 C C . ARG A 1 349 ? -30.120 6.013 22.959 1.00 96.31 349 ARG A C 1
ATOM 2684 O O . ARG A 1 349 ? -30.037 6.280 24.159 1.00 96.31 349 ARG A O 1
ATOM 2691 N N . LEU A 1 350 ? -29.805 6.856 21.984 1.00 95.81 350 LEU A N 1
ATOM 2692 C CA . LEU A 1 350 ? -29.058 8.098 22.166 1.00 95.81 350 LEU A CA 1
ATOM 2693 C C . LEU A 1 350 ? -29.930 9.355 22.100 1.00 95.81 350 LEU A C 1
ATOM 2695 O O . LEU A 1 350 ? -29.416 10.443 22.313 1.00 95.81 350 LEU A O 1
ATOM 2699 N N . ASP A 1 351 ? -31.240 9.230 21.867 1.00 93.31 351 ASP A N 1
ATOM 2700 C CA . ASP A 1 351 ? -32.163 10.379 21.776 1.00 93.31 351 ASP A CA 1
ATOM 2701 C C . ASP A 1 351 ? -32.138 11.289 23.015 1.00 93.31 351 ASP A C 1
ATOM 2703 O O . ASP A 1 351 ? -32.405 12.483 22.922 1.00 93.31 351 ASP A O 1
ATOM 2707 N N . GLY A 1 352 ? -31.840 10.714 24.184 1.00 93.56 352 GLY A N 1
ATOM 2708 C CA . GLY A 1 352 ? -31.766 11.419 25.463 1.00 93.56 352 GLY A CA 1
ATOM 2709 C C . GLY A 1 352 ? -30.346 11.694 25.952 1.00 93.56 352 GLY A C 1
ATOM 2710 O O . GLY A 1 352 ? -30.201 12.081 27.108 1.00 93.56 352 GLY A O 1
ATOM 2711 N N . ILE A 1 353 ? -29.310 11.457 25.134 1.00 96.56 353 ILE A N 1
ATOM 2712 C CA . ILE A 1 353 ? -27.926 11.627 25.585 1.00 96.56 353 ILE A CA 1
ATOM 2713 C C . ILE A 1 353 ? -27.635 13.095 25.901 1.00 96.56 353 ILE A C 1
ATOM 2715 O O . ILE A 1 353 ? -27.863 13.994 25.090 1.00 96.56 353 ILE A O 1
ATOM 2719 N N . GLU A 1 354 ? -27.065 13.337 27.073 1.00 97.56 354 GLU A N 1
ATOM 2720 C CA . GLU A 1 354 ? -26.593 14.650 27.477 1.00 97.56 354 GLU A CA 1
ATOM 2721 C C . GLU A 1 354 ? -25.080 14.616 27.663 1.00 97.56 354 GLU A C 1
ATOM 2723 O O . GLU A 1 354 ? -24.548 13.785 28.393 1.00 97.56 354 GLU A O 1
ATOM 2728 N N . ILE A 1 355 ? -24.385 15.546 27.008 1.00 97.88 355 ILE A N 1
ATOM 2729 C CA . ILE A 1 355 ? -22.930 15.700 27.087 1.00 97.88 355 ILE A CA 1
ATOM 2730 C C . ILE A 1 355 ? -22.658 17.100 27.622 1.00 97.88 355 ILE A C 1
ATOM 2732 O O . ILE A 1 355 ? -22.882 18.092 26.922 1.00 97.88 355 ILE A O 1
ATOM 2736 N N . ARG A 1 356 ? -22.211 17.189 28.876 1.00 98.12 356 ARG A N 1
ATOM 2737 C CA . ARG A 1 356 ? -22.046 18.453 29.603 1.00 98.12 356 ARG A CA 1
ATOM 2738 C C . ARG A 1 356 ? -20.607 18.603 30.081 1.00 98.12 356 ARG A C 1
ATOM 2740 O O . ARG A 1 356 ? -20.009 17.661 30.593 1.00 98.12 356 ARG A O 1
ATOM 2747 N N . GLN A 1 357 ? -20.045 19.801 29.945 1.00 98.00 357 GLN A N 1
ATOM 2748 C CA . GLN A 1 357 ? -18.716 20.084 30.488 1.00 98.00 357 GLN A CA 1
ATOM 2749 C C . GLN A 1 357 ? -18.756 19.983 32.024 1.00 98.00 357 GLN A C 1
ATOM 2751 O O . GLN A 1 357 ? -19.638 20.560 32.658 1.00 98.00 357 GLN A O 1
ATOM 2756 N N . HIS A 1 358 ? -17.798 19.271 32.617 1.00 96.75 358 HIS A N 1
ATOM 2757 C CA . HIS A 1 358 ? -17.713 19.004 34.057 1.00 96.75 358 HIS A CA 1
ATOM 2758 C C . HIS A 1 358 ? -16.307 19.318 34.606 1.00 96.75 358 HIS A C 1
ATOM 2760 O O . HIS A 1 358 ? -15.715 18.553 35.364 1.00 96.75 358 HIS A O 1
ATOM 2766 N N . GLY A 1 359 ? -15.748 20.452 34.176 1.00 95.56 359 GLY A N 1
ATOM 2767 C CA . GLY A 1 359 ? -14.399 20.904 34.527 1.00 95.56 359 GLY A CA 1
ATOM 2768 C C . GLY A 1 359 ? -13.441 20.918 33.337 1.00 95.56 359 GLY A C 1
ATOM 2769 O O . GLY A 1 359 ? -13.820 20.605 32.207 1.00 95.56 359 GLY A O 1
ATOM 2770 N N . LYS A 1 360 ? -12.191 21.323 33.579 1.00 95.19 360 LYS A N 1
ATOM 2771 C CA . LYS A 1 360 ? -11.142 21.322 32.551 1.00 95.19 360 LYS A CA 1
ATOM 2772 C C . LYS A 1 360 ? -10.808 19.882 32.166 1.00 95.19 360 LYS A C 1
ATOM 2774 O O . LYS A 1 360 ? -10.524 19.083 33.049 1.00 95.19 360 LYS A O 1
ATOM 2779 N N . ASP A 1 361 ? -10.843 19.583 30.868 1.00 96.50 361 ASP A N 1
ATOM 2780 C CA . ASP A 1 361 ? -10.594 18.243 30.316 1.00 96.50 361 ASP A CA 1
ATOM 2781 C C . ASP A 1 361 ? -11.492 17.142 30.903 1.00 96.50 361 ASP A C 1
ATOM 2783 O O . ASP A 1 361 ? -11.107 15.978 30.949 1.00 96.50 361 ASP A O 1
ATOM 2787 N N . ARG A 1 362 ? -12.696 17.508 31.360 1.00 98.00 362 ARG A N 1
ATOM 2788 C CA . ARG A 1 362 ? -13.659 16.588 31.970 1.00 98.00 362 ARG A CA 1
ATOM 2789 C C . ARG A 1 362 ? -15.052 16.837 31.422 1.00 98.00 362 ARG A C 1
ATOM 2791 O O . ARG A 1 362 ? -15.570 17.952 31.513 1.00 98.00 362 ARG A O 1
ATOM 2798 N N . VAL A 1 363 ? -15.671 15.801 30.870 1.00 98.56 363 VAL A N 1
ATOM 2799 C CA . VAL A 1 363 ? -17.006 15.870 30.263 1.00 98.56 363 VAL A CA 1
ATOM 2800 C C . VAL A 1 363 ? -17.875 14.765 30.839 1.00 98.56 363 VAL A C 1
ATOM 2802 O O . VAL A 1 363 ? -17.523 13.595 30.755 1.00 98.56 363 VAL A O 1
ATOM 2805 N N . LEU A 1 364 ? -19.007 15.145 31.422 1.00 98.50 364 LEU A N 1
ATOM 2806 C CA . LEU A 1 364 ? -20.006 14.227 31.954 1.00 98.50 364 LEU A CA 1
ATOM 2807 C C . LEU A 1 364 ? -20.973 13.813 30.838 1.00 98.50 364 LEU A C 1
ATOM 2809 O O . LEU A 1 364 ? -21.502 14.674 30.128 1.00 98.50 364 LEU A O 1
ATOM 2813 N N . VAL A 1 365 ? -21.226 12.509 30.730 1.00 98.19 365 VAL A N 1
ATOM 2814 C CA . VAL A 1 365 ? -22.180 11.915 29.790 1.00 98.19 365 VAL A CA 1
ATOM 2815 C C . VAL A 1 365 ? -23.273 11.166 30.556 1.00 98.19 365 VAL A C 1
ATOM 2817 O O . VAL A 1 365 ? -22.985 10.305 31.390 1.00 98.19 365 VAL A O 1
ATOM 2820 N N . THR A 1 366 ? -24.535 11.505 30.281 1.00 97.94 366 THR A N 1
ATOM 2821 C CA . THR A 1 366 ? -25.731 10.937 30.935 1.00 97.94 366 THR A CA 1
ATOM 2822 C C . THR A 1 366 ? -26.870 10.719 29.932 1.00 97.94 366 THR A C 1
ATOM 2824 O O . THR A 1 366 ? -26.748 11.047 28.753 1.00 97.94 366 THR A O 1
ATOM 2827 N N . GLY A 1 367 ? -27.994 10.148 30.386 1.00 95.94 367 GLY A N 1
ATOM 2828 C CA . GLY A 1 367 ? -29.243 10.099 29.607 1.00 95.94 367 GLY A CA 1
ATOM 2829 C C . GLY A 1 367 ? -29.307 9.024 28.512 1.00 95.94 367 GLY A C 1
ATOM 2830 O O . GLY A 1 367 ? -30.261 8.978 27.733 1.00 95.94 367 GLY A O 1
ATOM 2831 N N . ILE A 1 368 ? -28.320 8.128 28.467 1.00 96.88 368 ILE A N 1
ATOM 2832 C CA . ILE A 1 368 ? -28.305 6.966 27.573 1.00 96.88 368 ILE A CA 1
ATOM 2833 C C . ILE A 1 368 ? -29.301 5.929 28.096 1.00 96.88 368 ILE A C 1
ATOM 2835 O O . ILE A 1 368 ? -29.297 5.608 29.281 1.00 96.88 368 ILE A O 1
ATOM 2839 N N . LYS A 1 369 ? -30.146 5.382 27.215 1.00 96.56 369 LYS A N 1
ATOM 2840 C CA . LYS A 1 369 ? -31.085 4.309 27.576 1.00 96.56 369 LYS A CA 1
ATOM 2841 C C . LYS A 1 369 ? -30.714 3.007 26.888 1.00 96.56 369 LYS A C 1
ATOM 2843 O O . LYS A 1 369 ? -30.397 3.007 25.702 1.00 96.56 369 LYS A O 1
ATOM 2848 N N . GLY A 1 370 ? -30.825 1.900 27.610 1.00 95.56 370 GLY A N 1
ATOM 2849 C CA . GLY A 1 370 ? -30.563 0.573 27.069 1.00 95.56 370 GLY A CA 1
ATOM 2850 C C . GLY A 1 370 ? -31.803 -0.118 26.530 1.00 95.56 370 GLY A C 1
ATOM 2851 O O . GLY A 1 370 ? -32.890 -0.023 27.096 1.00 95.56 370 GLY A O 1
ATOM 2852 N N . ILE A 1 371 ? -31.626 -0.849 25.437 1.00 94.19 371 ILE A N 1
ATOM 2853 C CA . ILE A 1 371 ? -32.622 -1.750 24.863 1.00 94.19 371 ILE A CA 1
ATOM 2854 C C . ILE A 1 371 ? -31.953 -3.112 24.660 1.00 94.19 371 ILE A C 1
ATOM 2856 O O . ILE A 1 371 ? -30.738 -3.206 24.469 1.00 94.19 371 ILE A O 1
ATOM 2860 N N . LYS A 1 372 ? -32.755 -4.180 24.708 1.00 93.38 372 LYS A N 1
ATOM 2861 C CA . LYS A 1 372 ? -32.305 -5.550 24.447 1.00 93.38 372 LYS A CA 1
ATOM 2862 C C . LYS A 1 372 ? -31.446 -5.614 23.165 1.00 93.38 372 LYS A C 1
ATOM 2864 O O . LYS A 1 372 ? -31.843 -5.009 22.166 1.00 93.38 372 LYS A O 1
ATOM 2869 N N . PRO A 1 373 ? -30.319 -6.357 23.168 1.00 88.62 373 PRO A N 1
ATOM 2870 C CA . PRO A 1 373 ? -29.498 -6.544 21.974 1.00 88.62 373 PRO A CA 1
ATOM 2871 C C . PRO A 1 373 ? -30.319 -7.116 20.807 1.00 88.62 373 PRO A C 1
ATOM 2873 O O . PRO A 1 373 ? -31.299 -7.842 21.037 1.00 88.62 373 PRO A O 1
ATOM 2876 N N . PRO A 1 374 ? -29.936 -6.811 19.554 1.00 84.81 374 PRO A N 1
ATOM 2877 C CA . PRO A 1 374 ? -30.647 -7.301 18.384 1.00 84.81 374 PRO A CA 1
ATOM 2878 C C . PRO A 1 374 ? -30.608 -8.839 18.327 1.00 84.81 374 PRO A C 1
ATOM 2880 O O . PRO A 1 374 ? -29.639 -9.454 18.774 1.00 84.81 374 PRO A O 1
ATOM 2883 N N . PRO A 1 375 ? -31.635 -9.492 17.749 1.00 80.62 375 PRO A N 1
ATOM 2884 C CA . PRO A 1 375 ? -31.648 -10.950 17.593 1.00 80.62 375 PRO A CA 1
ATOM 2885 C C . PRO A 1 375 ? -30.584 -11.457 16.604 1.00 80.62 375 PRO A C 1
ATOM 2887 O O . PRO A 1 375 ? -30.342 -12.658 16.523 1.00 80.62 375 PRO A O 1
ATOM 2890 N N . THR A 1 376 ? -29.962 -10.553 15.846 1.00 77.44 376 THR A N 1
ATOM 2891 C CA . THR A 1 376 ? -28.979 -10.839 14.800 1.00 77.44 376 THR A CA 1
ATOM 2892 C C . THR A 1 376 ? -27.685 -10.071 15.049 1.00 77.44 376 THR A C 1
ATOM 2894 O O . THR A 1 376 ? -27.727 -8.874 15.332 1.00 77.44 376 THR A O 1
ATOM 2897 N N . THR A 1 377 ? -26.540 -10.723 14.848 1.00 73.00 377 THR A N 1
ATOM 2898 C CA . THR A 1 377 ? -25.208 -10.105 14.947 1.00 73.00 377 THR A CA 1
ATOM 2899 C C . THR A 1 377 ? -24.651 -9.818 13.557 1.00 73.00 377 THR A C 1
ATOM 2901 O O . THR A 1 377 ? -24.660 -10.692 12.690 1.00 73.00 377 THR A O 1
ATOM 2904 N N . LYS A 1 378 ? -24.120 -8.611 13.340 1.00 72.44 378 LYS A N 1
ATOM 2905 C CA . LYS A 1 378 ? -23.391 -8.272 12.111 1.00 72.44 378 LYS A CA 1
ATOM 2906 C C . LYS A 1 378 ? -21.986 -8.873 12.174 1.00 72.44 378 LYS A C 1
ATOM 2908 O O . LYS A 1 378 ? -21.244 -8.600 13.112 1.00 72.44 378 LYS A O 1
ATOM 2913 N N . VAL A 1 379 ? -21.615 -9.670 11.174 1.00 69.44 379 VAL A N 1
ATOM 2914 C CA . VAL A 1 379 ? -20.285 -10.290 11.083 1.00 69.44 379 VAL A CA 1
ATOM 2915 C C . VAL A 1 379 ? -19.500 -9.652 9.942 1.00 69.44 379 VAL A C 1
ATOM 2917 O O . VAL A 1 379 ? -19.976 -9.598 8.810 1.00 69.44 379 VAL A O 1
ATOM 2920 N N . GLY A 1 380 ? -18.290 -9.179 10.242 1.00 67.00 380 GLY A N 1
ATOM 2921 C CA . GLY A 1 380 ? -17.297 -8.827 9.231 1.00 67.00 380 GLY A CA 1
ATOM 2922 C C . GLY A 1 380 ? -16.510 -10.069 8.825 1.00 67.00 380 GLY A C 1
ATOM 2923 O O . GLY A 1 380 ? -15.872 -10.696 9.670 1.00 67.00 380 GLY A O 1
ATOM 2924 N N . ILE A 1 381 ? -16.562 -10.439 7.545 1.00 69.38 381 ILE A N 1
ATOM 2925 C CA . ILE A 1 381 ? -15.761 -11.532 6.985 1.00 69.38 381 ILE A CA 1
ATOM 2926 C C . ILE A 1 381 ? -14.729 -10.913 6.050 1.00 69.38 381 ILE A C 1
ATOM 2928 O O . ILE A 1 381 ? -15.083 -10.331 5.026 1.00 69.38 381 ILE A O 1
ATOM 2932 N N . THR A 1 382 ? -13.454 -11.056 6.397 1.00 60.59 382 THR A N 1
ATOM 2933 C CA . THR A 1 382 ? -12.349 -10.686 5.513 1.00 60.59 382 THR A CA 1
ATOM 2934 C C . THR A 1 382 ? -11.900 -11.933 4.772 1.00 60.59 382 THR A C 1
ATOM 2936 O O . THR A 1 382 ? -11.409 -12.879 5.380 1.00 60.59 382 THR A O 1
ATOM 2939 N N . ALA A 1 383 ? -12.071 -11.934 3.456 1.00 72.50 383 ALA A N 1
ATOM 2940 C CA . ALA A 1 383 ? -11.598 -12.990 2.573 1.00 72.50 383 ALA A CA 1
ATOM 2941 C C . ALA A 1 383 ? -10.691 -12.392 1.493 1.00 72.50 383 ALA A C 1
ATOM 2943 O O . ALA A 1 383 ? -10.711 -11.186 1.233 1.00 72.50 383 ALA A O 1
ATOM 2944 N N . LYS A 1 384 ? -9.900 -13.238 0.828 1.00 71.69 384 LYS A N 1
ATOM 2945 C CA . LYS A 1 384 ? -9.094 -12.833 -0.328 1.00 71.69 384 LYS A CA 1
ATOM 2946 C C . LYS A 1 384 ? -10.019 -12.534 -1.517 1.00 71.69 384 LYS A C 1
ATOM 2948 O O . LYS A 1 384 ? -10.271 -13.398 -2.346 1.00 71.69 384 LYS A O 1
ATOM 2953 N N . GLY A 1 385 ? -10.522 -11.302 -1.591 1.00 65.69 385 GLY A N 1
ATOM 2954 C CA . GLY A 1 385 ? -11.550 -10.851 -2.543 1.00 65.69 385 GLY A CA 1
ATOM 2955 C C . GLY A 1 385 ? -11.102 -10.669 -4.000 1.00 65.69 385 GLY A C 1
ATOM 2956 O O . GLY A 1 385 ? -11.792 -10.003 -4.764 1.00 65.69 385 GLY A O 1
ATOM 2957 N N . GLY A 1 386 ? -9.956 -11.228 -4.398 1.00 81.12 386 GLY A N 1
ATOM 2958 C CA . GLY A 1 386 ? -9.403 -11.083 -5.745 1.00 81.12 386 GLY A CA 1
ATOM 2959 C C . GLY A 1 386 ? -8.527 -9.840 -5.927 1.00 81.12 386 GLY A C 1
ATOM 2960 O O . GLY A 1 386 ? -7.875 -9.375 -4.992 1.00 81.12 386 GLY A O 1
ATOM 2961 N N . TYR A 1 387 ? -8.461 -9.347 -7.164 1.00 80.50 387 TYR A N 1
ATOM 2962 C CA . TYR A 1 387 ? -7.664 -8.183 -7.546 1.00 80.50 387 TYR A CA 1
ATOM 2963 C C . TYR A 1 387 ? -8.598 -7.025 -7.895 1.00 80.50 387 TYR A C 1
ATOM 2965 O O . TYR A 1 387 ? -9.468 -7.174 -8.747 1.00 80.50 387 TYR A O 1
ATOM 2973 N N . GLN A 1 388 ? -8.392 -5.873 -7.260 1.00 85.69 388 GLN A N 1
ATOM 2974 C CA . GLN A 1 388 ? -9.086 -4.629 -7.580 1.00 85.69 388 GLN A CA 1
ATOM 2975 C C . GLN A 1 388 ? -8.104 -3.666 -8.252 1.00 85.69 388 GLN A C 1
ATOM 2977 O O . GLN A 1 388 ? -6.977 -3.494 -7.785 1.00 85.69 388 GLN A O 1
ATOM 2982 N N . ALA A 1 389 ? -8.544 -3.034 -9.337 1.00 84.56 389 ALA A N 1
ATOM 2983 C CA . ALA A 1 389 ? -7.881 -1.886 -9.937 1.00 84.56 389 ALA A CA 1
ATOM 2984 C C . ALA A 1 389 ? -8.814 -0.678 -9.821 1.00 84.56 389 ALA A C 1
ATOM 2986 O O . ALA A 1 389 ? -10.015 -0.803 -10.048 1.00 84.56 389 ALA A O 1
ATOM 2987 N N . GLU A 1 390 ? -8.265 0.477 -9.456 1.00 88.19 390 GLU A N 1
ATOM 2988 C CA . GLU A 1 390 ? -9.005 1.732 -9.353 1.00 88.19 390 GLU A CA 1
ATOM 2989 C C . GLU A 1 390 ? -8.282 2.803 -10.171 1.00 88.19 390 GLU A C 1
ATOM 2991 O O . GLU A 1 390 ? -7.056 2.924 -10.113 1.00 88.19 390 GLU A O 1
ATOM 2996 N N . GLY A 1 391 ? -9.046 3.541 -10.974 1.00 85.25 391 GLY A N 1
ATOM 2997 C CA . GLY A 1 391 ? -8.563 4.657 -11.778 1.00 85.25 391 GLY A CA 1
ATOM 2998 C C . GLY A 1 391 ? -9.331 5.919 -11.414 1.00 85.25 391 GLY A C 1
ATOM 2999 O O . GLY A 1 391 ? -10.559 5.906 -11.382 1.00 85.25 391 GLY A O 1
ATOM 3000 N N . HIS A 1 392 ? -8.611 7.008 -11.149 1.00 87.19 392 HIS A N 1
ATOM 3001 C CA . HIS A 1 392 ? -9.205 8.309 -10.856 1.00 87.19 392 HIS A CA 1
ATOM 3002 C C . HIS A 1 392 ? -8.896 9.286 -11.984 1.00 87.19 392 HIS A C 1
ATOM 3004 O O . HIS A 1 392 ? -7.733 9.483 -12.340 1.00 87.19 392 HIS A O 1
ATOM 3010 N N . TYR A 1 393 ? -9.938 9.930 -12.502 1.00 83.44 393 TYR A N 1
ATOM 3011 C CA . TYR A 1 393 ? -9.826 10.965 -13.522 1.00 83.44 393 TYR A CA 1
ATOM 3012 C C . TYR A 1 393 ? -10.323 12.290 -12.956 1.00 83.44 393 TYR A C 1
ATOM 3014 O O . TYR A 1 393 ? -11.411 12.367 -12.388 1.00 83.44 393 TYR A O 1
ATOM 3022 N N . PHE A 1 394 ? -9.522 13.341 -13.120 1.00 87.50 394 PHE A N 1
ATOM 3023 C CA . PHE A 1 394 ? -9.933 14.699 -12.785 1.00 87.50 394 PHE A CA 1
ATOM 3024 C C . PHE A 1 394 ? -10.593 15.325 -14.008 1.00 87.50 394 PHE A C 1
ATOM 3026 O O . PHE A 1 394 ? -9.922 15.666 -14.983 1.00 87.50 394 PHE A O 1
ATOM 3033 N N . LEU A 1 395 ? -11.917 15.449 -13.961 1.00 83.62 395 LEU A N 1
ATOM 3034 C CA . LEU A 1 395 ? -12.688 16.089 -15.019 1.00 83.62 395 LEU A CA 1
ATOM 3035 C C . LEU A 1 395 ? -12.697 17.604 -14.798 1.00 83.62 395 LEU A C 1
ATOM 3037 O O . LEU A 1 395 ? -12.923 18.079 -13.687 1.00 83.62 395 LEU A O 1
ATOM 3041 N N . VAL A 1 396 ? -12.433 18.359 -15.865 1.00 83.25 396 VAL A N 1
ATOM 3042 C CA . VAL A 1 396 ? -12.449 19.830 -15.871 1.00 83.25 396 VAL A CA 1
ATOM 3043 C C . VAL A 1 396 ? -13.485 20.334 -16.872 1.00 83.25 396 VAL A C 1
ATOM 3045 O O . VAL A 1 396 ? -13.630 19.756 -17.951 1.00 83.25 396 VAL A O 1
ATOM 3048 N N . GLY A 1 397 ? -14.192 21.412 -16.541 1.00 80.94 397 GLY A N 1
ATOM 3049 C CA . GLY A 1 397 ? -15.257 21.986 -17.370 1.00 80.94 397 GLY A CA 1
ATOM 3050 C C . GLY A 1 397 ? -16.489 22.360 -16.549 1.00 80.94 397 GLY A C 1
ATOM 3051 O O . GLY A 1 397 ? -16.485 22.197 -15.331 1.00 80.94 397 GLY A O 1
ATOM 3052 N N . LEU A 1 398 ? -17.511 22.885 -17.226 1.00 78.44 398 LEU A N 1
ATOM 3053 C CA . LEU A 1 398 ? -18.808 23.213 -16.626 1.00 78.44 398 LEU A CA 1
ATOM 3054 C C . LEU A 1 398 ? -19.739 21.989 -16.649 1.00 78.44 398 LEU A C 1
ATOM 3056 O O . LEU A 1 398 ? -20.325 21.647 -15.626 1.00 78.44 398 LEU A O 1
ATOM 3060 N N . ASP A 1 399 ? -19.749 21.262 -17.767 1.00 86.25 399 ASP A N 1
ATOM 3061 C CA . ASP A 1 399 ? -20.601 20.089 -18.020 1.00 86.25 399 ASP A CA 1
ATOM 3062 C C . ASP A 1 399 ? -19.933 18.796 -17.506 1.00 86.25 399 ASP A C 1
ATOM 3064 O O . ASP A 1 399 ? -19.497 17.924 -18.264 1.00 86.25 399 ASP A O 1
ATOM 3068 N N . ILE A 1 400 ? -19.695 18.731 -16.189 1.00 85.94 400 ILE A N 1
ATOM 3069 C CA . ILE A 1 400 ? -18.942 17.633 -15.555 1.00 85.94 400 ILE A CA 1
ATOM 3070 C C . ILE A 1 400 ? -19.692 16.301 -15.626 1.00 85.94 400 ILE A C 1
ATOM 3072 O O . ILE A 1 400 ? -19.039 15.271 -15.781 1.00 85.94 400 ILE A O 1
ATOM 3076 N N . GLU A 1 401 ? -21.021 16.308 -15.516 1.00 84.06 401 GLU A N 1
ATOM 3077 C CA . GLU A 1 401 ? -21.827 15.080 -15.557 1.00 84.06 401 GLU A CA 1
ATOM 3078 C C . GLU A 1 401 ? -21.796 14.487 -16.972 1.00 84.06 401 GLU A C 1
ATOM 3080 O O . GLU A 1 401 ? -21.417 13.335 -17.158 1.00 84.06 401 GLU A O 1
ATOM 3085 N N . GLU A 1 402 ? -22.025 15.316 -17.989 1.00 89.44 402 GLU A N 1
ATOM 3086 C CA . GLU A 1 402 ? -21.965 14.935 -19.399 1.00 89.44 402 GLU A CA 1
ATOM 3087 C C . GLU A 1 402 ? -20.563 14.449 -19.785 1.00 89.44 402 GLU A C 1
ATOM 3089 O O . GLU A 1 402 ? -20.394 13.473 -20.522 1.00 89.44 402 GLU A O 1
ATOM 3094 N N . LYS A 1 403 ? -19.520 15.104 -19.260 1.00 90.00 403 LYS A N 1
ATOM 3095 C CA . LYS A 1 403 ? -18.136 14.675 -19.472 1.00 90.00 403 LYS A CA 1
ATOM 3096 C C . LYS A 1 403 ? -17.822 13.363 -18.748 1.00 90.00 403 LYS A C 1
ATOM 3098 O O . LYS A 1 403 ? -17.039 12.574 -19.276 1.00 90.00 403 LYS A O 1
ATOM 3103 N N . ALA A 1 404 ? -18.397 13.121 -17.571 1.00 90.94 404 ALA A N 1
ATOM 3104 C CA . ALA A 1 404 ? -18.247 11.854 -16.864 1.00 90.94 404 ALA A CA 1
ATOM 3105 C C . ALA A 1 404 ? -18.895 10.709 -17.648 1.00 90.94 404 ALA A C 1
ATOM 3107 O O . ALA A 1 404 ? -18.232 9.696 -17.867 1.00 90.94 404 ALA A O 1
ATOM 3108 N N . ASP A 1 405 ? -20.110 10.916 -18.160 1.00 92.00 405 ASP A N 1
ATOM 3109 C CA . ASP A 1 405 ? -20.824 9.949 -19.000 1.00 92.00 405 ASP A CA 1
ATOM 3110 C C . ASP A 1 405 ? -20.055 9.651 -20.296 1.00 92.00 405 ASP A C 1
ATOM 3112 O O . ASP A 1 405 ? -19.923 8.495 -20.715 1.00 92.00 405 ASP A O 1
ATOM 3116 N N . MET A 1 406 ? -19.470 10.682 -20.914 1.00 93.50 406 MET A N 1
ATOM 3117 C CA . MET A 1 406 ? -18.610 10.524 -22.088 1.00 93.50 406 MET A CA 1
ATOM 3118 C C . MET A 1 406 ? -17.374 9.666 -21.775 1.00 93.50 406 MET A C 1
ATOM 3120 O O . MET A 1 406 ? -17.050 8.755 -22.539 1.00 93.50 406 MET A O 1
ATOM 3124 N N . VAL A 1 407 ? -16.677 9.939 -20.666 1.00 92.38 407 VAL A N 1
ATOM 3125 C CA . VAL A 1 407 ? -15.487 9.171 -20.260 1.00 92.38 407 VAL A CA 1
ATOM 3126 C C . VAL A 1 407 ? -15.861 7.733 -19.911 1.00 92.38 407 VAL A C 1
ATOM 3128 O O . VAL A 1 407 ? -15.172 6.812 -20.345 1.00 92.38 407 VAL A O 1
ATOM 3131 N N . GLU A 1 408 ? -16.957 7.518 -19.183 1.00 92.88 408 GLU A N 1
ATOM 3132 C CA . GLU A 1 408 ? -17.467 6.176 -18.897 1.00 92.88 408 GLU A CA 1
ATOM 3133 C C . GLU A 1 408 ? -17.748 5.408 -20.196 1.00 92.88 408 GLU A C 1
ATOM 3135 O O . GLU A 1 408 ? -17.264 4.287 -20.359 1.00 92.88 408 GLU A O 1
ATOM 3140 N N . THR A 1 409 ? -18.426 6.035 -21.161 1.00 92.88 409 THR A N 1
ATOM 3141 C CA . THR A 1 409 ? -18.710 5.437 -22.476 1.00 92.88 409 THR A CA 1
ATOM 3142 C C . THR A 1 409 ? -17.427 5.040 -23.212 1.00 92.88 409 THR A C 1
ATOM 3144 O O . THR A 1 409 ? -17.319 3.927 -23.728 1.00 92.88 409 THR A O 1
ATOM 3147 N N . GLN A 1 410 ? -16.419 5.917 -23.231 1.00 93.75 410 GLN A N 1
ATOM 3148 C CA . GLN A 1 410 ? -15.127 5.638 -23.867 1.00 93.75 410 GLN A CA 1
ATOM 3149 C C . GLN A 1 410 ? -14.383 4.484 -23.187 1.00 93.75 410 GLN A C 1
ATOM 3151 O O . GLN A 1 410 ? -13.830 3.616 -23.864 1.00 93.75 410 GLN A O 1
ATOM 3156 N N . VAL A 1 411 ? -14.377 4.449 -21.852 1.00 91.44 411 VAL A N 1
ATOM 3157 C CA . VAL A 1 411 ? -13.704 3.391 -21.092 1.00 91.44 411 VAL A CA 1
ATOM 3158 C C . VAL A 1 411 ? -14.400 2.049 -21.307 1.00 91.44 411 VAL A C 1
ATOM 3160 O O . VAL A 1 411 ? -13.718 1.059 -21.559 1.00 91.44 411 VAL A O 1
ATOM 3163 N N . ARG A 1 412 ? -15.735 2.007 -21.280 1.00 92.31 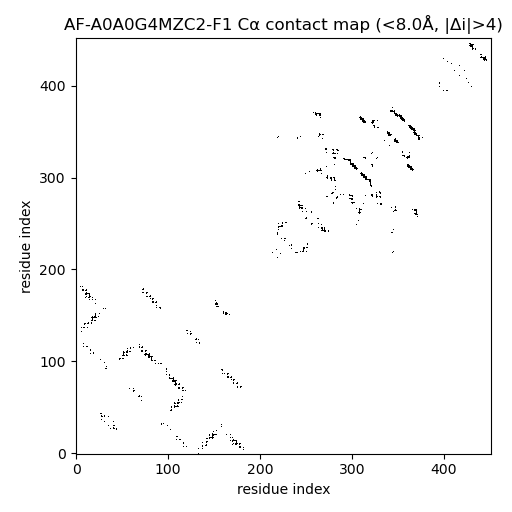412 ARG A N 1
ATOM 3164 C CA . ARG A 1 412 ? -16.512 0.789 -21.562 1.00 92.31 412 ARG A CA 1
ATOM 3165 C C . ARG A 1 412 ? -16.335 0.290 -22.992 1.00 92.31 412 ARG A C 1
ATOM 3167 O O . ARG A 1 412 ? -16.339 -0.909 -23.216 1.00 92.31 412 ARG A O 1
ATOM 3174 N N . HIS A 1 413 ? -16.125 1.181 -23.959 1.00 92.19 413 HIS A N 1
ATOM 3175 C CA . HIS A 1 413 ? -15.824 0.772 -25.331 1.00 92.19 413 HIS A CA 1
ATOM 3176 C C . HIS A 1 413 ? -14.443 0.105 -25.461 1.00 92.19 413 HIS A C 1
ATOM 3178 O O . HIS A 1 413 ? -14.276 -0.842 -26.227 1.00 92.19 413 HIS A O 1
ATOM 3184 N N . LEU A 1 414 ? -13.444 0.600 -24.722 1.00 90.81 414 LEU A N 1
ATOM 3185 C CA . LEU A 1 414 ? -12.076 0.069 -24.752 1.00 90.81 414 LEU A CA 1
ATOM 3186 C C . LEU A 1 414 ? -11.891 -1.178 -23.877 1.00 90.81 414 LEU A C 1
ATOM 3188 O O . LEU A 1 414 ? -10.981 -1.974 -24.124 1.00 90.81 414 LEU A O 1
ATOM 3192 N N . LEU A 1 415 ? -12.709 -1.330 -22.836 1.00 89.00 415 LEU A N 1
ATOM 3193 C CA . LEU A 1 415 ? -12.650 -2.448 -21.905 1.00 89.00 415 LEU A CA 1
ATOM 3194 C C . LEU A 1 415 ? -13.678 -3.521 -22.259 1.00 89.00 415 LEU A C 1
ATOM 3196 O O . LEU A 1 415 ? -14.848 -3.262 -22.492 1.00 89.00 415 LEU A O 1
ATOM 3200 N N . ASP A 1 416 ? -13.240 -4.769 -22.204 1.00 87.44 416 ASP A N 1
ATOM 3201 C CA . ASP A 1 416 ? -14.120 -5.927 -22.311 1.00 87.44 416 ASP A CA 1
ATOM 3202 C C . ASP A 1 416 ? -14.769 -6.209 -20.947 1.00 87.44 416 ASP A C 1
ATOM 3204 O O . ASP A 1 416 ? -14.155 -6.841 -20.082 1.00 87.44 416 ASP A O 1
ATOM 3208 N N . GLU A 1 417 ? -15.993 -5.707 -20.741 1.00 87.31 417 GLU A N 1
ATOM 3209 C CA . GLU A 1 417 ? -16.726 -5.810 -19.467 1.00 87.31 417 GLU A CA 1
ATOM 3210 C C . GLU A 1 417 ? -16.888 -7.253 -18.976 1.00 87.31 417 GLU A C 1
ATOM 3212 O O . GLU A 1 417 ? -16.888 -7.492 -17.769 1.00 87.31 417 GLU A O 1
ATOM 3217 N N . SER A 1 418 ? -16.929 -8.229 -19.891 1.00 88.88 418 SER A N 1
ATOM 3218 C CA . SER A 1 418 ? -17.082 -9.650 -19.552 1.00 88.88 418 SER A CA 1
ATOM 3219 C C . SER A 1 418 ? -15.935 -10.213 -18.704 1.00 88.88 418 SER A C 1
ATOM 3221 O O . SER A 1 418 ? -16.086 -11.242 -18.045 1.00 88.88 418 SER A O 1
ATOM 3223 N N . LYS A 1 419 ? -14.783 -9.531 -18.688 1.00 87.25 419 LYS A N 1
ATOM 3224 C CA . LYS A 1 419 ? -13.594 -9.925 -17.919 1.00 87.25 419 LYS A CA 1
ATOM 3225 C C . LYS A 1 419 ? -13.594 -9.422 -16.477 1.00 87.25 419 LYS A C 1
ATOM 3227 O O . LYS A 1 419 ? -12.684 -9.775 -15.723 1.00 87.25 419 LYS A O 1
ATOM 3232 N N . PHE A 1 420 ? -14.570 -8.606 -16.084 1.00 87.12 420 PHE A N 1
ATOM 3233 C CA . PHE A 1 420 ? -14.629 -7.991 -14.762 1.00 87.12 420 PHE A CA 1
ATOM 3234 C C . PHE A 1 420 ? -15.822 -8.530 -13.974 1.00 87.12 420 PHE A C 1
ATOM 3236 O O . PHE A 1 420 ? -16.957 -8.477 -14.428 1.00 87.12 420 PHE A O 1
ATOM 3243 N N . LEU A 1 421 ? -15.573 -8.995 -12.746 1.00 87.44 421 LEU A N 1
ATOM 3244 C CA . LEU A 1 421 ? -16.648 -9.378 -11.822 1.00 87.44 421 LEU A CA 1
ATOM 3245 C C . LEU A 1 421 ? -17.496 -8.163 -11.402 1.00 87.44 421 LEU A C 1
ATOM 3247 O O . LEU A 1 421 ? -18.680 -8.288 -11.111 1.00 87.44 421 LEU A O 1
ATOM 3251 N N . CYS A 1 422 ? -16.871 -6.987 -11.338 1.00 84.75 422 CYS A N 1
ATOM 3252 C CA . CYS A 1 422 ? -17.509 -5.725 -10.999 1.00 84.75 422 CYS A CA 1
ATOM 3253 C C . CYS A 1 422 ? -16.740 -4.588 -11.679 1.00 84.75 422 CYS A C 1
ATOM 3255 O O . CYS A 1 422 ? -15.538 -4.434 -11.456 1.00 84.75 422 CYS A O 1
ATOM 3257 N N . LEU A 1 423 ? -17.434 -3.790 -12.490 1.00 90.00 423 LEU A N 1
ATOM 3258 C CA . LEU A 1 423 ? -16.925 -2.552 -13.070 1.00 90.00 423 LEU A CA 1
ATOM 3259 C C . LEU A 1 423 ? -17.875 -1.422 -12.670 1.00 90.00 423 LEU A C 1
ATOM 3261 O O . LEU A 1 423 ? -19.038 -1.409 -13.070 1.00 90.00 423 LEU A O 1
ATOM 3265 N N . LYS A 1 424 ? -17.390 -0.494 -11.839 1.00 89.75 424 LYS A N 1
ATOM 3266 C CA . LYS A 1 424 ? -18.202 0.592 -11.286 1.00 89.75 424 LYS A CA 1
ATOM 3267 C C . LYS A 1 424 ? -17.525 1.937 -11.502 1.00 89.75 424 LYS A C 1
ATOM 3269 O O . LYS A 1 424 ? -16.395 2.136 -11.069 1.00 89.75 424 LYS A O 1
ATOM 3274 N N . PHE A 1 425 ? -18.269 2.868 -12.080 1.00 89.38 425 PHE A N 1
ATOM 3275 C CA . PHE A 1 425 ? -17.876 4.263 -12.219 1.00 89.38 425 PHE A CA 1
ATOM 3276 C C . PHE A 1 425 ? -18.568 5.088 -11.133 1.00 89.38 425 PHE A C 1
ATOM 3278 O O . PHE A 1 425 ? -19.702 4.802 -10.737 1.00 89.38 425 PHE A O 1
ATOM 3285 N N . ARG A 1 426 ? -17.850 6.061 -10.569 1.00 86.12 426 ARG A N 1
ATOM 3286 C CA . ARG A 1 426 ? -18.386 7.001 -9.578 1.00 86.12 426 ARG A CA 1
ATOM 3287 C C . ARG A 1 426 ? -17.770 8.373 -9.796 1.00 86.12 426 ARG A C 1
ATOM 3289 O O . ARG A 1 426 ? -16.549 8.493 -9.885 1.00 86.12 426 ARG A O 1
ATOM 3296 N N . THR A 1 427 ? -18.608 9.399 -9.803 1.00 83.75 427 THR A N 1
ATOM 3297 C CA . THR A 1 427 ? -18.186 10.796 -9.725 1.00 83.75 427 THR A CA 1
ATOM 3298 C C . THR A 1 427 ? -18.123 11.217 -8.257 1.00 83.75 427 THR A C 1
ATOM 3300 O O . THR A 1 427 ? -19.045 10.971 -7.479 1.00 83.75 427 THR A O 1
ATOM 3303 N N . ASN A 1 428 ? -17.003 11.818 -7.848 1.00 79.56 428 ASN A N 1
ATOM 3304 C CA . ASN A 1 428 ? -16.780 12.249 -6.468 1.00 79.56 428 ASN A CA 1
ATOM 3305 C C . ASN A 1 428 ? -16.628 13.771 -6.413 1.00 79.56 428 ASN A C 1
ATOM 3307 O O . ASN A 1 428 ? -15.573 14.309 -6.745 1.00 79.56 428 ASN A O 1
ATOM 3311 N N . GLY A 1 429 ? -17.670 14.442 -5.919 1.00 69.75 429 GLY A N 1
ATOM 3312 C CA . GLY A 1 429 ? -17.705 15.893 -5.764 1.00 69.75 429 GLY A CA 1
ATOM 3313 C C . GLY A 1 429 ? -17.956 16.653 -7.068 1.00 69.75 429 GLY A C 1
ATOM 3314 O O . GLY A 1 429 ? -17.636 16.192 -8.158 1.00 69.75 429 GLY A O 1
ATOM 3315 N N . ARG A 1 430 ? -18.520 17.856 -6.935 1.00 68.31 430 ARG A N 1
ATOM 3316 C CA . ARG A 1 430 ? -18.714 18.825 -8.022 1.00 68.31 430 ARG A CA 1
ATOM 3317 C C . ARG A 1 430 ? -18.583 20.251 -7.500 1.00 68.31 430 ARG A C 1
ATOM 3319 O O . ARG A 1 430 ? -18.885 20.502 -6.325 1.00 68.31 430 ARG A O 1
ATOM 3326 N N . CYS A 1 431 ? -18.169 21.171 -8.370 1.00 62.44 431 CYS A N 1
ATOM 3327 C CA . CYS A 1 431 ? -18.258 22.596 -8.077 1.00 62.44 431 CYS A CA 1
ATOM 3328 C C . CYS A 1 431 ? -19.742 23.010 -8.076 1.00 62.44 431 CYS A C 1
ATOM 3330 O O . CYS A 1 431 ? -20.476 22.590 -8.969 1.00 62.44 431 CYS A O 1
ATOM 3332 N N . PRO A 1 432 ? -20.218 23.791 -7.090 1.00 66.06 432 PRO A N 1
ATOM 3333 C CA . PRO A 1 432 ? -21.550 24.389 -7.165 1.00 66.06 432 PRO A CA 1
ATOM 3334 C C . PRO A 1 432 ? -21.664 25.338 -8.373 1.00 66.06 432 PRO A C 1
ATOM 3336 O O . PRO A 1 432 ? -20.659 25.930 -8.763 1.00 66.06 432 PRO A O 1
ATOM 3339 N N . GLU A 1 433 ? -22.877 25.489 -8.921 1.00 65.94 433 GLU A N 1
ATOM 3340 C CA . GLU A 1 433 ? -23.169 26.304 -10.120 1.00 65.94 433 GLU A CA 1
ATOM 3341 C C . GLU A 1 433 ? -22.783 27.785 -9.958 1.00 65.94 433 GLU A C 1
ATOM 3343 O O . GLU A 1 433 ? -22.298 28.394 -10.905 1.00 65.94 433 GLU A O 1
ATOM 3348 N N . ASP A 1 434 ? -22.916 28.344 -8.750 1.00 68.56 434 ASP A N 1
ATOM 3349 C CA . ASP A 1 434 ? -22.538 29.729 -8.434 1.00 68.56 434 ASP A CA 1
ATOM 3350 C C . ASP A 1 434 ? -21.647 29.796 -7.172 1.00 68.56 434 ASP A C 1
ATOM 3352 O O . ASP A 1 434 ? -22.117 29.971 -6.034 1.00 68.56 434 ASP A O 1
ATOM 3356 N N . PRO A 1 435 ? -20.329 29.563 -7.313 1.00 60.59 435 PRO A N 1
ATOM 3357 C CA . PRO A 1 435 ? -19.415 29.596 -6.187 1.00 60.59 435 PRO A CA 1
ATOM 3358 C C . PRO A 1 435 ? -19.109 31.048 -5.791 1.00 60.59 435 PRO A C 1
ATOM 3360 O O . PRO A 1 435 ? -18.286 31.716 -6.406 1.00 60.59 435 PRO A O 1
ATOM 3363 N N . ARG A 1 436 ? -19.661 31.499 -4.654 1.00 57.22 436 ARG A N 1
ATOM 3364 C CA . ARG A 1 436 ? -19.409 32.834 -4.053 1.00 57.22 436 ARG A CA 1
ATOM 3365 C C . ARG A 1 436 ? -17.931 33.193 -3.799 1.00 57.22 436 ARG A C 1
ATOM 3367 O O . ARG A 1 436 ? -17.635 34.323 -3.425 1.00 57.22 436 ARG A O 1
ATOM 3374 N N . SER A 1 437 ? -17.005 32.239 -3.911 1.00 53.62 437 SER A N 1
ATOM 3375 C CA . SER A 1 437 ? -15.564 32.497 -3.888 1.00 53.62 437 SER A CA 1
ATOM 3376 C C . SER A 1 437 ? -14.768 31.351 -4.512 1.00 53.62 437 SER A C 1
ATOM 3378 O O . SER A 1 437 ? -15.169 30.184 -4.473 1.00 53.62 437 SER A O 1
ATOM 3380 N N . GLN A 1 438 ? -13.570 31.674 -5.001 1.00 49.84 438 GLN A N 1
ATOM 3381 C CA . GLN A 1 438 ? -12.637 30.724 -5.615 1.00 49.84 438 GLN A CA 1
ATOM 3382 C C . GLN A 1 438 ? -12.228 29.577 -4.664 1.00 49.84 438 GLN A C 1
ATOM 3384 O O . GLN A 1 438 ? -11.929 28.471 -5.107 1.00 49.84 438 GLN A O 1
ATOM 3389 N N . CYS A 1 439 ? -12.284 29.789 -3.343 1.00 39.59 439 CYS A N 1
ATOM 3390 C CA . CYS A 1 439 ? -12.007 28.754 -2.340 1.00 39.59 439 CYS A CA 1
ATOM 3391 C C . CYS A 1 439 ? -13.098 27.669 -2.246 1.00 39.59 439 CYS A C 1
ATOM 3393 O O . CYS A 1 439 ? -12.789 26.540 -1.863 1.00 39.59 439 CYS A O 1
ATOM 3395 N N . ARG A 1 440 ? -14.362 27.963 -2.597 1.00 48.06 440 ARG A N 1
ATOM 3396 C CA . ARG A 1 440 ? -15.440 26.950 -2.641 1.00 48.06 440 ARG A CA 1
ATOM 3397 C C . ARG A 1 440 ? -15.422 26.095 -3.911 1.00 48.06 440 ARG A C 1
ATOM 3399 O O . ARG A 1 440 ? -16.028 25.031 -3.901 1.00 48.06 440 ARG A O 1
ATOM 3406 N N . TYR A 1 441 ? -14.656 26.492 -4.928 1.00 45.53 441 TYR A N 1
ATOM 3407 C CA . TYR A 1 441 ? -14.428 25.715 -6.153 1.00 45.53 441 TYR A CA 1
ATOM 3408 C C . TYR A 1 441 ? -13.757 24.348 -5.887 1.00 45.53 441 TYR A C 1
ATOM 3410 O O . TYR A 1 441 ? -13.876 23.430 -6.687 1.00 45.53 441 TYR A O 1
ATOM 3418 N N . ARG A 1 442 ? -13.049 24.189 -4.753 1.00 39.44 442 ARG A N 1
ATOM 3419 C CA . ARG A 1 442 ? -12.215 23.007 -4.447 1.00 39.44 442 ARG A CA 1
ATOM 3420 C C . ARG A 1 442 ? -12.793 22.012 -3.429 1.00 39.44 442 ARG A C 1
ATOM 3422 O O . ARG A 1 442 ? -12.078 21.086 -3.056 1.00 39.44 442 ARG A O 1
ATOM 3429 N N . ARG A 1 443 ? -14.027 22.175 -2.929 1.00 38.34 443 ARG A N 1
ATOM 3430 C CA . ARG A 1 443 ? -14.606 21.206 -1.971 1.00 38.34 443 ARG A CA 1
ATOM 3431 C C . ARG A 1 443 ? -15.613 20.269 -2.645 1.00 38.34 443 ARG A C 1
ATOM 3433 O O . ARG A 1 443 ? -16.540 20.771 -3.273 1.00 38.34 443 ARG A O 1
ATOM 3440 N N . PRO A 1 444 ? -15.500 18.940 -2.460 1.00 39.03 444 PRO A N 1
ATOM 3441 C CA . PRO A 1 444 ? -16.541 18.015 -2.885 1.00 39.03 444 PRO A CA 1
ATOM 3442 C C . PRO A 1 444 ? -17.816 18.270 -2.067 1.00 39.03 444 PRO A C 1
ATOM 3444 O O . PRO A 1 444 ? -17.799 18.223 -0.837 1.00 39.03 444 PRO A O 1
ATOM 3447 N N . SER A 1 445 ? -18.909 18.594 -2.758 1.00 38.66 445 SER A N 1
ATOM 3448 C CA . SER A 1 445 ? -20.260 18.610 -2.198 1.00 38.66 445 SER A CA 1
ATOM 3449 C C . SER A 1 445 ? -20.847 17.188 -2.178 1.00 38.66 445 SER A C 1
ATOM 3451 O O . SER A 1 445 ? -20.463 16.338 -2.977 1.00 38.66 445 SER A O 1
ATOM 3453 N N . ASN A 1 446 ? -21.707 16.949 -1.188 1.00 36.66 446 ASN A N 1
ATOM 3454 C CA . ASN A 1 446 ? -22.199 15.674 -0.658 1.00 36.66 446 ASN A CA 1
ATOM 3455 C C . ASN A 1 446 ? -22.559 14.549 -1.654 1.00 36.66 446 ASN A C 1
ATOM 3457 O O . ASN A 1 446 ? -23.095 14.774 -2.735 1.00 36.66 446 ASN A O 1
ATOM 3461 N N . LEU A 1 447 ? -22.331 13.321 -1.171 1.00 38.06 447 LEU A N 1
ATOM 3462 C CA . LEU A 1 447 ? -22.800 12.029 -1.684 1.00 38.06 447 LEU A CA 1
ATOM 3463 C C . LEU A 1 447 ? -24.297 12.058 -2.056 1.00 38.06 447 LEU A C 1
ATOM 3465 O O . LEU A 1 447 ? -25.115 12.530 -1.266 1.00 38.06 447 LEU A O 1
ATOM 3469 N N . ARG A 1 448 ? -24.663 11.496 -3.220 1.00 28.84 448 ARG A N 1
ATOM 3470 C CA . ARG A 1 448 ? -26.068 11.214 -3.575 1.00 28.84 448 ARG A CA 1
ATOM 3471 C C . ARG A 1 448 ? -26.680 10.243 -2.545 1.00 28.84 448 ARG A C 1
ATOM 3473 O O . ARG A 1 448 ? -26.121 9.160 -2.360 1.00 28.84 448 ARG A O 1
ATOM 3480 N N . PRO A 1 449 ? -27.830 10.557 -1.926 1.00 33.22 449 PRO A N 1
ATOM 3481 C CA . PRO A 1 449 ? -28.684 9.553 -1.311 1.00 33.22 449 PRO A CA 1
ATOM 3482 C C . PRO A 1 449 ? -29.550 8.912 -2.405 1.00 33.22 449 PRO A C 1
ATOM 3484 O O . PRO A 1 449 ? -30.245 9.618 -3.131 1.00 33.22 449 PRO A O 1
ATOM 3487 N N . GLY A 1 450 ? -29.506 7.585 -2.530 1.00 28.89 450 GLY A N 1
ATOM 3488 C CA . GLY A 1 450 ? -30.445 6.832 -3.368 1.00 28.89 450 GLY A CA 1
ATOM 3489 C C . GLY A 1 450 ? -29.789 5.845 -4.329 1.00 28.89 450 GLY A C 1
ATOM 3490 O O . GLY A 1 450 ? -29.502 6.175 -5.474 1.00 28.89 450 GLY A O 1
ATOM 3491 N N . ALA A 1 451 ? -29.621 4.612 -3.863 1.00 27.36 451 ALA A N 1
ATOM 3492 C CA . ALA A 1 451 ? -29.807 3.419 -4.679 1.00 27.36 451 ALA A CA 1
ATOM 3493 C C . ALA A 1 451 ? -30.561 2.428 -3.782 1.00 27.36 451 ALA A C 1
ATOM 3495 O O . ALA A 1 451 ? -30.005 1.977 -2.777 1.00 27.36 451 ALA A O 1
ATOM 3496 N N . GLN A 1 452 ? -31.850 2.238 -4.076 1.00 31.06 452 GLN A N 1
ATOM 3497 C CA . GLN A 1 452 ? -32.596 1.059 -3.638 1.00 31.06 452 GLN A CA 1
ATOM 3498 C C . GLN A 1 452 ? -32.070 -0.167 -4.377 1.00 31.06 452 GLN A C 1
ATOM 3500 O O . GLN A 1 452 ? -31.636 0.009 -5.541 1.00 31.06 452 GLN A O 1
#

Solvent-accessible surface area (backbone atoms only — not comparable to full-atom values): 24965 Å² total; per-residue (Å²): 134,86,55,68,68,54,60,40,51,31,44,39,35,30,26,37,32,21,34,51,35,29,45,66,68,41,50,41,56,60,41,25,70,68,75,42,53,74,70,54,13,50,58,64,45,49,65,33,53,52,46,11,53,54,37,23,57,52,48,51,55,50,29,63,75,67,74,46,41,67,66,47,31,40,53,25,38,53,42,17,38,52,13,33,51,50,51,69,71,49,67,78,74,79,51,57,69,61,59,63,49,28,53,38,32,29,33,34,4,47,50,26,26,56,61,28,47,58,54,46,53,57,72,72,38,73,55,72,69,53,22,56,54,50,51,53,50,40,52,58,61,18,51,53,22,35,66,52,11,69,64,39,66,48,78,90,41,60,88,67,26,61,60,31,42,49,51,36,36,51,35,31,53,50,15,40,50,33,50,52,50,51,51,53,52,49,51,53,56,48,51,62,45,50,67,52,44,58,57,51,52,57,46,46,58,53,47,51,55,50,44,58,49,44,62,76,71,49,61,39,31,62,58,53,26,48,44,45,74,74,68,49,91,75,87,90,75,90,77,61,55,89,28,36,61,43,27,10,52,50,28,49,76,68,65,57,55,93,80,42,28,40,33,45,16,20,27,35,55,52,20,58,51,51,41,86,55,30,27,27,22,42,72,72,33,91,63,52,88,75,49,55,83,84,64,82,51,60,17,49,46,43,76,50,75,46,91,74,22,34,34,34,43,31,55,46,81,99,42,33,41,48,33,42,52,64,25,44,50,49,44,59,56,70,80,54,90,58,57,66,41,83,43,85,67,28,20,28,34,47,86,53,52,41,73,40,73,63,61,88,42,20,26,35,39,41,57,48,38,36,39,80,36,65,100,68,82,92,78,89,81,90,69,93,86,75,88,87,86,88,85,86,81,90,84,83,74,86,62,51,67,64,49,48,54,51,50,51,52,52,49,55,71,76,42,70,65,91,80,47,98,74,85,85,89,81,87,81,49,52,62,65,97,79,57,96,41,82,77,54,57,76,48,68,50,81,83,85,87,84,82,131

InterPro domains:
  IPR010839 Acyclic terpene utilisation, N-terminal [PF07287] (223-438)
  IPR036259 MFS transporter superfamily [G3DSA:1.20.1250.20] (2-204)
  IPR036259 MFS transporter superfamily [SSF103473] (3-183)

Radius of gyration: 33.38 Å; Cα contacts (8 Å, |Δi|>4): 607; chains: 1; bounding box: 74×58×83 Å

pLDDT: mean 84.4, std 14.6, range [27.36, 98.56]

Secondary structure (DSSP, 8-state):
---HHHHHHHHHHHHHHHHHHHHHHHHHHHHHTTT--HHHHHHTHHHHHHHHHHHHHHHHHHHHHHT--THHHHHHHHHHHHHHHHHHHS-TTS-HHHHHHHHHHHHHHHHHHHHHHHHHHHHH--SHHHHHHHHHHHHHHHHHHHHHHTTSS-GGGTTT-HHHHHHHHHHHHHHHHHHHHHHHHHHHHHHHHHHHHHHHHHHHHHHHHHHHHHHHH--SHHHHHHHHHTT-S----SS--TTHHHHHHHHHHHT--TT-HHHHHHHHHHHHHHSSTTIIIIIT-TTGGGS-TT-SSBPPEEEEE-TTS-EEEEE-TTSB----HHHHHHHHHTT--SSEEE-SS-EEE-TT-EEEE-STT-EEEE--EEEPPPSS--------------------SS-HHHHHHHHHHHHHHHS-GGG-S-----------SS-SSGGGGGSPP-------

Mean predicted aligned error: 16.91 Å

Nearest PDB structures (foldseek):
  8vzo-assembly1_A  TM=8.389E-01  e=5.079E-03  Mus musculus
  8qcz-assembly1_A  TM=8.448E-01  e=7.027E-03  Homo sapiens
  8uby-assembly1_A  TM=8.327E-01  e=6.708E-03  Homo sapiens
  7ckr-assembly1_A  TM=7.192E-01  e=3.099E-02  Homo sapiens
  7bp3-assembly1_B  TM=6.913E-01  e=7.835E-02  Homo sapiens

Sequence (452 aa):
MADWKIYLAVIIYWGNSISVYGFSFAAPTIIRELGYTSAQAQLLTIPIYFFGACSTIFFARLADRRKTRWAFIVIPFSIALVGYVGVLSITHPGLPGLTYFFPFFITGGLYPSIIGRISWVGNNLAPSFKRAIGMALLMIVGNLGGAVGSNIFLEDQAPQYWLGYGLSAGIIVAAISSTVILQLSLKYINAKRAEMSEVDDAAGDEVLEAFQKSFKEGNDFRSLTHALKQGADIVLRGRVADASPTIGIAAYHYGWIRTSYEELAGAFVAGHFIECSTYVTGGNFSGFKSLPGKVTNLGFPIIEMASNGHFIVTKQEGRDGMVTVDTCKAQLLYEIQGPLYYNSDVVARLDGIEIRQHGKDRVLVTGIKGIKPPPTTKVGITAKGGYQAEGHYFLVGLDIEEKADMVETQVRHLLDESKFLCLKFRTNGRCPEDPRSQCRYRRPSNLRPGAQ

Foldseek 3Di:
DPPVLLVLLLLLLLLQQLLVLQCVLCQLVLQVLLVDDSVVSVVLCVVLLVLLVVLLVVLVVVCVVVVHQLVSLQVLLVLLLCLLVQLLPDDPPPPVVSSSVSSSSNSSSNSNNVVSSLVVLLVPQDDPVRSVVSSVVSVVSSNVSSVNNNPQQDPVPPPNSCRNSVVSSVSSVSSSVSSVVSVVVVVVVVVVVVVVVVVVVVVVVVVVVVVVVCVVVDLALVVLLVCVVVVDPDDDDDDHPQQRNQLNVLCNVLVDDLPLFQQSLLSSLVSLCQPPWQQQQQPVQPVNVPWDDDQPFGFGWDWDADSRSKIKIATDPPTGGFHDLRSSVRSSPVPDPDQWDADRRWIKGNPQWDWADDDTRIIIIDGIGTDNHDPDDDDDDDDCPDDDDDDDDDDDDDPRVVVQVVVVVVVPVVDDCVVDPDDDDDDWAQQDPDPPDPVSRPDRDDDDPDDD

Organism: Verticillium longisporum (NCBI:txid100787)